Protein 8OUP (pdb70)

Secondary structure (DSSP, 8-state):
----HHHHHHHHHHHHHHHHHHHHHHHHHHHHHHHH-HHHHTT-GGGTT--HHHHHH-HHHHHHHHHHHHHHHHHHHTTT-HHHHHHHHHHHHHHHHHTT--HHHHHHHHHHHHHHHHHHH---HHHHHHHHHHHHHHHHHHHHHHHHH-/----HHHHHHHHHHHHHHHHHHHHHHHHHHHHHHHH-HHHHHT-GGGTT--HHHHHH-HHHHHHHHHHHHHHHHHHHTTT-HHHHHHHHHHHHHHHHTTT--HHHHHHHHHHHHHHHHHHH---HHHHHHHHHHHHHHHHHHHHHHHHS--/----HHHHHHHHHHHHHHHHHHHHHHHHHHHHHHHH-HHHHTT-GGGTT--HHHHHT-HHHHHHHHHHHHHHHHHHHTTT-HHHHHHHHHHHHHHHHHTT--HHHHHHHHHHHHHHHHHHH---HHHHHHHHHHHHHHHHHHHHHHHHHH-/----HHHHHHHHHHHHHHHHHHHHHHHHHHHHHHHH-HHHHHT-GGGTT--HHHHHH-HHHHHHHHHHHHHHHHHHHTTT-HHHHHHHHHHHHHHHHTTT--HHHHHHHHHHHHHHHHHHH---HHHHHHHHHHHHHHHHHHHHHHHHHH-

InterPro domains:
  IPR000971 Globin [PF00042] (34-149)
  IPR000971 Globin [PS01033] (9-154)
  IPR002336 Erythrocruorin [PR00611] (33-55)
  IPR002336 Erythrocruorin [PR00611] (86-109)
  IPR002336 Erythrocruorin [PR00611] (112-128)
  IPR002336 Erythrocruorin [PR00611] (134-148)
  IPR009050 Globin-like superfamily [SSF46458] (7-149)
  IPR012292 Globin/Protoglobin [G3DSA:1.10.490.10] (7-156)
  IPR044399 Myoglobin-like, M family globin domain [cd01040] (18-149)

Radius of gyration: 29.04 Å; Cα contacts (8 Å, |Δi|>4): 565; chains: 4; bounding box: 66×68×84 Å

Foldseek 3Di:
DVQDPVLLVLQVVLLVVVLVCLLVCLLVLVLVLCVVPVVVVVLVVVCVPPDSVCSSPDPVSSVVSNVVSVLVVQLSVCVVPVVSNLVSLLVVLVVVVVSVDALVSLLSSQLSVLVVSCVVRVDDVSNSVSSNVSSVSSSVSSNVSSVVVD/DPQDPVLLCLQVVLLVVVVVCLLPCLLVLVLVLCVVPVVVVVLPVVCPPHDSVCSSVDVVSSVVSVVVSVLVVQLSVCVVPVVSNLVSLLVVLVVVVVSVDALVSLVSSQVSVLVVSCVVRVDDVSNSVSSVVSSVVSSVSSNVSSVVDDD/DPQDPVLLVLQVVLLVVVLVCLLVCLLVLVLVLCVVDVVVVVLPVVCVVHDSVCVSVDVVSSVVSVVVSVLVVQLSVCPVPVVSNLVSLLVVLVVVVVSVDALVSLLSSQLSVLVVSCVVRVDDVSNSVSSNVSSVSSSVSSNVSSVVVVD/DPQDPVLLVLQVVLLVVVLVCLLPCLLVLVLVLCVVPVVVVVLVVVCVPDDSVVSSVDVVSSVVSVVVSVLVVQLSVCVVPVVSNLVSLLVVLVVVVVSVDALVSLVSSQVSVLVVSCVVRVDDPSNSVSSVVSSVVSSVSSNVSSVVVVD

Sequence (603 aa):
TKLTKAEKDAVANSWAALKQDWKTIGADFFVKKLFETYPNIKAYFKSFDNMDMSEEIKQSPKLRRAHSIINFCCHGLLNSFIQSLDEPDVLVILVQKLTVNHFRRRKIAVVDRFQEAFALYVSYAQDHAKFDDFTAAAWTKTLKVVADVIGGHMQTLQTKKLTKAEKKDAVANSSWAALKQDWKTIGADDFFVKLFETYPNIKAYFKKSFDNMDDMSEEIKQSSPKLRRAHSINFCCHGLLNSFIQSLDEPDVLVILVQKLTVNHFRRRKIAVDRFQEAFALYVSYAQDHAKFDDFTAAAWTKTLKVVADVIGGHMQTLQKTKLTKAEKDAVANSWAALKQDWKTIGADFFVKLFETYPNIKAYFKKSFDNMDMSSEEIKQSSPKLRAHSINFCHGLNSFIQSLDEPDVLVILVQKLTVNHFRRKIAVDRFQEAFALYVSYAQDDHAKFDDFTAAAWTKTLKVVADVIGGHMQTLQKKTKLTKAEKDAVANSSWAALKQDWKTIGADFFVKLFETYPNIKAYFKSFDNMDDMSEIKKQSPKLRRAHSINFCCHGLNSFIQSLDEPDVLVILVQKKLTVVNHFRRKIAVDRFQEAFALYVSSYAQDHAKFDDFTAAAWTKTLKVVADVIGGHMQTLQK

Solvent-accessible surface area: 29947 Å² total; per-residue (Å²): 75,167,13,62,152,58,27,43,45,17,0,45,34,15,6,20,20,1,81,78,42,4,132,110,18,0,18,55,0,5,20,82,5,2,114,70,68,91,110,13,55,58,82,49,163,66,1,75,153,53,92,36,69,80,0,94,140,6,40,80,0,29,0,37,1,0,56,33,10,18,21,9,26,8,12,18,57,2,7,109,76,70,93,0,3,52,25,7,0,55,79,43,0,36,49,29,56,146,130,166,20,39,21,71,61,22,100,41,13,21,66,24,0,11,55,35,0,46,92,60,7,121,10,50,110,105,4,12,62,1,0,78,50,1,6,123,28,0,10,81,26,0,14,35,34,16,139,90,62,178,84,156,13,64,153,55,29,32,58,17,0,42,108,13,4,48,63,1,59,114,59,5,131,110,26,0,16,52,0,6,13,111,4,3,96,82,61,88,114,14,41,50,69,47,155,59,1,69,158,63,108,48,78,114,0,66,112,12,37,101,0,70,0,33,6,17,55,29,14,18,20,8,22,5,10,20,81,0,8,116,37,74,96,8,1,53,36,6,0,57,83,42,0,43,46,28,24,134,126,136,18,41,34,68,61,24,92,39,12,17,68,48,0,14,70,48,0,47,93,75,45,154,31,88,111,107,14,13,63,1,0,78,51,3,6,123,27,2,11,81,26,0,21,40,29,18,162,106,48,171,189,93,157,16,67,158,56,28,47,51,17,0,46,34,14,6,19,19,1,78,80,42,4,112,109,18,0,24,57,0,5,21,100,4,2,112,69,67,92,110,13,56,54,76,50,158,53,2,82,158,61,90,43,70,93,0,92,152,15,47,114,0,27,1,46,1,0,60,29,11,20,21,6,23,9,10,17,53,1,10,111,67,68,94,0,1,53,30,7,0,56,78,45,0,36,51,28,49,131,128,164,19,39,32,66,63,23,95,40,13,15,64,30,0,12,63,38,1,45,102,60,6,120,10,50,111,104,4,14,61,1,0,78,43,2,5,126,16,1,9,82,25,0,15,38,32,16,136,87,46,133,209,75,145,14,70,154,57,29,46,62,16,0,46,113,14,7,56,57,1,68,125,55,4,138,112,19,0,13,59,0,5,16,105,3,3,108,80,60,89,113,12,56,51,75,50,151,58,2,80,146,71,108,41,78,97,0,84,114,12,42,101,1,64,0,37,5,14,57,28,12,20,20,7,22,6,11,21,82,0,8,108,33,69,84,5,2,54,38,7,0,58,87,41,0,54,47,29,43,119,129,162,17,40,34,68,61,23,95,39,12,16,71,45,0,14,61,29,0,48,89,76,42,150,28,88,112,107,14,14,62,2,0,75,62,3,6,130,16,2,10,84,28,0,15,34,30,12,116,88,62,138,203

B-factor: mean 20.05, std 11.44, range [6.58, 84.9]

Structure (mmCIF, N/CA/C/O backbone):
data_8OUP
#
_entry.id   8OUP
#
_cell.length_a   48.219
_cell.length_b   50.684
_cell.length_c   74.165
_cell.angle_alpha   75.65
_cell.angle_beta   88.09
_cell.angle_gamma   85.30
#
_symmetry.space_group_name_H-M   'P 1'
#
loop_
_entity.id
_entity.type
_entity.pdbx_description
1 polymer 'Nerve hemoglobin'
2 non-polymer 'PROTOPORPHYRIN IX CONTAINING FE'
3 non-polymer GLYCEROL
4 water water
#
loop_
_atom_site.group_PDB
_atom_site.id
_atom_site.type_symbol
_atom_site.label_atom_id
_atom_site.label_alt_id
_atom_site.label_comp_id
_atom_site.label_asym_id
_atom_site.label_entity_id
_atom_site.label_seq_id
_atom_site.pdbx_PDB_ins_code
_atom_site.Cartn_x
_atom_site.Cartn_y
_atom_site.Cartn_z
_atom_site.occupancy
_atom_site.B_iso_or_equiv
_atom_site.auth_seq_id
_atom_site.auth_comp_id
_atom_site.auth_asym_id
_atom_site.auth_atom_id
_atom_site.pdbx_PDB_model_num
ATOM 1 N N . THR A 1 8 ? 0.087 -18.846 22.317 1.00 69.01 8 THR A N 1
ATOM 2 C CA . THR A 1 8 ? 0.981 -18.024 21.471 1.00 71.49 8 THR A CA 1
ATOM 3 C C . THR A 1 8 ? 0.273 -17.552 20.217 1.00 67.40 8 THR A C 1
ATOM 4 O O . THR A 1 8 ? -0.299 -18.389 19.502 1.00 63.97 8 THR A O 1
ATOM 8 N N . LYS A 1 9 ? 0.300 -16.250 19.975 1.00 59.25 9 LYS A N 1
ATOM 9 C CA . LYS A 1 9 ? -0.180 -15.775 18.670 1.00 47.60 9 LYS A CA 1
ATOM 10 C C . LYS A 1 9 ? 1.073 -15.886 17.805 1.00 39.15 9 LYS A C 1
ATOM 11 O O . LYS A 1 9 ? 1.165 -15.195 16.801 1.00 35.04 9 LYS A O 1
ATOM 17 N N . LEU A 1 10 ? 2.023 -16.726 18.231 1.00 28.86 10 LEU A N 1
ATOM 18 C CA . LEU A 1 10 ? 3.302 -16.788 17.495 1.00 24.08 10 LEU A CA 1
ATOM 19 C C . LEU A 1 10 ? 3.073 -17.438 16.133 1.00 21.87 10 LEU A C 1
ATOM 20 O O . LEU A 1 10 ? 2.479 -18.500 16.079 1.00 25.64 10 LEU A O 1
ATOM 25 N N . THR A 1 11 ? 3.540 -16.793 15.093 1.00 18.90 11 THR A N 1
ATOM 26 C CA . THR A 1 11 ? 3.483 -17.357 13.763 1.00 21.89 11 THR A CA 1
ATOM 27 C C . THR A 1 11 ? 4.567 -18.415 13.599 1.00 20.90 11 THR A C 1
ATOM 28 O O . THR A 1 11 ? 5.608 -18.343 14.252 1.00 16.60 11 THR A O 1
ATOM 32 N N . LYS A 1 12 ? 4.355 -19.303 12.624 1.00 19.74 12 LYS A N 1
ATOM 33 C CA . LYS A 1 12 ? 5.421 -20.210 12.217 1.00 19.77 12 LYS A CA 1
ATOM 34 C C . LYS A 1 12 ? 6.709 -19.472 11.855 1.00 17.72 12 LYS A C 1
ATOM 35 O O . LYS A 1 12 ? 7.800 -19.901 12.267 1.00 18.25 12 LYS A O 1
ATOM 41 N N . ALA A 1 13 ? 6.646 -18.371 11.099 1.00 16.72 13 ALA A N 1
ATOM 42 C CA . ALA A 1 13 ? 7.844 -17.673 10.671 1.00 17.41 13 ALA A CA 1
ATOM 43 C C . ALA A 1 13 ? 8.598 -17.117 11.893 1.00 15.99 13 ALA A C 1
ATOM 44 O O . ALA A 1 13 ? 9.826 -17.104 11.931 1.00 14.79 13 ALA A O 1
ATOM 46 N N . GLU A 1 14 ? 7.835 -16.636 12.878 1.00 15.86 14 GLU A N 1
ATOM 47 C CA . GLU A 1 14 ? 8.408 -16.069 14.113 1.00 15.72 14 GLU A CA 1
ATOM 48 C C . GLU A 1 14 ? 9.125 -17.169 14.912 1.00 14.36 14 GLU A C 1
ATOM 49 O O . GLU A 1 14 ? 10.278 -16.989 15.349 1.00 13.57 14 GLU A O 1
ATOM 55 N N . LYS A 1 15 ? 8.410 -18.276 15.141 1.00 14.04 15 LYS A N 1
ATOM 56 C CA . LYS A 1 15 ? 8.935 -19.423 15.870 1.00 14.98 15 LYS A CA 1
ATOM 57 C C . LYS A 1 15 ? 10.182 -19.939 15.139 1.00 13.51 15 LYS A C 1
ATOM 58 O O . LYS A 1 15 ? 11.192 -20.267 15.781 1.00 12.70 15 LYS A O 1
ATOM 64 N N . ASP A 1 16 ? 10.125 -20.038 13.800 1.00 14.39 16 ASP A N 1
ATOM 65 C CA . ASP A 1 16 ? 11.282 -20.512 13.059 1.00 14.71 16 ASP A CA 1
ATOM 66 C C . ASP A 1 16 ? 12.461 -19.554 13.172 1.00 14.59 16 ASP A C 1
ATOM 67 O O . ASP A 1 16 ? 13.628 -19.980 13.239 1.00 16.08 16 ASP A O 1
ATOM 72 N N . ALA A 1 17 ? 12.216 -18.239 13.157 1.00 13.45 17 ALA A N 1
ATOM 73 C CA . ALA A 1 17 ? 13.315 -17.299 13.250 1.00 12.61 17 ALA A CA 1
ATOM 74 C C . ALA A 1 17 ? 14.017 -17.419 14.614 1.00 12.19 17 ALA A C 1
ATOM 75 O O . ALA A 1 17 ? 15.234 -17.330 14.695 1.00 12.18 17 ALA A O 1
ATOM 77 N N . VAL A 1 18 ? 13.244 -17.655 15.675 1.00 11.25 18 VAL A N 1
ATOM 78 C CA . VAL A 1 18 ? 13.770 -17.797 17.025 1.00 11.34 18 VAL A CA 1
ATOM 79 C C . VAL A 1 18 ? 14.542 -19.116 17.105 1.00 12.34 18 VAL A C 1
ATOM 80 O O . VAL A 1 18 ? 15.648 -19.146 17.596 1.00 11.01 18 VAL A O 1
ATOM 84 N N . ALA A 1 19 ? 13.950 -20.185 16.591 1.00 12.69 19 ALA A N 1
ATOM 85 C CA . ALA A 1 19 ? 14.588 -21.495 16.701 1.00 11.65 19 ALA A CA 1
ATOM 86 C C . ALA A 1 19 ? 15.918 -21.483 15.949 1.00 11.95 19 ALA A C 1
ATOM 87 O O . ALA A 1 19 ? 16.928 -22.016 16.416 1.00 11.24 19 ALA A O 1
ATOM 89 N N . ASN A 1 20 ? 15.949 -20.859 14.757 1.00 11.63 20 ASN A N 1
ATOM 90 C CA . ASN A 1 20 ? 17.183 -20.832 13.976 1.00 12.48 20 ASN A CA 1
ATOM 91 C C . ASN A 1 20 ? 18.261 -19.983 14.630 1.00 12.14 20 ASN A C 1
ATOM 92 O O . ASN A 1 20 ? 19.437 -20.372 14.686 1.00 12.87 20 ASN A O 1
ATOM 97 N N . SER A 1 21 ? 17.884 -18.790 15.135 1.00 11.20 21 SER A N 1
ATOM 98 C CA . SER A 1 21 ? 18.897 -17.955 15.738 1.00 11.45 21 SER A CA 1
ATOM 99 C C . SER A 1 21 ? 19.387 -18.574 17.038 1.00 10.43 21 SER A C 1
ATOM 100 O O . SER A 1 21 ? 20.584 -18.552 17.294 1.00 11.33 21 SER A O 1
ATOM 103 N N . TRP A 1 22 ? 18.504 -19.247 17.790 1.00 9.95 22 TRP A N 1
ATOM 104 C CA . TRP A 1 22 ? 18.889 -19.939 19.009 1.00 9.68 22 TRP A CA 1
ATOM 105 C C . TRP A 1 22 ? 19.829 -21.109 18.728 1.00 10.24 22 TRP A C 1
ATOM 106 O O . TRP A 1 22 ? 20.778 -21.286 19.470 1.00 11.13 22 TRP A O 1
ATOM 117 N N . ALA A 1 23 ? 19.620 -21.838 17.619 1.00 9.95 23 ALA A N 1
ATOM 118 C CA . ALA A 1 23 ? 20.446 -23.002 17.326 1.00 9.79 23 ALA A CA 1
ATOM 119 C C . ALA A 1 23 ? 21.894 -22.574 17.180 1.00 10.58 23 ALA A C 1
ATOM 120 O O . ALA A 1 23 ? 22.810 -23.310 17.565 1.00 12.45 23 ALA A O 1
ATOM 122 N N . ALA A 1 24 ? 22.097 -21.359 16.640 1.00 11.79 24 ALA A N 1
ATOM 123 C CA . ALA A 1 24 ? 23.440 -20.825 16.462 1.00 12.93 24 ALA A CA 1
ATOM 124 C C . ALA A 1 24 ? 23.929 -20.234 17.785 1.00 15.23 24 ALA A C 1
ATOM 125 O O . ALA A 1 24 ? 25.033 -20.509 18.206 1.00 18.07 24 ALA A O 1
ATOM 127 N N . LEU A 1 25 ? 23.096 -19.472 18.486 1.00 14.90 25 LEU A N 1
ATOM 128 C CA . LEU A 1 25 ? 23.556 -18.784 19.684 1.00 16.81 25 LEU A CA 1
ATOM 129 C C . LEU A 1 25 ? 23.883 -19.760 20.810 1.00 16.97 25 LEU A C 1
ATOM 130 O O . LEU A 1 25 ? 24.819 -19.511 21.552 1.00 16.43 25 LEU A O 1
ATOM 135 N N . LYS A 1 26 ? 23.029 -20.786 20.964 1.00 18.34 26 LYS A N 1
ATOM 136 C CA . LYS A 1 26 ? 23.121 -21.774 22.033 1.00 20.14 26 LYS A CA 1
ATOM 137 C C . LYS A 1 26 ? 24.556 -22.229 22.138 1.00 19.69 26 LYS A C 1
ATOM 138 O O . LYS A 1 26 ? 25.102 -22.456 23.222 1.00 20.57 26 LYS A O 1
ATOM 144 N N . GLN A 1 27 ? 25.128 -22.473 20.951 1.00 18.70 27 GLN A N 1
ATOM 145 C CA . GLN A 1 27 ? 26.454 -23.049 20.870 1.00 18.52 27 GLN A CA 1
ATOM 146 C C . GLN A 1 27 ? 27.522 -22.063 21.338 1.00 18.65 27 GLN A C 1
ATOM 147 O O . GLN A 1 27 ? 28.556 -22.495 21.797 1.00 21.34 27 GLN A O 1
ATOM 153 N N . ASP A 1 28 ? 27.309 -20.751 21.161 1.00 16.53 28 ASP A N 1
ATOM 154 C CA . ASP A 1 28 ? 28.248 -19.741 21.623 1.00 16.73 28 ASP A CA 1
ATOM 155 C C . ASP A 1 28 ? 28.026 -19.401 23.103 1.00 14.52 28 ASP A C 1
ATOM 156 O O . ASP A 1 28 ? 28.824 -18.674 23.677 1.00 14.20 28 ASP A O 1
ATOM 161 N N . TRP A 1 29 ? 26.966 -19.903 23.743 1.00 15.25 29 TRP A N 1
ATOM 162 C CA . TRP A 1 29 ? 26.619 -19.453 25.099 1.00 13.83 29 TRP A CA 1
ATOM 163 C C . TRP A 1 29 ? 27.688 -19.814 26.129 1.00 16.31 29 TRP A C 1
ATOM 164 O O . TRP A 1 29 ? 27.874 -19.090 27.105 1.00 14.64 29 TRP A O 1
ATOM 175 N N . LYS A 1 30 ? 28.454 -20.922 25.967 1.00 18.00 30 LYS A N 1
ATOM 176 C CA . LYS A 1 30 ? 29.585 -21.110 26.875 1.00 22.22 30 LYS A CA 1
ATOM 177 C C . LYS A 1 30 ? 30.603 -19.961 26.812 1.00 22.05 30 LYS A C 1
ATOM 178 O O . LYS A 1 30 ? 31.189 -19.597 27.845 1.00 23.40 30 LYS A O 1
ATOM 184 N N . THR A 1 31 ? 30.806 -19.400 25.614 1.00 22.15 31 THR A N 1
ATOM 185 C CA . THR A 1 31 ? 31.731 -18.295 25.380 1.00 21.52 31 THR A CA 1
ATOM 186 C C . THR A 1 31 ? 31.123 -16.994 25.900 1.00 19.61 31 THR A C 1
ATOM 187 O O . THR A 1 31 ? 31.835 -16.184 26.484 1.00 22.91 31 THR A O 1
ATOM 191 N N . ILE A 1 32 ? 29.818 -16.755 25.676 1.00 16.75 32 ILE A N 1
ATOM 192 C CA . ILE A 1 32 ? 29.321 -15.394 25.763 1.00 14.96 32 ILE A CA 1
ATOM 193 C C . ILE A 1 32 ? 28.340 -15.222 26.925 1.00 12.61 32 ILE A C 1
ATOM 194 O O . ILE A 1 32 ? 27.950 -14.082 27.225 1.00 13.61 32 ILE A O 1
ATOM 199 N N . GLY A 1 33 ? 27.908 -16.316 27.538 1.00 11.84 33 GLY A N 1
ATOM 200 C CA . GLY A 1 33 ? 26.823 -16.235 28.514 1.00 12.09 33 GLY A CA 1
ATOM 201 C C . GLY A 1 33 ? 27.228 -15.494 29.783 1.00 12.33 33 GLY A C 1
ATOM 202 O O . GLY A 1 33 ? 26.452 -14.690 30.330 1.00 12.18 33 GLY A O 1
ATOM 203 N N . ALA A 1 34 ? 28.456 -15.730 30.257 1.00 12.84 34 ALA A N 1
ATOM 204 C CA . ALA A 1 34 ? 28.923 -15.047 31.462 1.00 14.16 34 ALA A CA 1
ATOM 205 C C . ALA A 1 34 ? 28.965 -13.533 31.254 1.00 12.93 34 ALA A C 1
ATOM 206 O O . ALA A 1 34 ? 28.552 -12.809 32.156 1.00 13.65 34 ALA A O 1
ATOM 208 N N . ASP A 1 35 ? 29.435 -13.079 30.077 1.00 12.22 35 ASP A N 1
ATOM 209 C CA . ASP A 1 35 ? 29.445 -11.661 29.755 1.00 13.35 35 ASP A CA 1
ATOM 210 C C . ASP A 1 35 ? 28.035 -11.059 29.717 1.00 11.96 35 ASP A C 1
ATOM 211 O O . ASP A 1 35 ? 27.864 -9.896 30.098 1.00 12.16 35 ASP A O 1
ATOM 216 N N . PHE A 1 36 ? 27.049 -11.835 29.263 1.00 11.85 36 PHE A N 1
ATOM 217 C CA . PHE A 1 36 ? 25.671 -11.376 29.319 1.00 10.92 36 PHE A CA 1
ATOM 218 C C . PHE A 1 36 ? 25.313 -11.071 30.777 1.00 10.99 36 PHE A C 1
ATOM 219 O O . PHE A 1 36 ? 24.657 -10.065 31.084 1.00 11.21 36 PHE A O 1
ATOM 227 N N . PHE A 1 37 ? 25.582 -12.010 31.671 1.00 10.35 37 PHE A N 1
ATOM 228 C CA . PHE A 1 37 ? 25.185 -11.800 33.061 1.00 10.10 37 PHE A CA 1
ATOM 229 C C . PHE A 1 37 ? 25.969 -10.664 33.727 1.00 9.59 37 PHE A C 1
ATOM 230 O O . PHE A 1 37 ? 25.407 -9.895 34.520 1.00 10.17 37 PHE A O 1
ATOM 238 N N . VAL A 1 38 ? 27.242 -10.492 33.367 1.00 10.73 38 VAL A N 1
ATOM 239 C CA . VAL A 1 38 ? 27.978 -9.338 33.862 1.00 12.10 38 VAL A CA 1
ATOM 240 C C . VAL A 1 38 ? 27.271 -8.027 33.446 1.00 10.33 38 VAL A C 1
ATOM 241 O O . VAL A 1 38 ? 27.119 -7.108 34.254 1.00 11.17 38 VAL A O 1
ATOM 245 N N . LYS A 1 39 ? 26.827 -7.970 32.186 1.00 11.03 39 LYS A N 1
ATOM 246 C CA A LYS A 1 39 ? 26.170 -6.787 31.649 0.50 11.96 39 LYS A CA 1
ATOM 247 C CA B LYS A 1 39 ? 26.164 -6.793 31.636 0.50 12.08 39 LYS A CA 1
ATOM 248 C C . LYS A 1 39 ? 24.842 -6.593 32.375 1.00 10.74 39 LYS A C 1
ATOM 249 O O . LYS A 1 39 ? 24.473 -5.458 32.737 1.00 10.24 39 LYS A O 1
ATOM 260 N N . LEU A 1 40 ? 24.137 -7.709 32.615 1.00 10.19 40 LEU A N 1
ATOM 261 C CA . LEU A 1 40 ? 22.883 -7.646 33.356 1.00 9.78 40 LEU A CA 1
ATOM 262 C C . LEU A 1 40 ? 23.105 -7.098 34.767 1.00 10.20 40 LEU A C 1
ATOM 263 O O . LEU A 1 40 ? 22.379 -6.212 35.219 1.00 9.43 40 LEU A O 1
ATOM 268 N N . PHE A 1 41 ? 24.166 -7.547 35.443 1.00 9.60 41 PHE A N 1
ATOM 269 C CA . PHE A 1 41 ? 24.466 -7.156 36.808 1.00 9.87 41 PHE A CA 1
ATOM 270 C C . PHE A 1 41 ? 24.910 -5.705 36.898 1.00 11.10 41 PHE A C 1
ATOM 271 O O . PHE A 1 41 ? 24.619 -5.023 37.872 1.00 10.09 41 PHE A O 1
ATOM 279 N N . GLU A 1 42 ? 25.686 -5.271 35.907 1.00 11.31 42 GLU A N 1
ATOM 280 C CA . GLU A 1 42 ? 26.143 -3.893 35.860 1.00 12.68 42 GLU A CA 1
ATOM 281 C C . GLU A 1 42 ? 24.992 -2.942 35.550 1.00 12.43 42 GLU A C 1
ATOM 282 O O . GLU A 1 42 ? 25.007 -1.813 36.034 1.00 13.70 42 GLU A O 1
ATOM 288 N N . THR A 1 43 ? 24.030 -3.379 34.726 1.00 9.20 43 THR A N 1
ATOM 289 C CA . THR A 1 43 ? 22.915 -2.533 34.324 1.00 9.31 43 THR A CA 1
ATOM 290 C C . THR A 1 43 ? 21.886 -2.447 35.460 1.00 9.50 43 THR A C 1
ATOM 291 O O . THR A 1 43 ? 21.326 -1.371 35.681 1.00 10.30 43 THR A O 1
ATOM 295 N N . TYR A 1 44 ? 21.672 -3.603 36.114 1.00 9.81 44 TYR A N 1
ATOM 296 C CA . TYR A 1 44 ? 20.622 -3.767 37.139 1.00 9.69 44 TYR A CA 1
ATOM 297 C C . TYR A 1 44 ? 21.236 -4.263 38.445 1.00 10.46 44 TYR A C 1
ATOM 298 O O . TYR A 1 44 ? 21.298 -5.465 38.728 1.00 10.07 44 TYR A O 1
ATOM 307 N N . PRO A 1 45 ? 21.711 -3.342 39.303 1.00 11.89 45 PRO A N 1
ATOM 308 C CA . PRO A 1 45 ? 22.381 -3.754 40.516 1.00 13.04 45 PRO A CA 1
ATOM 309 C C . PRO A 1 45 ? 21.443 -4.584 41.396 1.00 11.30 45 PRO A C 1
ATOM 310 O O . PRO A 1 45 ? 21.911 -5.471 42.104 1.00 13.54 45 PRO A O 1
ATOM 314 N N . ASN A 1 46 ? 20.141 -4.352 41.305 1.00 11.05 46 ASN A N 1
ATOM 315 C CA . ASN A 1 46 ? 19.213 -5.134 42.133 1.00 11.68 46 ASN A CA 1
ATOM 316 C C . ASN A 1 46 ? 19.158 -6.595 41.678 1.00 12.37 46 ASN A C 1
ATOM 317 O O . ASN A 1 46 ? 18.872 -7.463 42.516 1.00 13.84 46 ASN A O 1
ATOM 322 N N . ILE A 1 47 ? 19.342 -6.864 40.378 1.00 12.02 47 ILE A N 1
ATOM 323 C CA . ILE A 1 47 ? 19.364 -8.246 39.911 1.00 11.58 47 ILE A CA 1
ATOM 324 C C . ILE A 1 47 ? 20.613 -8.938 40.452 1.00 11.98 47 ILE A C 1
ATOM 325 O O . ILE A 1 47 ? 20.563 -10.074 40.915 1.00 12.75 47 ILE A O 1
ATOM 330 N N . LYS A 1 48 ? 21.765 -8.263 40.373 1.00 13.04 48 LYS A N 1
ATOM 331 C CA . LYS A 1 48 ? 22.980 -8.814 40.957 1.00 14.38 48 LYS A CA 1
ATOM 332 C C . LYS A 1 48 ? 22.744 -9.228 42.421 1.00 14.52 48 LYS A C 1
ATOM 333 O O . LYS A 1 48 ? 23.211 -10.286 42.869 1.00 15.41 48 LYS A O 1
ATOM 339 N N . ALA A 1 49 ? 22.025 -8.373 43.158 1.00 13.92 49 ALA A N 1
ATOM 340 C CA . ALA A 1 49 ? 21.865 -8.556 44.599 1.00 15.44 49 ALA A CA 1
ATOM 341 C C . ALA A 1 49 ? 21.060 -9.807 44.955 1.00 15.97 49 ALA A C 1
ATOM 342 O O . ALA A 1 49 ? 21.137 -10.244 46.104 1.00 15.44 49 ALA A O 1
ATOM 344 N N . TYR A 1 50 ? 20.284 -10.404 44.027 1.00 16.11 50 TYR A N 1
ATOM 345 C CA . TYR A 1 50 ? 19.629 -11.680 44.317 1.00 15.47 50 TYR A CA 1
ATOM 346 C C . TYR A 1 50 ? 20.658 -12.799 44.478 1.00 17.33 50 TYR A C 1
ATOM 347 O O . TYR A 1 50 ? 20.346 -13.843 45.025 1.00 18.32 50 TYR A O 1
ATOM 356 N N . PHE A 1 51 ? 21.847 -12.652 43.901 1.00 18.59 51 PHE A N 1
ATOM 357 C CA . PHE A 1 51 ? 22.900 -13.643 44.000 1.00 21.14 51 PHE A CA 1
ATOM 358 C C . PHE A 1 51 ? 23.809 -13.278 45.173 1.00 23.82 51 PHE A C 1
ATOM 359 O O . PHE A 1 51 ? 24.796 -12.570 45.004 1.00 21.78 51 PHE A O 1
ATOM 367 N N . LYS A 1 52 ? 23.399 -13.738 46.360 1.00 33.53 52 LYS A N 1
ATOM 368 C CA . LYS A 1 52 ? 24.001 -13.362 47.629 1.00 43.88 52 LYS A CA 1
ATOM 369 C C . LYS A 1 52 ? 25.492 -13.713 47.645 1.00 44.01 52 LYS A C 1
ATOM 370 O O . LYS A 1 52 ? 26.292 -12.953 48.181 1.00 45.49 52 LYS A O 1
ATOM 376 N N . SER A 1 53 ? 25.870 -14.805 46.978 1.00 43.16 53 SER A N 1
ATOM 377 C CA . SER A 1 53 ? 27.259 -15.239 46.972 1.00 45.70 53 SER A CA 1
ATOM 378 C C . SER A 1 53 ? 28.168 -14.306 46.170 1.00 44.06 53 SER A C 1
ATOM 379 O O . SER A 1 53 ? 29.357 -14.607 46.070 1.00 43.63 53 SER A O 1
ATOM 382 N N . PHE A 1 54 ? 27.633 -13.205 45.594 1.00 33.92 54 PHE A N 1
ATOM 383 C CA . PHE A 1 54 ? 28.430 -12.298 44.777 1.00 29.39 54 PHE A CA 1
ATOM 384 C C . PHE A 1 54 ? 28.635 -10.930 45.448 1.00 30.21 54 PHE A C 1
ATOM 385 O O . PHE A 1 54 ? 29.307 -10.081 44.870 1.00 31.50 54 PHE A O 1
ATOM 393 N N . ASP A 1 55 ? 28.086 -10.716 46.649 1.00 38.37 55 ASP A N 1
ATOM 394 C CA . ASP A 1 55 ? 27.963 -9.377 47.231 1.00 42.28 55 ASP A CA 1
ATOM 395 C C . ASP A 1 55 ? 29.305 -8.642 47.322 1.00 43.43 55 ASP A C 1
ATOM 396 O O . ASP A 1 55 ? 29.407 -7.483 46.908 1.00 45.37 55 ASP A O 1
ATOM 401 N N . ASN A 1 56 ? 30.327 -9.311 47.871 1.00 40.15 56 ASN A N 1
ATOM 402 C CA . ASN A 1 56 ? 31.620 -8.677 48.094 1.00 43.59 56 ASN A CA 1
ATOM 403 C C . ASN A 1 56 ? 32.630 -9.049 47.013 1.00 43.49 56 ASN A C 1
ATOM 404 O O . ASN A 1 56 ? 33.812 -8.769 47.176 1.00 43.87 56 ASN A O 1
ATOM 409 N N . MET A 1 57 ? 32.171 -9.669 45.914 1.00 35.68 57 MET A N 1
ATOM 410 C CA . MET A 1 57 ? 33.063 -10.141 44.876 1.00 32.86 57 MET A CA 1
ATOM 411 C C . MET A 1 57 ? 33.293 -9.089 43.801 1.00 28.81 57 MET A C 1
ATOM 412 O O . MET A 1 57 ? 32.366 -8.416 43.368 1.00 31.89 57 MET A O 1
ATOM 417 N N . ASP A 1 58 ? 34.542 -9.013 43.352 1.00 32.00 58 ASP A N 1
ATOM 418 C CA . ASP A 1 58 ? 34.970 -8.303 42.162 1.00 33.31 58 ASP A CA 1
ATOM 419 C C . ASP A 1 58 ? 34.247 -8.936 40.968 1.00 35.49 58 ASP A C 1
ATOM 420 O O . ASP A 1 58 ? 33.908 -10.114 41.021 1.00 28.17 58 ASP A O 1
ATOM 425 N N . MET A 1 59 ? 33.993 -8.158 39.907 1.00 29.79 59 MET A N 1
ATOM 426 C CA . MET A 1 59 ? 33.164 -8.640 38.807 1.00 26.55 59 MET A CA 1
ATOM 427 C C . MET A 1 59 ? 33.948 -9.648 37.973 1.00 26.29 59 MET A C 1
ATOM 428 O O . MET A 1 59 ? 33.355 -10.550 37.404 1.00 24.82 59 MET A O 1
ATOM 433 N N . SER A 1 60 ? 35.284 -9.516 37.939 1.00 26.24 60 SER A N 1
ATOM 434 C CA . SER A 1 60 ? 36.164 -10.517 37.357 1.00 27.02 60 SER A CA 1
ATOM 435 C C . SER A 1 60 ? 35.969 -11.853 38.049 1.00 24.54 60 SER A C 1
ATOM 436 O O . SER A 1 60 ? 35.970 -12.870 37.369 1.00 25.16 60 SER A O 1
ATOM 439 N N . GLU A 1 61 ? 35.779 -11.833 39.374 1.00 22.48 61 GLU A N 1
ATOM 440 C CA A GLU A 1 61 ? 35.610 -13.037 40.170 0.50 22.06 61 GLU A CA 1
ATOM 441 C CA B GLU A 1 61 ? 35.633 -13.072 40.112 0.50 21.35 61 GLU A CA 1
ATOM 442 C C . GLU A 1 61 ? 34.232 -13.632 39.877 1.00 20.92 61 GLU A C 1
ATOM 443 O O . GLU A 1 61 ? 34.093 -14.830 39.707 1.00 19.07 61 GLU A O 1
ATOM 454 N N . ILE A 1 62 ? 33.216 -12.766 39.854 1.00 17.88 62 ILE A N 1
ATOM 455 C CA . ILE A 1 62 ? 31.867 -13.217 39.494 1.00 17.70 62 ILE A CA 1
ATOM 456 C C . ILE A 1 62 ? 31.887 -13.912 38.140 1.00 16.51 62 ILE A C 1
ATOM 457 O O . ILE A 1 62 ? 31.334 -14.994 38.005 1.00 18.02 62 ILE A O 1
ATOM 462 N N . LYS A 1 63 ? 32.470 -13.264 37.132 1.00 17.62 63 LYS A N 1
ATOM 463 C CA . LYS A 1 63 ? 32.443 -13.710 35.745 1.00 18.30 63 LYS A CA 1
ATOM 464 C C . LYS A 1 63 ? 33.008 -15.120 35.631 1.00 20.09 63 LYS A C 1
ATOM 465 O O . LYS A 1 63 ? 32.520 -15.901 34.843 1.00 19.75 63 LYS A O 1
ATOM 471 N N . GLN A 1 64 ? 34.036 -15.427 36.424 1.00 19.39 64 GLN A N 1
ATOM 472 C CA . GLN A 1 64 ? 34.676 -16.728 36.327 1.00 23.50 64 GLN A CA 1
ATOM 473 C C . GLN A 1 64 ? 34.142 -17.727 37.353 1.00 22.16 64 GLN A C 1
ATOM 474 O O . GLN A 1 64 ? 34.612 -18.877 37.353 1.00 22.38 64 GLN A O 1
ATOM 480 N N . SER A 1 65 ? 33.188 -17.324 38.205 1.00 17.20 65 SER A N 1
ATOM 481 C CA . SER A 1 65 ? 32.723 -18.191 39.277 1.00 18.04 65 SER A CA 1
ATOM 482 C C . SER A 1 65 ? 31.934 -19.383 38.715 1.00 18.86 65 SER A C 1
ATOM 483 O O . SER A 1 65 ? 31.141 -19.260 37.785 1.00 16.76 65 SER A O 1
ATOM 486 N N . PRO A 1 66 ? 32.074 -20.578 39.327 1.00 18.60 66 PRO A N 1
ATOM 487 C CA . PRO A 1 66 ? 31.220 -21.717 38.959 1.00 17.76 66 PRO A CA 1
ATOM 488 C C . PRO A 1 66 ? 29.725 -21.467 39.159 1.00 16.16 66 PRO A C 1
ATOM 489 O O . PRO A 1 66 ? 28.878 -22.020 38.454 1.00 15.23 66 PRO A O 1
ATOM 493 N N . LYS A 1 67 ? 29.369 -20.682 40.167 1.00 15.59 67 LYS A N 1
ATOM 494 C CA . LYS A 1 67 ? 27.977 -20.387 40.451 1.00 17.47 67 LYS A CA 1
ATOM 495 C C . LYS A 1 67 ? 27.362 -19.572 39.304 1.00 15.60 67 LYS A C 1
ATOM 496 O O . LYS A 1 67 ? 26.218 -19.826 38.892 1.00 13.68 67 LYS A O 1
ATOM 502 N N . LEU A 1 68 ? 28.130 -18.605 38.770 1.00 14.47 68 LEU A N 1
ATOM 503 C CA . LEU A 1 68 ? 27.567 -17.827 37.658 1.00 13.79 68 LEU A CA 1
ATOM 504 C C . LEU A 1 68 ? 27.425 -18.743 36.450 1.00 12.36 68 LEU A C 1
ATOM 505 O O . LEU A 1 68 ? 26.457 -18.675 35.714 1.00 12.85 68 LEU A O 1
ATOM 510 N N . ARG A 1 69 ? 28.470 -19.531 36.180 1.00 12.30 69 ARG A N 1
ATOM 511 C CA A ARG A 1 69 ? 28.487 -20.422 35.029 0.50 12.19 69 ARG A CA 1
ATOM 512 C CA B ARG A 1 69 ? 28.514 -20.439 35.062 0.50 12.21 69 ARG A CA 1
ATOM 513 C C . ARG A 1 69 ? 27.329 -21.408 35.133 1.00 10.69 69 ARG A C 1
ATOM 514 O O . ARG A 1 69 ? 26.713 -21.706 34.113 1.00 10.57 69 ARG A O 1
ATOM 529 N N . ALA A 1 70 ? 27.034 -21.897 36.343 1.00 11.16 70 ALA A N 1
ATOM 530 C CA . ALA A 1 70 ? 25.903 -22.811 36.494 1.00 11.83 70 ALA A CA 1
ATOM 531 C C . ALA A 1 70 ? 24.582 -22.111 36.197 1.00 10.89 70 ALA A C 1
ATOM 532 O O . ALA A 1 70 ? 23.725 -22.651 35.462 1.00 11.04 70 ALA A O 1
ATOM 534 N N . HIS A 1 71 ? 24.410 -20.879 36.712 1.00 10.77 71 HIS A N 1
ATOM 535 C CA . HIS A 1 71 ? 23.166 -20.168 36.432 1.00 10.52 71 HIS A CA 1
ATOM 536 C C . HIS A 1 71 ? 23.062 -19.876 34.932 1.00 10.73 71 HIS A C 1
ATOM 537 O O . HIS A 1 71 ? 21.972 -19.880 34.363 1.00 10.45 71 HIS A O 1
ATOM 544 N N . SER A 1 72 ? 24.169 -19.512 34.299 1.00 9.55 72 SER A N 1
ATOM 545 C CA . SER A 1 72 ? 24.170 -19.265 32.867 1.00 10.37 72 SER A CA 1
ATOM 546 C C . SER A 1 72 ? 23.753 -20.498 32.046 1.00 10.14 72 SER A C 1
ATOM 547 O O . SER A 1 72 ? 22.977 -20.388 31.095 1.00 10.01 72 SER A O 1
ATOM 550 N N . ILE A 1 73 ? 24.190 -21.692 32.460 1.00 10.00 73 ILE A N 1
ATOM 551 C CA A ILE A 1 73 ? 23.777 -22.949 31.846 0.50 11.36 73 ILE A CA 1
ATOM 552 C CA B ILE A 1 73 ? 23.776 -22.942 31.826 0.50 10.34 73 ILE A CA 1
ATOM 553 C C . ILE A 1 73 ? 22.293 -23.163 32.098 1.00 11.23 73 ILE A C 1
ATOM 554 O O . ILE A 1 73 ? 21.544 -23.602 31.208 1.00 12.71 73 ILE A O 1
ATOM 563 N N . ASN A 1 74 ? 21.864 -22.910 33.332 1.00 11.46 74 ASN A N 1
ATOM 564 C CA . ASN A 1 74 ? 20.470 -23.079 33.676 1.00 12.19 74 ASN A CA 1
ATOM 565 C C . ASN A 1 74 ? 19.600 -22.163 32.819 1.00 11.92 74 ASN A C 1
ATOM 566 O O . ASN A 1 74 ? 18.538 -22.562 32.372 1.00 10.32 74 ASN A O 1
ATOM 571 N N . PHE A 1 75 ? 20.065 -20.947 32.604 1.00 11.00 75 PHE A N 1
ATOM 572 C CA . PHE A 1 75 ? 19.370 -19.975 31.772 1.00 10.93 75 PHE A CA 1
ATOM 573 C C . PHE A 1 75 ? 19.227 -20.475 30.341 1.00 10.18 75 PHE A C 1
ATOM 574 O O . PHE A 1 75 ? 18.141 -20.475 29.741 1.00 9.43 75 PHE A O 1
ATOM 582 N N A CYS A 1 76 ? 20.305 -20.913 29.705 0.50 10.60 76 CYS A N 1
ATOM 583 N N B CYS A 1 76 ? 20.341 -20.929 29.788 0.50 11.67 76 CYS A N 1
ATOM 584 C CA A CYS A 1 76 ? 20.168 -21.323 28.320 0.50 11.16 76 CYS A CA 1
ATOM 585 C CA B CYS A 1 76 ? 20.364 -21.397 28.423 0.50 12.85 76 CYS A CA 1
ATOM 586 C C A CYS A 1 76 ? 19.385 -22.635 28.247 0.50 10.56 76 CYS A C 1
ATOM 587 C C B CYS A 1 76 ? 19.459 -22.618 28.270 0.50 11.55 76 CYS A C 1
ATOM 588 O O A CYS A 1 76 ? 18.654 -22.860 27.300 0.50 10.07 76 CYS A O 1
ATOM 589 O O B CYS A 1 76 ? 18.725 -22.748 27.307 0.50 11.07 76 CYS A O 1
ATOM 594 N N . HIS A 1 77 ? 19.515 -23.533 29.239 1.00 10.46 77 HIS A N 1
ATOM 595 C CA . HIS A 1 77 ? 18.696 -24.738 29.157 1.00 11.03 77 HIS A CA 1
ATOM 596 C C . HIS A 1 77 ? 17.214 -24.428 29.315 1.00 11.94 77 HIS A C 1
ATOM 597 O O . HIS A 1 77 ? 16.357 -25.059 28.669 1.00 11.11 77 HIS A O 1
ATOM 604 N N . GLY A 1 78 ? 16.892 -23.542 30.250 1.00 10.01 78 GLY A N 1
ATOM 605 C CA . GLY A 1 78 ? 15.513 -23.133 30.434 1.00 11.26 78 GLY A CA 1
ATOM 606 C C . GLY A 1 78 ? 14.949 -22.521 29.156 1.00 10.85 78 GLY A C 1
ATOM 607 O O . GLY A 1 78 ? 13.914 -22.948 28.628 1.00 10.42 78 GLY A O 1
ATOM 608 N N . LEU A 1 79 ? 15.701 -21.582 28.558 1.00 10.13 79 LEU A N 1
ATOM 609 C CA A LEU A 1 79 ? 15.262 -20.978 27.327 0.50 10.06 79 LEU A CA 1
ATOM 610 C CA B LEU A 1 79 ? 15.278 -20.974 27.298 0.50 9.81 79 LEU A CA 1
ATOM 611 C C . LEU A 1 79 ? 15.098 -22.056 26.247 1.00 9.49 79 LEU A C 1
ATOM 612 O O . LEU A 1 79 ? 14.113 -22.079 25.518 1.00 9.57 79 LEU A O 1
ATOM 621 N N . ASN A 1 80 ? 16.059 -22.973 26.135 1.00 9.98 80 ASN A N 1
ATOM 622 C CA . ASN A 1 80 ? 15.928 -24.042 25.159 1.00 10.50 80 ASN A CA 1
ATOM 623 C C . ASN A 1 80 ? 14.639 -24.833 25.351 1.00 1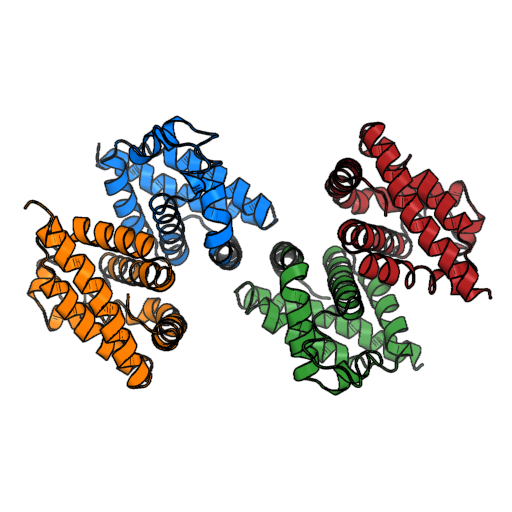0.15 80 ASN A C 1
ATOM 624 O O . ASN A 1 80 ? 13.977 -25.203 24.371 1.00 10.55 80 ASN A O 1
ATOM 629 N N . SER A 1 81 ? 14.324 -25.163 26.612 1.00 11.35 81 SER A N 1
ATOM 630 C CA . SER A 1 81 ? 13.140 -25.948 26.935 1.00 11.12 81 SER A CA 1
ATOM 631 C C . SER A 1 81 ? 11.877 -25.226 26.482 1.00 11.72 81 SER A C 1
ATOM 632 O O . SER A 1 81 ? 10.943 -25.879 25.979 1.00 13.40 81 SER A O 1
ATOM 635 N N . PHE A 1 82 ? 11.873 -23.891 26.620 1.00 10.85 82 PHE A N 1
ATOM 636 C CA . PHE A 1 82 ? 10.724 -23.085 26.214 1.00 11.83 82 PHE A CA 1
ATOM 637 C C . PHE A 1 82 ? 10.587 -23.075 24.698 1.00 12.43 82 PHE A C 1
ATOM 638 O O . PHE A 1 82 ? 9.494 -23.318 24.157 1.00 12.94 82 PHE A O 1
ATOM 646 N N . ILE A 1 83 ? 11.695 -22.783 24.012 1.00 11.83 83 ILE A N 1
ATOM 647 C CA . ILE A 1 83 ? 11.687 -22.713 22.564 1.00 12.40 83 ILE A CA 1
ATOM 648 C C . ILE A 1 83 ? 11.292 -24.049 21.940 1.00 14.25 83 ILE A C 1
ATOM 649 O O . ILE A 1 83 ? 10.515 -24.105 20.979 1.00 14.26 83 ILE A O 1
ATOM 654 N N . GLN A 1 84 ? 11.772 -25.149 22.561 1.00 12.84 84 GLN A N 1
ATOM 655 C CA . GLN A 1 84 ? 11.428 -26.486 22.116 1.00 17.18 84 GLN A CA 1
ATOM 656 C C . GLN A 1 84 ? 9.915 -26.696 22.170 1.00 17.22 84 GLN A C 1
ATOM 657 O O . GLN A 1 84 ? 9.376 -27.478 21.360 1.00 17.78 84 GLN A O 1
ATOM 663 N N . SER A 1 85 ? 9.257 -26.003 23.100 1.00 15.89 85 SER A N 1
ATOM 664 C CA . SER A 1 85 ? 7.870 -26.288 23.441 1.00 16.05 85 SER A CA 1
ATOM 665 C C . SER A 1 85 ? 6.907 -25.238 22.887 1.00 15.15 85 SER A C 1
ATOM 666 O O . SER A 1 85 ? 5.770 -25.239 23.290 1.00 15.57 85 SER A O 1
ATOM 669 N N . LEU A 1 86 ? 7.323 -24.428 21.924 1.00 15.33 86 LEU A N 1
ATOM 670 C CA . LEU A 1 86 ? 6.467 -23.348 21.449 1.00 15.38 86 LEU A CA 1
ATOM 671 C C . LEU A 1 86 ? 5.242 -23.915 20.750 1.00 17.56 86 LEU A C 1
ATOM 672 O O . LEU A 1 86 ? 4.215 -23.246 20.754 1.00 20.72 86 LEU A O 1
ATOM 677 N N . ASP A 1 87 ? 5.360 -25.124 20.199 1.00 17.87 87 ASP A N 1
ATOM 678 C CA . ASP A 1 87 ? 4.244 -25.748 19.500 1.00 19.71 87 ASP A CA 1
ATOM 679 C C . ASP A 1 87 ? 3.352 -26.553 20.445 1.00 22.41 87 ASP A C 1
ATOM 680 O O . ASP A 1 87 ? 2.325 -27.069 19.990 1.00 23.80 87 ASP A O 1
ATOM 685 N N . GLU A 1 88 ? 3.707 -26.650 21.733 1.00 18.21 88 GLU A N 1
ATOM 686 C CA . GLU A 1 88 ? 2.950 -27.383 22.748 1.00 19.52 88 GLU A CA 1
ATOM 687 C C . GLU A 1 88 ? 2.668 -26.459 23.923 1.00 19.55 88 GLU A C 1
ATOM 688 O O . GLU A 1 88 ? 3.290 -26.498 24.987 1.00 15.41 88 GLU A O 1
ATOM 694 N N . PRO A 1 89 ? 1.667 -25.563 23.796 1.00 18.91 89 PRO A N 1
ATOM 695 C CA . PRO A 1 89 ? 1.444 -24.516 24.787 1.00 19.81 89 PRO A CA 1
ATOM 696 C C . PRO A 1 89 ? 1.143 -24.987 26.206 1.00 16.83 89 PRO A C 1
ATOM 697 O O . PRO A 1 89 ? 1.551 -24.354 27.176 1.00 15.32 89 PRO A O 1
ATOM 701 N N . ASP A 1 90 ? 0.519 -26.156 26.365 1.00 15.25 90 ASP A N 1
ATOM 702 C CA . ASP A 1 90 ? 0.241 -26.658 27.698 1.00 17.87 90 ASP A CA 1
ATOM 703 C C . ASP A 1 90 ? 1.551 -27.046 28.388 1.00 14.55 90 ASP A C 1
ATOM 704 O O . ASP A 1 90 ? 1.685 -26.867 29.592 1.00 16.55 90 ASP A O 1
ATOM 709 N N . VAL A 1 91 ? 2.462 -27.598 27.579 1.00 14.95 91 VAL A N 1
ATOM 710 C CA . VAL A 1 91 ? 3.786 -27.993 28.082 1.00 14.14 91 VAL A CA 1
ATOM 711 C C . VAL A 1 91 ? 4.615 -26.749 28.405 1.00 13.35 91 VAL A C 1
ATOM 712 O O . VAL A 1 91 ? 5.231 -26.673 29.458 1.00 13.80 91 VAL A O 1
ATOM 716 N N . LEU A 1 92 ? 4.632 -25.772 27.502 1.00 15.39 92 LEU A N 1
ATOM 717 C CA . LEU A 1 92 ? 5.342 -24.521 27.751 1.00 15.28 92 LEU A CA 1
ATOM 718 C C . LEU A 1 92 ? 4.919 -23.928 29.089 1.00 14.89 92 LEU A C 1
ATOM 719 O O . LEU A 1 92 ? 5.746 -23.522 29.896 1.00 15.60 92 LEU A O 1
ATOM 724 N N . VAL A 1 93 ? 3.601 -23.831 29.317 1.00 15.22 93 VAL A N 1
ATOM 725 C CA . VAL A 1 93 ? 3.078 -23.237 30.522 1.00 16.30 93 VAL A CA 1
ATOM 726 C C . VAL A 1 93 ? 3.594 -23.964 31.762 1.00 16.03 93 VAL A C 1
ATOM 727 O O . VAL A 1 93 ? 3.955 -23.336 32.778 1.00 15.55 93 VAL A O 1
ATOM 731 N N . ILE A 1 94 ? 3.625 -25.305 31.712 1.00 15.08 94 ILE A N 1
ATOM 732 C CA . ILE A 1 94 ? 4.091 -26.055 32.858 1.00 14.95 94 ILE A CA 1
ATOM 733 C C . ILE A 1 94 ? 5.561 -25.734 33.138 1.00 14.17 94 ILE A C 1
ATOM 734 O O . ILE A 1 94 ? 5.897 -25.507 34.305 1.00 15.11 94 ILE A O 1
ATOM 739 N N . LEU A 1 95 ? 6.377 -25.785 32.083 1.00 13.81 95 LEU A N 1
ATOM 740 C CA . LEU A 1 95 ? 7.821 -25.540 32.220 1.00 13.93 95 LEU A CA 1
ATOM 741 C C . LEU A 1 95 ? 8.052 -24.138 32.811 1.00 14.22 95 LEU A C 1
ATOM 742 O O . LEU A 1 95 ? 8.874 -23.934 33.731 1.00 15.32 95 LEU A O 1
ATOM 747 N N . VAL A 1 96 ? 7.318 -23.141 32.303 1.00 14.96 96 VAL A N 1
ATOM 748 C CA . VAL A 1 96 ? 7.528 -21.767 32.748 1.00 14.59 96 VAL A CA 1
ATOM 749 C C . VAL A 1 96 ? 6.969 -21.581 34.156 1.00 17.34 96 VAL A C 1
ATOM 750 O O . VAL A 1 96 ? 7.512 -20.852 34.970 1.00 15.84 96 VAL A O 1
ATOM 754 N N . GLN A 1 97 ? 5.859 -22.247 34.476 1.00 16.50 97 GLN A N 1
ATOM 755 C CA . GLN A 1 97 ? 5.348 -22.192 35.836 1.00 18.10 97 GLN A CA 1
ATOM 756 C C . GLN A 1 97 ? 6.351 -22.703 36.860 1.00 17.31 97 GLN A C 1
ATOM 757 O O . GLN A 1 97 ? 6.436 -22.094 37.927 1.00 19.73 97 GLN A O 1
ATOM 763 N N . LYS A 1 98 ? 7.087 -23.764 36.536 1.00 16.61 98 LYS A N 1
ATOM 764 C CA . LYS A 1 98 ? 8.083 -24.329 37.435 1.00 21.76 98 LYS A CA 1
ATOM 765 C C . LYS A 1 98 ? 9.160 -23.258 37.705 1.00 22.64 98 LYS A C 1
ATOM 766 O O . LYS A 1 98 ? 9.496 -22.950 38.850 1.00 21.62 98 LYS A O 1
ATOM 772 N N . LEU A 1 99 ? 9.670 -22.631 36.637 1.00 21.45 99 LEU A N 1
ATOM 773 C CA . LEU A 1 99 ? 10.601 -21.509 36.784 1.00 19.40 99 LEU A CA 1
ATOM 774 C C . LEU A 1 99 ? 10.078 -20.425 37.719 1.00 19.31 99 LEU A C 1
ATOM 775 O O . LEU A 1 99 ? 10.776 -19.829 38.545 1.00 20.27 99 LEU A O 1
ATOM 780 N N . THR A 1 100 ? 8.824 -20.093 37.514 1.00 17.61 100 THR A N 1
ATOM 781 C CA . THR A 1 100 ? 8.209 -19.003 38.208 1.00 18.03 100 THR A CA 1
ATOM 782 C C . THR A 1 100 ? 8.215 -19.324 39.705 1.00 19.30 100 THR A C 1
ATOM 783 O O . THR A 1 100 ? 8.540 -18.455 40.502 1.00 18.42 100 THR A O 1
ATOM 787 N N . VAL A 1 101 ? 7.830 -20.557 40.070 1.00 22.21 101 VAL A N 1
ATOM 788 C CA . VAL A 1 101 ? 7.718 -20.913 41.486 1.00 23.93 101 VAL A CA 1
ATOM 789 C C . VAL A 1 101 ? 9.032 -20.626 42.193 1.00 24.49 101 VAL A C 1
ATOM 790 O O . VAL A 1 101 ? 9.070 -19.907 43.200 1.00 22.58 101 VAL A O 1
ATOM 794 N N . ASN A 1 102 ? 10.093 -21.223 41.641 1.00 22.63 102 ASN A N 1
ATOM 795 C CA . ASN A 1 102 ? 11.405 -21.183 42.250 1.00 25.26 102 ASN A CA 1
ATOM 796 C C . ASN A 1 102 ? 11.863 -19.728 42.415 1.00 24.77 102 ASN A C 1
ATOM 797 O O . ASN A 1 102 ? 12.355 -19.342 43.475 1.00 21.52 102 ASN A O 1
ATOM 802 N N . HIS A 1 103 ? 11.657 -18.885 41.395 1.00 20.48 103 HIS A N 1
ATOM 803 C CA . HIS A 1 103 ? 12.180 -17.533 41.488 1.00 18.61 103 HIS A CA 1
ATOM 804 C C . HIS A 1 103 ? 11.274 -16.670 42.366 1.00 19.00 103 HIS A C 1
ATOM 805 O O . HIS A 1 103 ? 11.740 -15.760 43.046 1.00 19.37 103 HIS A O 1
ATOM 812 N N . PHE A 1 104 ? 9.952 -16.941 42.345 1.00 19.22 104 PHE A N 1
ATOM 813 C CA . PHE A 1 104 ? 8.998 -16.247 43.208 1.00 20.94 104 PHE A CA 1
ATOM 814 C C . PHE A 1 104 ? 9.397 -16.418 44.679 1.00 20.01 104 PHE A C 1
ATOM 815 O O . PHE A 1 104 ? 9.258 -15.500 45.489 1.00 23.03 104 PHE A O 1
ATOM 823 N N . ARG A 1 105 ? 9.872 -17.598 45.019 1.00 20.81 105 ARG A N 1
ATOM 824 C CA . ARG A 1 105 ? 10.227 -17.914 46.392 1.00 25.30 105 ARG A CA 1
ATOM 825 C C . ARG A 1 105 ? 11.435 -17.104 46.837 1.00 26.35 105 ARG A C 1
ATOM 826 O O . ARG A 1 105 ? 11.609 -16.870 48.029 1.00 27.31 105 ARG A O 1
ATOM 834 N N . ARG A 1 106 ? 12.237 -16.654 45.856 1.00 24.10 106 ARG A N 1
ATOM 835 C CA A ARG A 1 106 ? 13.390 -15.806 46.124 0.50 23.18 106 ARG A CA 1
ATOM 836 C CA B ARG A 1 106 ? 13.398 -15.816 46.117 0.50 23.76 106 ARG A CA 1
ATOM 837 C C . ARG A 1 106 ? 13.030 -14.330 46.044 1.00 23.25 106 ARG A C 1
ATOM 838 O O . ARG A 1 106 ? 13.923 -13.489 46.116 1.00 22.68 106 ARG A O 1
ATOM 853 N N . LYS A 1 107 ? 11.714 -14.006 45.919 1.00 19.67 107 LYS A N 1
ATOM 854 C CA . LYS A 1 107 ? 11.160 -12.653 45.939 1.00 22.37 107 LYS A CA 1
ATOM 855 C C . LYS A 1 107 ? 11.546 -11.879 44.670 1.00 16.58 107 LYS A C 1
ATOM 856 O O . LYS A 1 107 ? 11.519 -10.656 44.640 1.00 19.90 107 LYS A O 1
ATOM 862 N N . ILE A 1 108 ? 11.726 -12.616 43.578 1.00 18.01 108 ILE A N 1
ATOM 863 C CA . ILE A 1 108 ? 12.001 -12.022 42.278 1.00 15.72 108 ILE A CA 1
ATOM 864 C C . ILE A 1 108 ? 10.669 -11.759 41.579 1.00 16.23 108 ILE A C 1
ATOM 865 O O . ILE A 1 108 ? 9.855 -12.675 41.459 1.00 19.09 108 ILE A O 1
ATOM 870 N N . ALA A 1 109 ? 10.428 -10.497 41.175 1.00 14.52 109 ALA A N 1
ATOM 871 C CA . ALA A 1 109 ? 9.220 -10.118 40.476 1.00 14.31 109 ALA A CA 1
ATOM 872 C C . ALA A 1 109 ? 9.366 -10.394 38.983 1.00 13.71 109 ALA A C 1
ATOM 873 O O . ALA A 1 109 ? 10.486 -10.462 38.454 1.00 12.89 109 ALA A O 1
ATOM 875 N N . VAL A 1 110 ? 8.239 -10.406 38.274 1.00 11.97 110 VAL A N 1
ATOM 876 C CA A VAL A 1 110 ? 8.301 -10.719 36.857 0.50 12.65 110 VAL A CA 1
ATOM 877 C CA B VAL A 1 110 ? 8.247 -10.693 36.845 0.50 11.40 110 VAL A CA 1
ATOM 878 C C . VAL A 1 110 ? 9.069 -9.609 36.148 1.00 12.97 110 VAL A C 1
ATOM 879 O O . VAL A 1 110 ? 9.682 -9.841 35.115 1.00 11.37 110 VAL A O 1
ATOM 886 N N . ASP A 1 111 ? 9.056 -8.420 36.751 1.00 13.63 111 ASP A N 1
ATOM 887 C CA . ASP A 1 111 ? 9.726 -7.265 36.179 1.00 11.97 111 ASP A CA 1
ATOM 888 C C . ASP A 1 111 ? 11.223 -7.552 35.973 1.00 10.59 111 ASP A C 1
ATOM 889 O O . ASP A 1 111 ? 11.799 -7.024 35.030 1.00 10.50 111 ASP A O 1
ATOM 894 N N . ARG A 1 112 ? 11.823 -8.361 36.836 1.00 10.76 112 ARG A N 1
ATOM 895 C CA . ARG A 1 112 ? 13.252 -8.687 36.735 1.00 10.63 112 ARG A CA 1
ATOM 896 C C . ARG A 1 112 ? 13.467 -9.548 35.491 1.00 11.36 112 ARG A C 1
ATOM 897 O O . ARG A 1 112 ? 14.437 -9.380 34.759 1.00 9.94 112 ARG A O 1
ATOM 905 N N . PHE A 1 113 ? 12.540 -10.478 35.238 1.00 10.10 113 PHE A N 1
ATOM 906 C CA . PHE A 1 113 ? 12.608 -11.272 34.012 1.00 10.52 113 PHE A CA 1
ATOM 907 C C . PHE A 1 113 ? 12.423 -10.404 32.778 1.00 10.39 113 PHE A C 1
ATOM 908 O O . PHE A 1 113 ? 13.100 -10.607 31.758 1.00 12.46 113 PHE A O 1
ATOM 916 N N . GLN A 1 114 ? 11.491 -9.440 32.851 1.00 11.35 114 GLN A N 1
ATOM 917 C CA . GLN A 1 114 ? 11.289 -8.529 31.743 1.00 10.62 114 GLN A CA 1
ATOM 918 C C . GLN A 1 114 ? 12.604 -7.809 31.449 1.00 9.77 114 GLN A C 1
ATOM 919 O O . GLN A 1 114 ? 12.967 -7.615 30.277 1.00 9.16 114 GLN A O 1
ATOM 925 N N . GLU A 1 115 ? 13.310 -7.398 32.510 1.00 9.11 115 GLU A N 1
ATOM 926 C CA . GLU A 1 115 ? 14.556 -6.645 32.297 1.00 9.56 115 GLU A CA 1
ATOM 927 C C . GLU A 1 115 ? 15.591 -7.576 31.665 1.00 8.93 115 GLU A C 1
ATOM 928 O O . GLU A 1 115 ? 16.289 -7.216 30.711 1.00 8.59 115 GLU A O 1
ATOM 934 N N . ALA A 1 116 ? 15.734 -8.773 32.201 1.00 8.83 116 ALA A N 1
ATOM 935 C CA . ALA A 1 116 ? 16.693 -9.717 31.644 1.00 8.76 116 ALA A CA 1
ATOM 936 C C . ALA A 1 116 ? 16.385 -10.056 30.193 1.00 8.67 116 ALA A C 1
ATOM 937 O O . ALA A 1 116 ? 17.292 -10.133 29.388 1.00 8.34 116 ALA A O 1
ATOM 939 N N . PHE A 1 117 ? 15.106 -10.284 29.877 1.00 8.86 117 PHE A N 1
ATOM 940 C CA . PHE A 1 117 ? 14.714 -10.687 28.528 1.00 8.92 117 PHE A CA 1
ATOM 941 C C . PHE A 1 117 ? 15.031 -9.588 27.517 1.00 8.55 117 PHE A C 1
ATOM 942 O O . PHE A 1 117 ? 15.587 -9.833 26.448 1.00 9.47 117 PHE A O 1
ATOM 950 N N . ALA A 1 118 ? 14.731 -8.343 27.873 1.00 8.39 118 ALA A N 1
ATOM 951 C CA . ALA A 1 118 ? 14.977 -7.267 26.929 1.00 9.19 118 ALA A CA 1
ATOM 952 C C . ALA A 1 118 ? 16.471 -7.098 26.704 1.00 9.05 118 ALA A C 1
ATOM 953 O O . ALA A 1 118 ? 16.911 -6.802 25.567 1.00 9.27 118 ALA A O 1
ATOM 955 N N . LEU A 1 119 ? 17.256 -7.210 27.793 1.00 9.69 119 LEU A N 1
ATOM 956 C CA . LEU A 1 119 ? 18.702 -7.093 27.634 1.00 9.36 119 LEU A CA 1
ATOM 957 C C . LEU A 1 119 ? 19.223 -8.246 26.778 1.00 9.51 119 LEU A C 1
ATOM 958 O O . LEU A 1 119 ? 20.117 -8.054 25.935 1.00 10.32 119 LEU A O 1
ATOM 963 N N . TYR A 1 120 ? 18.710 -9.444 27.045 1.00 9.39 120 TYR A N 1
ATOM 964 C CA . TYR A 1 120 ? 19.085 -10.623 26.268 1.00 9.64 120 TYR A CA 1
ATOM 965 C C . TYR A 1 120 ? 18.845 -10.415 24.767 1.00 9.53 120 TYR A C 1
ATOM 966 O O . TYR A 1 120 ? 19.725 -10.687 23.919 1.00 8.96 120 TYR A O 1
ATOM 975 N N . VAL A 1 121 ? 17.663 -9.909 24.381 1.00 10.17 121 VAL A N 1
ATOM 976 C CA . VAL A 1 121 ? 17.393 -9.793 22.962 1.00 10.61 121 VAL A CA 1
ATOM 977 C C . VAL A 1 121 ? 18.370 -8.809 22.309 1.00 11.09 121 VAL A C 1
ATOM 978 O O . VAL A 1 121 ? 18.895 -9.088 21.236 1.00 12.22 121 VAL A O 1
ATOM 982 N N . SER A 1 122 ? 18.676 -7.690 22.982 1.00 11.83 122 SER A N 1
ATOM 983 C CA . SER A 1 122 ? 19.686 -6.748 22.495 1.00 12.20 122 SER A CA 1
ATOM 984 C C . SER A 1 122 ? 21.063 -7.388 22.383 1.00 12.33 122 SER A C 1
ATOM 985 O O . SER A 1 122 ? 21.799 -7.195 21.396 1.00 12.69 122 SER A O 1
ATOM 988 N N . TYR A 1 123 ? 21.444 -8.137 23.411 1.00 10.77 123 TYR A N 1
ATOM 989 C CA . TYR A 1 123 ? 22.747 -8.785 23.463 1.00 10.58 123 TYR A CA 1
ATOM 990 C C . TYR A 1 123 ? 22.891 -9.823 22.346 1.00 11.78 123 TYR A C 1
ATOM 991 O O . TYR A 1 123 ? 23.943 -9.897 21.690 1.00 11.86 123 TYR A O 1
ATOM 1000 N N . ALA A 1 124 ? 21.833 -10.632 22.156 1.00 10.50 124 ALA A N 1
ATOM 1001 C CA . ALA A 1 124 ? 21.781 -11.689 21.150 1.00 10.98 124 ALA A CA 1
ATOM 1002 C C . ALA A 1 124 ? 21.875 -11.081 19.745 1.00 11.78 124 ALA A C 1
ATOM 1003 O O . ALA A 1 124 ? 22.663 -11.556 18.911 1.00 12.16 124 ALA A O 1
ATOM 1005 N N . GLN A 1 125 ? 21.124 -10.017 19.514 1.00 11.10 125 GLN A N 1
ATOM 1006 C CA . GLN A 1 125 ? 21.168 -9.356 18.213 1.00 12.13 125 GLN A CA 1
ATOM 1007 C C . GLN A 1 125 ? 22.561 -8.793 17.947 1.00 12.96 125 GLN A C 1
ATOM 1008 O O . GLN A 1 125 ? 23.095 -8.883 16.832 1.00 12.35 125 GLN A O 1
ATOM 1014 N N . ASP A 1 126 ? 23.147 -8.143 18.964 1.00 13.14 126 ASP A N 1
ATOM 1015 C CA . ASP A 1 126 ? 24.464 -7.545 18.805 1.00 15.48 126 ASP A CA 1
ATOM 1016 C C . ASP A 1 126 ? 25.506 -8.611 18.486 1.00 15.01 126 ASP A C 1
ATOM 1017 O O . ASP A 1 126 ? 26.430 -8.339 17.733 1.00 16.52 126 ASP A O 1
ATOM 1022 N N . HIS A 1 127 ? 25.355 -9.809 19.064 1.00 11.87 127 HIS A N 1
ATOM 1023 C CA . HIS A 1 127 ? 26.269 -10.911 18.856 1.00 13.83 127 HIS A CA 1
ATOM 1024 C C . HIS A 1 127 ? 26.066 -11.528 17.470 1.00 13.84 127 HIS A C 1
ATOM 1025 O O . HIS A 1 127 ? 27.046 -11.679 16.716 1.00 14.07 127 HIS A O 1
ATOM 1032 N N . ALA A 1 128 ? 24.823 -11.898 17.153 1.00 11.99 128 ALA A N 1
ATOM 1033 C CA . ALA A 1 128 ? 24.544 -12.709 15.952 1.00 12.89 128 ALA A CA 1
ATOM 1034 C C . ALA A 1 128 ? 24.283 -11.846 14.718 1.00 13.14 128 ALA A C 1
ATOM 1035 O O . ALA A 1 128 ? 24.335 -12.323 13.584 1.00 12.70 128 ALA A O 1
ATOM 1037 N N . LYS A 1 129 ? 23.900 -10.601 14.937 1.00 12.94 129 LYS A N 1
ATOM 1038 C CA . LYS A 1 129 ? 23.588 -9.644 13.879 1.00 13.78 129 LYS A CA 1
ATOM 1039 C C . LYS A 1 129 ? 22.443 -10.122 12.989 1.00 13.21 129 LYS A C 1
ATOM 1040 O O . LYS A 1 129 ? 22.347 -9.787 11.796 1.00 14.45 129 LYS A O 1
ATOM 1046 N N . PHE A 1 130 ? 21.461 -10.783 13.582 1.00 12.02 130 PHE A N 1
ATOM 1047 C CA . PHE A 1 130 ? 20.230 -11.085 12.872 1.00 11.33 130 PHE A CA 1
ATOM 1048 C C . PHE A 1 130 ? 19.395 -9.816 12.686 1.00 12.52 130 PHE A C 1
ATOM 1049 O O . PHE A 1 130 ? 19.649 -8.765 13.291 1.00 14.00 130 PHE A O 1
ATOM 1057 N N . ASP A 1 131 ? 18.402 -9.951 11.831 1.00 12.68 131 ASP A N 1
ATOM 1058 C CA . ASP A 1 131 ? 17.573 -8.831 11.411 1.00 13.00 131 ASP A CA 1
ATOM 1059 C C . ASP A 1 131 ? 16.533 -8.462 12.471 1.00 13.88 131 ASP A C 1
ATOM 1060 O O . ASP A 1 131 ? 16.357 -9.118 13.503 1.00 11.71 131 ASP A O 1
ATOM 1065 N N . ASP A 1 132 ? 15.834 -7.339 12.222 1.00 15.53 132 ASP A N 1
ATOM 1066 C CA . ASP A 1 132 ? 14.869 -6.850 13.191 1.00 16.59 132 ASP A CA 1
ATOM 1067 C C . ASP A 1 132 ? 13.650 -7.744 13.264 1.00 14.10 132 ASP A C 1
ATOM 1068 O O . ASP A 1 132 ? 13.002 -7.825 14.306 1.00 14.41 132 ASP A O 1
ATOM 1073 N N . PHE A 1 133 ? 13.315 -8.435 12.159 1.00 14.03 133 PHE A N 1
ATOM 1074 C CA . PHE A 1 133 ? 12.248 -9.417 12.208 1.00 14.67 133 PHE A CA 1
ATOM 1075 C C . PHE A 1 133 ? 12.542 -10.476 13.281 1.00 12.25 133 PHE A C 1
ATOM 1076 O O . PHE A 1 133 ? 11.671 -10.862 14.087 1.00 13.79 133 PHE A O 1
ATOM 1084 N N . THR A 1 134 ? 13.765 -10.981 13.248 1.00 12.35 134 THR A N 1
ATOM 1085 C CA . THR A 1 134 ? 14.199 -11.992 14.208 1.00 11.34 134 THR A CA 1
ATOM 1086 C C . THR A 1 134 ? 14.246 -11.416 15.629 1.00 11.32 134 THR A C 1
ATOM 1087 O O . THR A 1 134 ? 13.756 -12.053 16.563 1.00 10.73 134 THR A O 1
ATOM 1091 N N . ALA A 1 135 ? 14.757 -10.190 15.788 1.00 11.28 135 ALA A N 1
ATOM 1092 C CA . ALA A 1 135 ? 14.723 -9.558 17.107 1.00 11.70 135 ALA A CA 1
ATOM 1093 C C . ALA A 1 135 ? 13.275 -9.417 17.619 1.00 11.60 135 ALA A C 1
ATOM 1094 O O . ALA A 1 135 ? 12.964 -9.702 18.782 1.00 10.61 135 ALA A O 1
ATOM 1096 N N . ALA A 1 136 ? 12.359 -8.926 16.768 1.00 10.88 136 ALA A N 1
ATOM 1097 C CA . ALA A 1 136 ? 10.966 -8.811 17.146 1.00 11.91 136 ALA A CA 1
ATOM 1098 C C . ALA A 1 136 ? 10.362 -10.161 17.531 1.00 11.64 136 ALA A C 1
ATOM 1099 O O . ALA A 1 136 ? 9.553 -10.211 18.471 1.00 11.29 136 ALA A O 1
ATOM 1101 N N . ALA A 1 137 ? 10.736 -11.235 16.797 1.00 11.59 137 ALA A N 1
ATOM 1102 C CA . ALA A 1 137 ? 10.201 -12.556 17.102 1.00 11.60 137 ALA A CA 1
ATOM 1103 C C . ALA A 1 137 ? 10.685 -13.036 18.475 1.00 10.60 137 ALA A C 1
ATOM 1104 O O . ALA A 1 137 ? 9.900 -13.591 19.238 1.00 10.12 137 ALA A O 1
ATOM 1106 N N . TRP A 1 138 ? 11.938 -12.708 18.826 1.00 9.87 138 TRP A N 1
ATOM 1107 C CA . TRP A 1 138 ? 12.448 -12.994 20.155 1.00 9.80 138 TRP A CA 1
ATOM 1108 C C . TRP A 1 138 ? 11.664 -12.273 21.223 1.00 9.68 138 TRP A C 1
ATOM 1109 O O . TRP A 1 138 ? 11.268 -12.874 22.210 1.00 11.27 138 TRP A O 1
ATOM 1120 N N . THR A 1 139 ? 11.424 -10.975 20.998 1.00 10.88 139 THR A N 1
ATOM 1121 C CA . THR A 1 139 ? 10.723 -10.150 21.946 1.00 11.44 139 THR A CA 1
ATOM 1122 C C . THR A 1 139 ? 9.325 -10.711 22.179 1.00 11.16 139 THR A C 1
ATOM 1123 O O . THR A 1 139 ? 8.872 -10.823 23.315 1.00 12.29 139 THR A O 1
ATOM 1127 N N . LYS A 1 140 ? 8.613 -11.063 21.085 1.00 11.54 140 LYS A N 1
ATOM 1128 C CA . LYS A 1 140 ? 7.273 -11.628 21.202 1.00 11.77 140 LYS A CA 1
ATOM 1129 C C . LYS A 1 140 ? 7.285 -12.986 21.911 1.00 11.25 140 LYS A C 1
ATOM 1130 O O . LYS A 1 140 ? 6.416 -13.261 22.733 1.00 13.02 140 LYS A O 1
ATOM 1136 N N . THR A 1 141 ? 8.256 -13.844 21.600 1.00 11.12 141 THR A N 1
ATOM 1137 C CA . THR A 1 141 ? 8.399 -15.148 22.254 1.00 11.53 141 THR A CA 1
ATOM 1138 C C . THR A 1 141 ? 8.627 -14.972 23.753 1.00 11.46 141 THR A C 1
ATOM 1139 O O . THR A 1 141 ? 7.983 -15.625 24.583 1.00 11.91 141 THR A O 1
ATOM 1143 N N . LEU A 1 142 ? 9.531 -14.058 24.106 1.00 11.69 142 LEU A N 1
ATOM 1144 C CA . LEU A 1 142 ? 9.813 -13.850 25.516 1.00 12.37 142 LEU A CA 1
ATOM 1145 C C . LEU A 1 142 ? 8.667 -13.152 26.236 1.00 12.97 142 LEU A C 1
ATOM 1146 O O . LEU A 1 142 ? 8.525 -13.318 27.449 1.00 13.05 142 LEU A O 1
ATOM 1151 N N . LYS A 1 143 ? 7.821 -12.433 25.483 1.00 12.90 143 LYS A N 1
ATOM 1152 C CA . LYS A 1 143 ? 6.642 -11.851 26.087 1.00 14.73 143 LYS A CA 1
ATOM 1153 C C . LYS A 1 143 ? 5.647 -12.958 26.433 1.00 14.64 143 LYS A C 1
ATOM 1154 O O . LYS A 1 143 ? 5.002 -12.916 27.486 1.00 14.83 143 LYS A O 1
ATOM 1160 N N . VAL A 1 144 ? 5.528 -13.956 25.560 1.00 14.61 144 VAL A N 1
ATOM 1161 C CA . VAL A 1 144 ? 4.739 -15.127 25.891 1.00 15.98 144 VAL A CA 1
ATOM 1162 C C . VAL A 1 144 ? 5.179 -15.703 27.232 1.00 15.97 144 VAL A C 1
ATOM 1163 O O . VAL A 1 144 ? 4.353 -15.980 28.129 1.00 15.61 144 VAL A O 1
ATOM 1167 N N . VAL A 1 145 ? 6.488 -15.896 27.356 1.00 13.71 145 VAL A N 1
ATOM 1168 C CA . VAL A 1 145 ? 7.063 -16.470 28.556 1.00 13.58 145 VAL A CA 1
ATOM 1169 C C . VAL A 1 145 ? 6.795 -15.565 29.754 1.00 13.10 145 VAL A C 1
ATOM 1170 O O . VAL A 1 145 ? 6.318 -16.035 30.788 1.00 12.93 145 VAL A O 1
ATOM 1174 N N . ALA A 1 146 ? 7.054 -14.259 29.619 1.00 11.86 146 ALA A N 1
ATOM 1175 C CA . ALA A 1 146 ? 6.896 -13.327 30.737 1.00 12.02 146 ALA A CA 1
ATOM 1176 C C . ALA A 1 146 ? 5.427 -13.261 31.179 1.00 12.69 146 ALA A C 1
ATOM 1177 O O . ALA A 1 146 ? 5.132 -13.043 32.357 1.00 14.83 146 ALA A O 1
ATOM 1179 N N . ASP A 1 147 ? 4.523 -13.349 30.202 1.00 13.63 147 ASP A N 1
ATOM 1180 C CA . ASP A 1 147 ? 3.093 -13.326 30.496 1.00 16.50 147 ASP A CA 1
ATOM 1181 C C . ASP A 1 147 ? 2.754 -14.508 31.412 1.00 16.70 147 ASP A C 1
ATOM 1182 O O . ASP A 1 147 ? 1.993 -14.350 32.363 1.00 18.65 147 ASP A O 1
ATOM 1187 N N . VAL A 1 148 ? 3.305 -15.702 31.140 1.00 15.98 148 VAL A N 1
ATOM 1188 C CA . VAL A 1 148 ? 3.043 -16.869 31.967 1.00 15.72 148 VAL A CA 1
ATOM 1189 C C . VAL A 1 148 ? 3.636 -16.665 33.353 1.00 17.40 148 VAL A C 1
ATOM 1190 O O . VAL A 1 148 ? 2.996 -16.936 34.379 1.00 16.24 148 VAL A O 1
ATOM 1194 N N . ILE A 1 149 ? 4.881 -16.163 33.384 1.00 15.15 149 ILE A N 1
ATOM 1195 C CA . ILE A 1 149 ? 5.512 -15.869 34.655 1.00 15.04 149 ILE A CA 1
ATOM 1196 C C . ILE A 1 149 ? 4.677 -14.891 35.475 1.00 13.86 149 ILE A C 1
ATOM 1197 O O . ILE A 1 149 ? 4.443 -15.121 36.670 1.00 17.89 149 ILE A O 1
ATOM 1202 N N . GLY A 1 150 ? 4.279 -13.771 34.877 1.00 14.36 150 GLY A N 1
ATOM 1203 C CA . GLY A 1 150 ? 3.540 -12.735 35.584 1.00 15.61 150 GLY A CA 1
ATOM 1204 C C . GLY A 1 150 ? 2.213 -13.237 36.145 1.00 20.00 150 GLY A C 1
ATOM 1205 O O . GLY A 1 150 ? 1.916 -13.028 37.335 1.00 19.69 150 GLY A O 1
ATOM 1206 N N . GLY A 1 151 ? 1.476 -13.914 35.260 1.00 18.95 151 GLY A N 1
ATOM 1207 C CA . GLY A 1 151 ? 0.221 -14.556 35.645 1.00 21.05 151 GLY A CA 1
ATOM 1208 C C . GLY A 1 151 ? 0.379 -15.467 36.860 1.00 22.67 151 GLY A C 1
ATOM 1209 O O . GLY A 1 151 ? -0.400 -15.388 37.829 1.00 25.62 151 GLY A O 1
ATOM 1210 N N . HIS A 1 152 ? 1.352 -16.370 36.798 1.00 21.70 152 HIS A N 1
ATOM 1211 C CA . HIS A 1 152 ? 1.528 -17.384 37.810 1.00 21.85 152 HIS A CA 1
ATOM 1212 C C . HIS A 1 152 ? 1.997 -16.738 39.116 1.00 24.90 152 HIS A C 1
ATOM 1213 O O . HIS A 1 152 ? 1.641 -17.222 40.191 1.00 26.39 152 HIS A O 1
ATOM 1220 N N . MET A 1 153 ? 2.789 -15.656 39.035 1.00 20.48 153 MET A N 1
ATOM 1221 C CA . MET A 1 153 ? 3.182 -14.974 40.262 1.00 22.11 153 MET A CA 1
ATOM 1222 C C . MET A 1 153 ? 1.960 -14.367 40.963 1.00 24.99 153 MET A C 1
ATOM 1223 O O . MET A 1 153 ? 1.894 -14.380 42.199 1.00 30.73 153 MET A O 1
ATOM 1228 N N . GLN A 1 154 ? 0.987 -13.891 40.179 1.00 30.69 154 GLN A N 1
ATOM 1229 C CA . GLN A 1 154 ? -0.281 -13.410 40.713 1.00 31.25 154 GLN A CA 1
ATOM 1230 C C . GLN A 1 154 ? -0.971 -14.544 41.470 1.00 32.54 154 GLN A C 1
ATOM 1231 O O . GLN A 1 154 ? -1.454 -14.336 42.587 1.00 32.34 154 GLN A O 1
ATOM 1237 N N . THR A 1 155 ? -0.981 -15.745 40.880 1.00 29.15 155 THR A N 1
ATOM 1238 C CA . THR A 1 155 ? -1.602 -16.892 41.517 1.00 32.02 155 THR A CA 1
ATOM 1239 C C . THR A 1 155 ? -0.898 -17.155 42.846 1.00 36.13 155 THR A C 1
ATOM 1240 O O . THR A 1 155 ? -1.569 -17.221 43.886 1.00 34.89 155 THR A O 1
ATOM 1244 N N . LEU A 1 156 ? 0.446 -17.271 42.790 1.00 32.52 156 LEU A N 1
ATOM 1245 C CA . LEU A 1 156 ? 1.259 -17.633 43.946 1.00 34.76 156 LEU A CA 1
ATOM 1246 C C . LEU A 1 156 ? 1.095 -16.584 45.053 1.00 34.38 156 LEU A C 1
ATOM 1247 O O . LEU A 1 156 ? 1.097 -16.947 46.227 1.00 36.29 156 LEU A O 1
ATOM 1252 N N . GLN A 1 157 ? 0.948 -15.308 44.674 1.00 38.51 157 GLN A N 1
ATOM 1253 C CA . GLN A 1 157 ? 0.511 -14.225 45.551 1.00 46.09 157 GLN A CA 1
ATOM 1254 C C . GLN A 1 157 ? 1.683 -13.684 46.371 1.00 55.49 157 GLN A C 1
ATOM 1255 O O . GLN A 1 157 ? 1.781 -12.437 46.437 1.00 71.13 157 GLN A O 1
ATOM 1261 N N . THR B 1 8 ? 35.675 -36.534 38.773 1.00 83.81 8 THR B N 1
ATOM 1262 C CA . THR B 1 8 ? 35.336 -37.557 37.744 1.00 81.04 8 THR B CA 1
ATOM 1263 C C . THR B 1 8 ? 36.637 -38.191 37.233 1.00 78.85 8 THR B C 1
ATOM 1264 O O . THR B 1 8 ? 37.574 -37.491 36.843 1.00 77.89 8 THR B O 1
ATOM 1268 N N . LYS B 1 9 ? 36.629 -39.574 37.211 1.00 69.84 9 LYS B N 1
ATOM 1269 C CA A LYS B 1 9 ? 37.764 -40.411 36.546 0.50 52.51 9 LYS B CA 1
ATOM 1270 C CA B LYS B 1 9 ? 37.731 -40.389 36.563 0.50 52.51 9 LYS B CA 1
ATOM 1271 C C . LYS B 1 9 ? 37.323 -40.925 35.168 1.00 40.00 9 LYS B C 1
ATOM 1272 O O . LYS B 1 9 ? 37.875 -41.856 34.501 1.00 33.83 9 LYS B O 1
ATOM 1283 N N . LEU B 1 10 ? 36.255 -40.299 34.692 1.00 15.87 10 LEU B N 1
ATOM 1284 C CA . LEU B 1 10 ? 35.837 -40.575 33.337 1.00 14.67 10 LEU B CA 1
ATOM 1285 C C . LEU B 1 10 ? 36.993 -40.260 32.400 1.00 13.74 10 LEU B C 1
ATOM 1286 O O . LEU B 1 10 ? 37.612 -39.210 32.551 1.00 14.53 10 LEU B O 1
ATOM 1291 N N . THR B 1 11 ? 37.199 -41.152 31.434 1.00 13.93 11 THR B N 1
ATOM 1292 C CA . THR B 1 11 ? 38.212 -40.923 30.403 1.00 14.48 11 THR B CA 1
ATOM 1293 C C . THR B 1 11 ? 37.648 -40.055 29.273 1.00 16.75 11 THR B C 1
ATOM 1294 O O . THR B 1 11 ? 36.438 -39.871 29.108 1.00 13.92 11 THR B O 1
ATOM 1298 N N . LYS B 1 12 ? 38.545 -39.559 28.416 1.00 14.23 12 LYS B N 1
ATOM 1299 C CA . LYS B 1 12 ? 38.103 -38.834 27.231 1.00 16.14 12 LYS B CA 1
ATOM 1300 C C . LYS B 1 12 ? 37.192 -39.676 26.355 1.00 14.16 12 LYS B C 1
ATOM 1301 O O . LYS B 1 12 ? 36.172 -39.179 25.892 1.00 16.87 12 LYS B O 1
ATOM 1307 N N . ALA B 1 13 ? 37.566 -40.933 26.112 1.00 14.58 13 ALA B N 1
ATOM 1308 C CA . ALA B 1 13 ? 36.801 -41.812 25.252 1.00 14.84 13 ALA B CA 1
ATOM 1309 C C . ALA B 1 13 ? 35.435 -42.074 25.887 1.00 13.44 13 ALA B C 1
ATOM 1310 O O . ALA B 1 13 ? 34.483 -42.216 25.135 1.00 14.21 13 ALA B O 1
ATOM 1312 N N . GLU B 1 14 ? 35.399 -42.207 27.225 1.00 12.31 14 GLU B N 1
ATOM 1313 C CA . GLU B 1 14 ? 34.117 -42.463 27.887 1.00 12.61 14 GLU B CA 1
ATOM 1314 C C . GLU B 1 14 ? 33.211 -41.242 27.728 1.00 12.58 14 GLU B C 1
ATOM 1315 O O . GLU B 1 14 ? 32.001 -41.372 27.418 1.00 11.51 14 GLU B O 1
ATOM 1321 N N . LYS B 1 15 ? 33.753 -40.049 27.996 1.00 13.00 15 LYS B N 1
ATOM 1322 C CA A LYS B 1 15 ? 32.963 -38.829 27.920 0.50 14.74 15 LYS B CA 1
ATOM 1323 C CA B LYS B 1 15 ? 32.965 -38.829 27.910 0.50 13.30 15 LYS B CA 1
ATOM 1324 C C . LYS B 1 15 ? 32.539 -38.618 26.467 1.00 13.56 15 LYS B C 1
ATOM 1325 O O . LYS B 1 15 ? 31.391 -38.251 26.202 1.00 12.58 15 LYS B O 1
ATOM 1336 N N . ASP B 1 16 ? 33.450 -38.865 25.514 1.00 14.47 16 ASP B N 1
ATOM 1337 C CA . ASP B 1 16 ? 33.105 -38.713 24.111 1.00 15.89 16 ASP B CA 1
ATOM 1338 C C . ASP B 1 16 ? 32.000 -39.688 23.709 1.00 12.79 16 ASP B C 1
ATOM 1339 O O . ASP B 1 16 ? 31.134 -39.314 22.912 1.00 14.49 16 ASP B O 1
ATOM 1344 N N . ALA B 1 17 ? 32.026 -40.936 24.194 1.00 12.44 17 ALA B N 1
ATOM 1345 C CA . ALA B 1 17 ? 31.024 -41.938 23.830 1.00 12.13 17 ALA B CA 1
ATOM 1346 C C . ALA B 1 17 ? 29.647 -41.480 24.324 1.00 11.94 17 ALA B C 1
ATOM 1347 O O . ALA B 1 17 ? 28.639 -41.594 23.594 1.00 11.77 17 ALA B O 1
ATOM 1349 N N . VAL B 1 18 ? 29.640 -40.929 25.544 1.00 10.71 18 VAL B N 1
ATOM 1350 C CA . VAL B 1 18 ? 28.381 -40.450 26.139 1.00 10.53 18 VAL B CA 1
ATOM 1351 C C . VAL B 1 18 ? 27.891 -39.239 25.367 1.00 11.34 18 VAL B C 1
ATOM 1352 O O . VAL B 1 18 ? 26.729 -39.222 24.955 1.00 10.90 18 VAL B O 1
ATOM 1356 N N . ALA B 1 19 ? 28.779 -38.248 25.176 1.00 12.52 19 ALA B N 1
ATOM 1357 C CA . ALA B 1 19 ? 28.406 -37.041 24.471 1.00 13.90 19 ALA B CA 1
ATOM 1358 C C . ALA B 1 19 ? 27.916 -37.346 23.058 1.00 14.38 19 ALA B C 1
ATOM 1359 O O . ALA B 1 19 ? 26.927 -36.745 22.609 1.00 14.34 19 ALA B O 1
ATOM 1361 N N . ASN B 1 20 ? 28.628 -38.241 22.342 1.00 14.81 20 ASN B N 1
ATOM 1362 C CA . ASN B 1 20 ? 28.253 -38.601 20.974 1.00 15.20 20 ASN B CA 1
ATOM 1363 C C . ASN B 1 20 ? 26.894 -39.311 20.921 1.00 14.46 20 ASN B C 1
ATOM 1364 O O . ASN B 1 20 ? 26.054 -39.020 20.060 1.00 16.05 20 ASN B O 1
ATOM 1369 N N A SER B 1 21 ? 26.717 -40.284 21.834 0.50 14.12 21 SER B N 1
ATOM 1370 N N B SER B 1 21 ? 26.661 -40.280 21.816 0.50 13.30 21 SER B N 1
ATOM 1371 C CA A SER B 1 21 ? 25.488 -41.053 21.978 0.50 13.69 21 SER B CA 1
ATOM 1372 C CA B SER B 1 21 ? 25.401 -41.006 21.766 0.50 12.44 21 SER B CA 1
ATOM 1373 C C A SER B 1 21 ? 24.322 -40.112 22.258 0.50 13.19 21 SER B C 1
ATOM 1374 C C B SER B 1 21 ? 24.269 -40.096 22.245 0.50 12.48 21 SER B C 1
ATOM 1375 O O A SER B 1 21 ? 23.260 -40.220 21.655 0.50 13.17 21 SER B O 1
ATOM 1376 O O B SER B 1 21 ? 23.159 -40.189 21.735 0.50 12.59 21 SER B O 1
ATOM 1381 N N . TRP B 1 22 ? 24.537 -39.216 23.217 1.00 13.67 22 TRP B N 1
ATOM 1382 C CA . TRP B 1 22 ? 23.512 -38.304 23.703 1.00 13.28 22 TRP B CA 1
ATOM 1383 C C . TRP B 1 22 ? 23.125 -37.312 22.604 1.00 14.36 22 TRP B C 1
ATOM 1384 O O . TRP B 1 22 ? 21.959 -36.992 22.415 1.00 14.72 22 TRP B O 1
ATOM 1395 N N . ALA B 1 23 ? 24.106 -36.912 21.782 1.00 15.55 23 ALA B N 1
ATOM 1396 C CA . ALA B 1 23 ? 23.792 -35.974 20.715 1.00 16.83 23 ALA B CA 1
ATOM 1397 C C . ALA B 1 23 ? 22.720 -36.531 19.779 1.00 17.34 23 ALA B C 1
ATOM 1398 O O . ALA B 1 23 ? 21.869 -35.775 19.293 1.00 20.13 23 ALA B O 1
ATOM 1400 N N . ALA B 1 24 ? 22.804 -37.832 19.477 1.00 19.83 24 ALA B N 1
ATOM 1401 C CA . ALA B 1 24 ? 21.808 -38.535 18.679 1.00 23.00 24 ALA B CA 1
ATOM 1402 C C . ALA B 1 24 ? 20.505 -38.737 19.465 1.00 25.56 24 ALA B C 1
ATOM 1403 O O . ALA B 1 24 ? 19.408 -38.392 19.020 1.00 31.94 24 ALA B O 1
ATOM 1405 N N . LEU B 1 25 ? 20.626 -39.241 20.687 1.00 20.27 25 LEU B N 1
ATOM 1406 C CA . LEU B 1 25 ? 19.483 -39.627 21.507 1.00 20.68 25 LEU B CA 1
ATOM 1407 C C . LEU B 1 25 ? 18.561 -38.428 21.737 1.00 20.47 25 LEU B C 1
ATOM 1408 O O . LEU B 1 25 ? 17.352 -38.611 21.763 1.00 20.51 25 LEU B O 1
ATOM 1413 N N . LYS B 1 26 ? 19.134 -37.239 21.997 1.00 20.25 26 LYS B N 1
ATOM 1414 C CA . LYS B 1 26 ? 18.396 -36.080 22.498 1.00 20.14 26 LYS B CA 1
ATOM 1415 C C . LYS B 1 26 ? 17.378 -35.600 21.461 1.00 21.93 26 LYS B C 1
ATOM 1416 O O . LYS B 1 26 ? 16.271 -35.185 21.823 1.00 19.47 26 LYS B O 1
ATOM 1422 N N . GLN B 1 27 ? 17.676 -35.768 20.171 1.00 21.75 27 GLN B N 1
ATOM 1423 C CA . GLN B 1 27 ? 16.735 -35.412 19.125 1.00 26.05 27 GLN B CA 1
ATOM 1424 C C . GLN B 1 27 ? 15.522 -36.357 19.177 1.00 23.86 27 GLN B C 1
ATOM 1425 O O . GLN B 1 27 ? 14.381 -35.931 19.118 1.00 28.22 27 GLN B O 1
ATOM 1431 N N . ASP B 1 28 ? 15.737 -37.649 19.416 1.00 17.23 28 ASP B N 1
ATOM 1432 C CA . ASP B 1 28 ? 14.654 -38.618 19.450 1.00 18.12 28 ASP B CA 1
ATOM 1433 C C . ASP B 1 28 ? 13.912 -38.558 20.784 1.00 13.99 28 ASP B C 1
ATOM 1434 O O . ASP B 1 28 ? 12.785 -39.030 20.853 1.00 14.75 28 ASP B O 1
ATOM 1439 N N . TRP B 1 29 ? 14.502 -37.959 21.815 1.00 15.20 29 TRP B N 1
ATOM 1440 C CA . TRP B 1 29 ? 13.906 -37.945 23.160 1.00 15.13 29 TRP B CA 1
ATOM 1441 C C . TRP B 1 29 ? 12.580 -37.216 23.157 1.00 15.64 29 TRP B C 1
ATOM 1442 O O . TRP B 1 29 ? 11.672 -37.484 23.937 1.00 14.15 29 TRP B O 1
ATOM 1453 N N . LYS B 1 30 ? 12.482 -36.240 22.248 1.00 21.11 30 LYS B N 1
ATOM 1454 C CA . LYS B 1 30 ? 11.307 -35.410 22.173 1.00 22.73 30 LYS B CA 1
ATOM 1455 C C . LYS B 1 30 ? 10.103 -36.329 21.966 1.00 21.89 30 LYS B C 1
ATOM 1456 O O . LYS B 1 30 ? 9.071 -36.076 22.575 1.00 29.29 30 LYS B O 1
ATOM 1462 N N . THR B 1 31 ? 10.280 -37.452 21.244 1.00 22.72 31 THR B N 1
ATOM 1463 C CA . THR B 1 31 ? 9.235 -38.434 21.006 1.00 24.24 31 THR B CA 1
ATOM 1464 C C . THR B 1 31 ? 9.299 -39.707 21.873 1.00 22.77 31 THR B C 1
ATOM 1465 O O . THR B 1 31 ? 8.236 -40.284 22.132 1.00 27.35 31 THR B O 1
ATOM 1469 N N . ILE B 1 32 ? 10.480 -40.228 22.251 1.00 16.83 32 ILE B N 1
ATOM 1470 C CA . ILE B 1 32 ? 10.537 -41.491 22.989 1.00 16.41 32 ILE B CA 1
ATOM 1471 C C . ILE B 1 32 ? 10.580 -41.278 24.507 1.00 13.41 32 ILE B C 1
ATOM 1472 O O . ILE B 1 32 ? 10.502 -42.240 25.252 1.00 12.95 32 ILE B O 1
ATOM 1477 N N . GLY B 1 33 ? 10.796 -40.048 24.967 1.00 13.02 33 GLY B N 1
ATOM 1478 C CA . GLY B 1 33 ? 10.962 -39.791 26.392 1.00 11.56 33 GLY B CA 1
ATOM 1479 C C . GLY B 1 33 ? 9.753 -40.152 27.258 1.00 11.97 33 GLY B C 1
ATOM 1480 O O . GLY B 1 33 ? 9.918 -40.715 28.331 1.00 11.70 33 GLY B O 1
ATOM 1481 N N . ALA B 1 34 ? 8.541 -39.784 26.809 1.00 12.26 34 ALA B N 1
ATOM 1482 C CA . ALA B 1 34 ? 7.338 -40.139 27.563 1.00 13.77 34 ALA B CA 1
ATOM 1483 C C . ALA B 1 34 ? 7.238 -41.646 27.766 1.00 13.33 34 ALA B C 1
ATOM 1484 O O . ALA B 1 34 ? 6.907 -42.126 28.853 1.00 11.68 34 ALA B O 1
ATOM 1486 N N . ASP B 1 35 ? 7.541 -42.421 26.726 1.00 14.22 35 ASP B N 1
ATOM 1487 C CA A ASP B 1 35 ? 7.529 -43.869 26.804 0.50 14.15 35 ASP B CA 1
ATOM 1488 C CA B ASP B 1 35 ? 7.545 -43.868 26.784 0.50 13.53 35 ASP B CA 1
ATOM 1489 C C . ASP B 1 35 ? 8.549 -44.384 27.818 1.00 12.38 35 ASP B C 1
ATOM 1490 O O . ASP B 1 35 ? 8.292 -45.354 28.532 1.00 12.25 35 ASP B O 1
ATOM 1499 N N . PHE B 1 36 ? 9.723 -43.742 27.909 1.00 10.57 36 PHE B N 1
ATOM 1500 C CA . PHE B 1 36 ? 10.651 -44.145 28.965 1.00 9.61 36 PHE B CA 1
ATOM 1501 C C . PHE B 1 36 ? 10.016 -44.020 30.357 1.00 8.63 36 PHE B C 1
ATOM 1502 O O . PHE B 1 36 ? 10.115 -44.919 31.203 1.00 9.71 36 PHE B O 1
ATOM 1510 N N . PHE B 1 37 ? 9.364 -42.879 30.592 1.00 8.45 37 PHE B N 1
ATOM 1511 C CA . PHE B 1 37 ? 8.804 -42.621 31.897 1.00 9.77 37 PHE B CA 1
ATOM 1512 C C . PHE B 1 37 ? 7.615 -43.542 32.174 1.00 9.36 37 PHE B C 1
ATOM 1513 O O . PHE B 1 37 ? 7.437 -43.936 33.307 1.00 9.65 37 PHE B O 1
ATOM 1521 N N . VAL B 1 38 ? 6.872 -43.930 31.149 1.00 10.62 38 VAL B N 1
ATOM 1522 C CA . VAL B 1 38 ? 5.816 -44.904 31.375 1.00 11.01 38 VAL B CA 1
ATOM 1523 C C . VAL B 1 38 ? 6.438 -46.226 31.805 1.00 11.21 38 VAL B C 1
ATOM 1524 O O . VAL B 1 38 ? 5.994 -46.891 32.737 1.00 10.10 38 VAL B O 1
ATOM 1528 N N . LYS B 1 39 ? 7.501 -46.628 31.083 1.00 10.97 39 LYS B N 1
ATOM 1529 C CA . LYS B 1 39 ? 8.202 -47.841 31.471 1.00 11.70 39 LYS B CA 1
ATOM 1530 C C . LYS B 1 39 ? 8.708 -47.783 32.908 1.00 9.25 39 LYS B C 1
ATOM 1531 O O . LYS B 1 39 ? 8.598 -48.745 33.669 1.00 8.97 39 LYS B O 1
ATOM 1537 N N . LEU B 1 40 ? 9.323 -46.656 33.273 1.00 8.44 40 LEU B N 1
ATOM 1538 C CA . LEU B 1 40 ? 9.784 -46.430 34.632 1.00 9.00 40 LEU B CA 1
ATOM 1539 C C . LEU B 1 40 ? 8.652 -46.550 35.652 1.00 8.34 40 LEU B C 1
ATOM 1540 O O . LEU B 1 40 ? 8.822 -47.221 36.661 1.00 9.44 40 LEU B O 1
ATOM 1545 N N . PHE B 1 41 ? 7.528 -45.900 35.365 1.00 8.67 41 PHE B N 1
ATOM 1546 C CA . PHE B 1 41 ? 6.384 -45.940 36.273 1.00 9.35 41 PHE B CA 1
ATOM 1547 C C . PHE B 1 41 ? 5.784 -47.332 36.408 1.00 10.52 41 PHE B C 1
ATOM 1548 O O . PHE B 1 41 ? 5.274 -47.696 37.461 1.00 11.00 41 PHE B O 1
ATOM 1556 N N . GLU B 1 42 ? 5.759 -48.082 35.301 1.00 11.58 42 GLU B N 1
ATOM 1557 C CA . GLU B 1 42 ? 5.246 -49.430 35.336 1.00 12.73 42 GLU B CA 1
ATOM 1558 C C . GLU B 1 42 ? 6.120 -50.349 36.159 1.00 12.74 42 GLU B C 1
ATOM 1559 O O . GLU B 1 42 ? 5.587 -51.141 36.932 1.00 11.84 42 GLU B O 1
ATOM 1565 N N . THR B 1 43 ? 7.463 -50.233 36.064 1.00 10.50 43 THR B N 1
ATOM 1566 C CA . THR B 1 43 ? 8.342 -51.016 36.897 1.00 10.80 43 THR B CA 1
ATOM 1567 C C . THR B 1 43 ? 8.313 -50.573 38.362 1.00 10.40 43 THR B C 1
ATOM 1568 O O . THR B 1 43 ? 8.429 -51.411 39.260 1.00 11.50 43 THR B O 1
ATOM 1572 N N . TYR B 1 44 ? 8.186 -49.241 38.563 1.00 10.47 44 TYR B N 1
ATOM 1573 C CA . TYR B 1 44 ? 8.388 -48.625 39.850 1.00 10.23 44 TYR B CA 1
ATOM 1574 C C . TYR B 1 44 ? 7.178 -47.791 40.184 1.00 10.58 44 TYR B C 1
ATOM 1575 O O . TYR B 1 44 ? 7.149 -46.576 40.049 1.00 9.66 44 TYR B O 1
ATOM 1584 N N . PRO B 1 45 ? 6.096 -48.433 40.688 1.00 11.96 45 PRO B N 1
ATOM 1585 C CA . PRO B 1 45 ? 4.927 -47.648 41.053 1.00 11.91 45 PRO B CA 1
ATOM 1586 C C . PRO B 1 45 ? 5.192 -46.586 42.132 1.00 12.20 45 PRO B C 1
ATOM 1587 O O . PRO B 1 45 ? 4.538 -45.544 42.130 1.00 12.31 45 PRO B O 1
ATOM 1591 N N . ASN B 1 46 ? 6.217 -46.790 42.958 1.00 12.23 46 ASN B N 1
ATOM 1592 C CA . ASN B 1 46 ? 6.587 -45.802 43.968 1.00 11.69 46 ASN B CA 1
ATOM 1593 C C . ASN B 1 46 ? 7.137 -44.536 43.296 1.00 11.15 46 ASN B C 1
ATOM 1594 O O . ASN B 1 46 ? 6.986 -43.434 43.789 1.00 11.78 46 ASN B O 1
ATOM 1599 N N . ILE B 1 47 ? 7.853 -44.694 42.181 1.00 9.89 47 ILE B N 1
ATOM 1600 C CA . ILE B 1 47 ? 8.295 -43.528 41.430 1.00 9.10 47 ILE B CA 1
ATOM 1601 C C . ILE B 1 47 ? 7.122 -42.711 40.887 1.00 9.89 47 ILE B C 1
ATOM 1602 O O . ILE B 1 47 ? 7.080 -41.477 41.012 1.00 10.90 47 ILE B O 1
ATOM 1607 N N . LYS B 1 48 ? 6.169 -43.406 40.239 1.00 10.26 48 LYS B N 1
ATOM 1608 C CA . LYS B 1 48 ? 4.962 -42.777 39.723 1.00 11.64 48 LYS B CA 1
ATOM 1609 C C . LYS B 1 48 ? 4.261 -41.986 40.828 1.00 10.75 48 LYS B C 1
ATOM 1610 O O . LYS B 1 48 ? 3.791 -40.885 40.574 1.00 11.18 48 LYS B O 1
ATOM 1616 N N . ALA B 1 49 ? 4.245 -42.588 42.027 1.00 12.72 49 ALA B N 1
ATOM 1617 C CA . ALA B 1 49 ? 3.487 -42.039 43.163 1.00 12.42 49 ALA B CA 1
ATOM 1618 C C . ALA B 1 49 ? 4.029 -40.673 43.600 1.00 13.87 49 ALA B C 1
ATOM 1619 O O . ALA B 1 49 ? 3.287 -39.887 44.210 1.00 12.89 49 ALA B O 1
ATOM 1621 N N . TYR B 1 50 ? 5.308 -40.318 43.298 1.00 11.99 50 TYR B N 1
ATOM 1622 C CA . TYR B 1 50 ? 5.782 -38.971 43.619 1.00 11.76 50 TYR B CA 1
ATOM 1623 C C . TYR B 1 50 ? 5.113 -37.892 42.780 1.00 11.76 50 TYR B C 1
ATOM 1624 O O . TYR B 1 50 ? 5.140 -36.726 43.150 1.00 12.54 50 TYR B O 1
ATOM 1633 N N . PHE B 1 51 ? 4.560 -38.267 41.617 1.00 13.15 51 PHE B N 1
ATOM 1634 C CA . PHE B 1 51 ? 3.866 -37.363 40.726 1.00 13.13 51 PHE B CA 1
ATOM 1635 C C . PHE B 1 51 ? 2.399 -37.367 41.138 1.00 14.51 51 PHE B C 1
ATOM 1636 O O . PHE B 1 51 ? 1.613 -38.086 40.564 1.00 12.91 51 PHE B O 1
ATOM 1644 N N . LYS B 1 52 ? 2.069 -36.486 42.096 1.00 18.12 52 LYS B N 1
ATOM 1645 C CA A LYS B 1 52 ? 0.733 -36.448 42.670 0.50 19.76 52 LYS B CA 1
ATOM 1646 C CA B LYS B 1 52 ? 0.729 -36.470 42.664 0.50 18.58 52 LYS B CA 1
ATOM 1647 C C . LYS B 1 52 ? -0.292 -36.102 41.591 1.00 20.53 52 LYS B C 1
ATOM 1648 O O . LYS B 1 52 ? -1.452 -36.507 41.693 1.00 22.47 52 LYS B O 1
ATOM 1659 N N . SER B 1 53 ? 0.128 -35.359 40.550 1.00 21.09 53 SER B N 1
ATOM 1660 C CA . SER B 1 53 ? -0.713 -35.039 39.403 1.00 23.36 53 SER B CA 1
ATOM 1661 C C . SER B 1 53 ? -1.302 -36.288 38.746 1.00 23.99 53 SER B C 1
ATOM 1662 O O . SER B 1 53 ? -2.353 -36.169 38.107 1.00 22.62 53 SER B O 1
ATOM 1665 N N . PHE B 1 54 ? -0.610 -37.447 38.872 1.00 16.90 54 PHE B N 1
ATOM 1666 C CA . PHE B 1 54 ? -1.018 -38.684 38.231 1.00 15.15 54 PHE B CA 1
ATOM 1667 C C . PHE B 1 54 ? -1.830 -39.564 39.164 1.00 15.29 54 PHE B C 1
ATOM 1668 O O . PHE B 1 54 ? -2.099 -40.695 38.812 1.00 16.48 54 PHE B O 1
ATOM 1676 N N . ASP B 1 55 ? -2.218 -39.048 40.335 1.00 15.98 55 ASP B N 1
ATOM 1677 C CA . ASP B 1 55 ? -2.999 -39.872 41.235 1.00 20.73 55 ASP B CA 1
ATOM 1678 C C . ASP B 1 55 ? -4.298 -40.278 40.525 1.00 18.59 55 ASP B C 1
ATOM 1679 O O . ASP B 1 55 ? -4.945 -39.412 39.928 1.00 23.60 55 ASP B O 1
ATOM 1684 N N . ASN B 1 56 ? -4.623 -41.569 40.575 1.00 20.66 56 ASN B N 1
ATOM 1685 C CA . ASN B 1 56 ? -5.928 -42.048 40.121 1.00 21.56 56 ASN B CA 1
ATOM 1686 C C . ASN B 1 56 ? -6.074 -41.879 38.607 1.00 20.25 56 ASN B C 1
ATOM 1687 O O . ASN B 1 56 ? -7.191 -41.686 38.132 1.00 20.46 56 ASN B O 1
ATOM 1692 N N . MET B 1 57 ? -4.953 -41.937 37.844 1.00 16.35 57 MET B N 1
ATOM 1693 C CA . MET B 1 57 ? -5.006 -41.735 36.408 1.00 16.28 57 MET B CA 1
ATOM 1694 C C . MET B 1 57 ? -4.531 -42.993 35.697 1.00 16.39 57 MET B C 1
ATOM 1695 O O . MET B 1 57 ? -3.579 -43.662 36.120 1.00 16.52 57 MET B O 1
ATOM 1700 N N . ASP B 1 58 ? -5.277 -43.368 34.652 1.00 15.36 58 ASP B N 1
ATOM 1701 C CA A ASP B 1 58 ? -4.896 -44.502 33.824 0.50 15.23 58 ASP B CA 1
ATOM 1702 C CA B ASP B 1 58 ? -4.917 -44.484 33.789 0.50 15.54 58 ASP B CA 1
ATOM 1703 C C . ASP B 1 58 ? -3.560 -44.176 33.148 1.00 13.91 58 ASP B C 1
ATOM 1704 O O . ASP B 1 58 ? -3.328 -43.044 32.800 1.00 12.68 58 ASP B O 1
ATOM 1713 N N . MET B 1 59 ? -2.680 -45.184 32.991 1.00 13.81 59 MET B N 1
ATOM 1714 C CA . MET B 1 59 ? -1.356 -44.934 32.404 1.00 15.16 59 MET B CA 1
ATOM 1715 C C . MET B 1 59 ? -1.459 -44.367 30.985 1.00 14.68 59 MET B C 1
ATOM 1716 O O . MET B 1 59 ? -0.620 -43.544 30.607 1.00 14.33 59 MET B O 1
ATOM 1721 N N . SER B 1 60 ? -2.499 -44.727 30.187 1.00 15.43 60 SER B N 1
ATOM 1722 C CA . SER B 1 60 ? -2.736 -44.110 28.883 1.00 17.16 60 SER B CA 1
ATOM 1723 C C . SER B 1 60 ? -2.795 -42.593 28.961 1.00 14.96 60 SER B C 1
ATOM 1724 O O . SER B 1 60 ? -2.311 -41.924 28.048 1.00 17.65 60 SER B O 1
ATOM 1727 N N . GLU B 1 61 ? -3.455 -42.077 30.005 1.00 13.93 61 GLU B N 1
ATOM 1728 C CA A GLU B 1 61 ? -3.658 -40.651 30.209 0.50 13.38 61 GLU B CA 1
ATOM 1729 C CA B GLU B 1 61 ? -3.658 -40.661 30.220 0.50 12.31 61 GLU B CA 1
ATOM 1730 C C . GLU B 1 61 ? -2.354 -40.024 30.695 1.00 12.56 61 GLU B C 1
ATOM 1731 O O . GLU B 1 61 ? -2.032 -38.922 30.275 1.00 14.74 61 GLU B O 1
ATOM 1742 N N . ILE B 1 62 ? -1.645 -40.734 31.584 1.00 11.58 62 ILE B N 1
ATOM 1743 C CA . ILE B 1 62 ? -0.339 -40.238 32.053 1.00 12.11 62 ILE B CA 1
ATOM 1744 C C . ILE B 1 62 ? 0.580 -40.043 30.845 1.00 12.75 62 ILE B C 1
ATOM 1745 O O . ILE B 1 62 ? 1.259 -39.025 30.748 1.00 13.51 62 ILE B O 1
ATOM 1750 N N . LYS B 1 63 ? 0.630 -41.039 29.976 1.00 13.91 63 LYS B N 1
ATOM 1751 C CA . LYS B 1 63 ? 1.570 -41.036 28.845 1.00 15.75 63 LYS B CA 1
ATOM 1752 C C . LYS B 1 63 ? 1.384 -39.786 27.991 1.00 17.91 63 LYS B C 1
ATOM 1753 O O . LYS B 1 63 ? 2.368 -39.228 27.490 1.00 17.00 63 LYS B O 1
ATOM 1759 N N . GLN B 1 64 ? 0.125 -39.342 27.811 1.00 16.57 64 GLN B N 1
ATOM 1760 C CA . GLN B 1 64 ? -0.196 -38.181 26.980 1.00 18.21 64 GLN B CA 1
ATOM 1761 C C . GLN B 1 64 ? -0.178 -36.847 27.721 1.00 16.54 64 GLN B C 1
ATOM 1762 O O . GLN B 1 64 ? -0.380 -35.776 27.106 1.00 19.55 64 GLN B O 1
ATOM 1768 N N . SER B 1 65 ? -0.014 -36.867 29.041 1.00 15.25 65 SER B N 1
ATOM 1769 C CA A SER B 1 65 ? -0.202 -35.679 29.846 0.50 14.67 65 SER B CA 1
ATOM 1770 C CA B SER B 1 65 ? -0.151 -35.709 29.910 0.50 15.05 65 SER B CA 1
ATOM 1771 C C . SER B 1 65 ? 0.912 -34.666 29.572 1.00 15.67 65 SER B C 1
ATOM 1772 O O . SER B 1 65 ? 2.080 -35.004 29.353 1.00 14.21 65 SER B O 1
ATOM 1777 N N . PRO B 1 66 ? 0.566 -33.375 29.505 1.00 15.67 66 PRO B N 1
ATOM 1778 C CA . PRO B 1 66 ? 1.599 -32.342 29.384 1.00 15.79 66 PRO B CA 1
ATOM 1779 C C . PRO B 1 66 ? 2.534 -32.342 30.595 1.00 14.85 66 PRO B C 1
ATOM 1780 O O . PRO B 1 66 ? 3.696 -31.990 30.461 1.00 14.01 66 PRO B O 1
ATOM 1784 N N . LYS B 1 67 ? 2.077 -32.800 31.765 1.00 14.66 67 LYS B N 1
ATOM 1785 C CA . LYS B 1 67 ? 2.940 -32.828 32.923 1.00 16.01 67 LYS B CA 1
ATOM 1786 C C . LYS B 1 67 ? 4.023 -33.887 32.730 1.00 13.53 67 LYS B C 1
ATOM 1787 O O . LYS B 1 67 ? 5.173 -33.637 33.112 1.00 12.41 67 LYS B O 1
ATOM 1793 N N . LEU B 1 68 ? 3.679 -35.021 32.104 1.00 12.50 68 LEU B N 1
ATOM 1794 C CA . LEU B 1 68 ? 4.673 -36.056 31.900 1.00 12.90 68 LEU B CA 1
ATOM 1795 C C . LEU B 1 68 ? 5.670 -35.547 30.870 1.00 11.90 68 LEU B C 1
ATOM 1796 O O . LEU B 1 68 ? 6.885 -35.708 31.062 1.00 11.64 68 LEU B O 1
ATOM 1801 N N . ARG B 1 69 ? 5.147 -34.951 29.781 1.00 10.76 69 ARG B N 1
ATOM 1802 C CA A ARG B 1 69 ? 5.981 -34.443 28.710 0.50 11.93 69 ARG B CA 1
ATOM 1803 C CA B ARG B 1 69 ? 6.002 -34.445 28.708 0.50 12.05 69 ARG B CA 1
ATOM 1804 C C . ARG B 1 69 ? 6.941 -33.382 29.271 1.00 10.96 69 ARG B C 1
ATOM 1805 O O . ARG B 1 69 ? 8.131 -33.348 28.904 1.00 12.25 69 ARG B O 1
ATOM 1820 N N . ALA B 1 70 ? 6.449 -32.521 30.168 1.00 11.38 70 ALA B N 1
ATOM 1821 C CA . ALA B 1 70 ? 7.314 -31.501 30.748 1.00 11.53 70 ALA B CA 1
ATOM 1822 C C . ALA B 1 70 ? 8.431 -32.173 31.560 1.00 12.28 70 ALA B C 1
ATOM 1823 O O . ALA B 1 70 ? 9.601 -31.777 31.447 1.00 11.00 70 ALA B O 1
ATOM 1825 N N . HIS B 1 71 ? 8.085 -33.187 32.355 1.00 10.51 71 HIS B N 1
ATOM 1826 C CA . HIS B 1 71 ? 9.141 -33.812 33.146 1.00 10.53 71 HIS B CA 1
ATOM 1827 C C . HIS B 1 71 ? 10.160 -34.488 32.242 1.00 10.23 71 HIS B C 1
ATOM 1828 O O . HIS B 1 71 ? 11.337 -34.526 32.559 1.00 10.22 71 HIS B O 1
ATOM 1835 N N . SER B 1 72 ? 9.728 -35.100 31.145 1.00 9.88 72 SER B N 1
ATOM 1836 C CA . SER B 1 72 ? 10.640 -35.747 30.226 1.00 9.96 72 SER B CA 1
ATOM 1837 C C . SER B 1 72 ? 11.605 -34.737 29.592 1.00 10.05 72 SER B C 1
ATOM 1838 O O . SER B 1 72 ? 12.780 -35.027 29.430 1.00 9.19 72 SER B O 1
ATOM 1841 N N . ILE B 1 73 ? 11.106 -33.527 29.333 1.00 9.37 73 ILE B N 1
ATOM 1842 C CA . ILE B 1 73 ? 11.920 -32.429 28.822 1.00 10.70 73 ILE B CA 1
ATOM 1843 C C . ILE B 1 73 ? 12.898 -31.973 29.908 1.00 9.93 73 ILE B C 1
ATOM 1844 O O . ILE B 1 73 ? 14.082 -31.766 29.588 1.00 11.43 73 ILE B O 1
ATOM 1849 N N . ASN B 1 74 ? 12.420 -31.878 31.162 1.00 11.21 74 ASN B N 1
ATOM 1850 C CA . ASN B 1 74 ? 13.227 -31.488 32.331 1.00 11.44 74 ASN B CA 1
ATOM 1851 C C . ASN B 1 74 ? 14.355 -32.531 32.478 1.00 10.61 74 ASN B C 1
ATOM 1852 O O . ASN B 1 74 ? 15.517 -32.173 32.744 1.00 9.70 74 ASN B O 1
ATOM 1857 N N . PHE B 1 75 ? 14.015 -33.818 32.311 1.00 10.02 75 PHE B N 1
ATOM 1858 C CA . PHE B 1 75 ? 15.001 -34.879 32.403 1.00 9.75 75 PHE B CA 1
ATOM 1859 C C . PHE B 1 75 ? 16.106 -34.686 31.370 1.00 9.81 75 PHE B C 1
ATOM 1860 O O . PHE B 1 75 ? 17.308 -34.778 31.639 1.00 9.42 75 PHE B O 1
ATOM 1868 N N . CYS B 1 76 ? 15.705 -34.572 30.121 1.00 9.96 76 CYS B N 1
ATOM 1869 C CA A CYS B 1 76 ? 16.625 -34.420 29.024 0.50 10.42 76 CYS B CA 1
ATOM 1870 C CA B CYS B 1 76 ? 16.734 -34.502 29.096 0.50 11.07 76 CYS B CA 1
ATOM 1871 C C . CYS B 1 76 ? 17.532 -33.207 29.201 1.00 10.14 76 CYS B C 1
ATOM 1872 O O . CYS B 1 76 ? 18.738 -33.236 28.943 1.00 9.67 76 CYS B O 1
ATOM 1877 N N . HIS B 1 77 ? 16.918 -32.097 29.604 1.00 9.38 77 HIS B N 1
ATOM 1878 C CA . HIS B 1 77 ? 17.696 -30.881 29.810 1.00 10.67 77 HIS B CA 1
ATOM 1879 C C . HIS B 1 77 ? 18.666 -31.004 30.977 1.00 11.04 77 HIS B C 1
ATOM 1880 O O . HIS B 1 77 ? 19.817 -30.528 30.883 1.00 9.88 77 HIS B O 1
ATOM 1887 N N . GLY B 1 78 ? 18.224 -31.611 32.066 1.00 10.71 78 GLY B N 1
ATOM 1888 C CA . GLY B 1 78 ? 19.097 -31.869 33.184 1.00 11.20 78 GLY B CA 1
ATOM 1889 C C . GLY B 1 78 ? 20.278 -32.707 32.727 1.00 11.02 78 GLY B C 1
ATOM 1890 O O . GLY B 1 78 ? 21.428 -32.384 33.016 1.00 11.15 78 GLY B O 1
ATOM 1891 N N . LEU B 1 79 ? 20.002 -33.845 32.093 1.00 11.80 79 LEU B N 1
ATOM 1892 C CA A LEU B 1 79 ? 21.077 -34.722 31.632 0.50 11.19 79 LEU B CA 1
ATOM 1893 C CA B LEU B 1 79 ? 21.083 -34.701 31.670 0.50 11.25 79 LEU B CA 1
ATOM 1894 C C . LEU B 1 79 ? 22.015 -33.931 30.717 1.00 11.08 79 LEU B C 1
ATOM 1895 O O . LEU B 1 79 ? 23.253 -34.018 30.800 1.00 10.89 79 LEU B O 1
ATOM 1904 N N . ASN B 1 80 ? 21.425 -33.150 29.808 1.00 10.33 80 ASN B N 1
ATOM 1905 C CA . ASN B 1 80 ? 22.294 -32.393 28.907 1.00 10.09 80 ASN B CA 1
ATOM 1906 C C . ASN B 1 80 ? 23.222 -31.460 29.678 1.00 10.01 80 ASN B C 1
ATOM 1907 O O . ASN B 1 80 ? 24.437 -31.377 29.348 1.00 10.08 80 ASN B O 1
ATOM 1912 N N . SER B 1 81 ? 22.674 -30.771 30.672 1.00 8.92 81 SER B N 1
ATOM 1913 C CA . SER B 1 81 ? 23.467 -29.811 31.456 1.00 9.99 81 SER B CA 1
ATOM 1914 C C . SER B 1 81 ? 24.641 -30.518 32.157 1.00 10.05 81 SER B C 1
ATOM 1915 O O . SER B 1 81 ? 25.768 -30.003 32.278 1.00 10.39 81 SER B O 1
ATOM 1918 N N . PHE B 1 82 ? 24.395 -31.741 32.611 1.00 9.13 82 PHE B N 1
ATOM 1919 C CA . PHE B 1 82 ? 25.452 -32.503 33.264 1.00 9.61 82 PHE B CA 1
ATOM 1920 C C . PHE B 1 82 ? 26.509 -32.945 32.263 1.00 10.61 82 PHE B C 1
ATOM 1921 O O . PHE B 1 82 ? 27.722 -32.772 32.527 1.00 10.52 82 PHE B O 1
ATOM 1929 N N . ILE B 1 83 ? 26.068 -33.522 31.139 1.00 9.76 83 ILE B N 1
ATOM 1930 C CA . ILE B 1 83 ? 26.992 -34.003 30.117 1.00 11.27 83 ILE B CA 1
ATOM 1931 C C . ILE B 1 83 ? 27.842 -32.858 29.578 1.00 12.36 83 ILE B C 1
ATOM 1932 O O . ILE B 1 83 ? 29.069 -32.989 29.379 1.00 13.45 83 ILE B O 1
ATOM 1937 N N . GLN B 1 84 ? 27.237 -31.701 29.417 1.00 12.65 84 GLN B N 1
ATOM 1938 C CA . GLN B 1 84 ? 27.976 -30.543 28.934 1.00 15.53 84 GLN B CA 1
ATOM 1939 C C . GLN B 1 84 ? 29.041 -30.080 29.926 1.00 17.72 84 GLN B C 1
ATOM 1940 O O . GLN B 1 84 ? 29.977 -29.365 29.502 1.00 18.10 84 GLN B O 1
ATOM 1946 N N . SER B 1 85 ? 28.864 -30.403 31.220 1.00 13.33 85 SER B N 1
ATOM 1947 C CA . SER B 1 85 ? 29.739 -29.924 32.269 1.00 14.13 85 SER B CA 1
ATOM 1948 C C . SER B 1 85 ? 30.685 -30.996 32.784 1.00 12.19 85 SER B C 1
ATOM 1949 O O . SER B 1 85 ? 31.271 -30.768 33.833 1.00 13.70 85 SER B O 1
ATOM 1952 N N . LEU B 1 86 ? 30.888 -32.094 32.057 1.00 12.06 86 LEU B N 1
ATOM 1953 C CA . LEU B 1 86 ? 31.713 -33.176 32.602 1.00 13.15 86 LEU B CA 1
ATOM 1954 C C . LEU B 1 86 ? 33.181 -32.737 32.722 1.00 15.05 86 LEU B C 1
ATOM 1955 O O . LEU B 1 86 ? 33.872 -33.312 33.532 1.00 16.92 86 LEU B O 1
ATOM 1960 N N . ASP B 1 87 ? 33.600 -31.722 31.957 1.00 16.40 87 ASP B N 1
ATOM 1961 C CA . ASP B 1 87 ? 34.962 -31.206 32.097 1.00 18.30 87 ASP B CA 1
ATOM 1962 C C . ASP B 1 87 ? 35.080 -30.004 33.028 1.00 21.22 87 ASP B C 1
ATOM 1963 O O . ASP B 1 87 ? 36.187 -29.451 33.164 1.00 20.18 87 ASP B O 1
ATOM 1968 N N . GLU B 1 88 ? 33.978 -29.603 33.681 1.00 16.68 88 GLU B N 1
ATOM 1969 C CA . GLU B 1 88 ? 33.949 -28.502 34.621 1.00 18.73 88 GLU B CA 1
ATOM 1970 C C . GLU B 1 88 ? 33.388 -29.059 35.935 1.00 18.27 88 GLU B C 1
ATOM 1971 O O . GLU B 1 88 ? 32.268 -28.757 36.303 1.00 14.65 88 GLU B O 1
ATOM 1977 N N . PRO B 1 89 ? 34.147 -29.853 36.712 1.00 18.05 89 PRO B N 1
ATOM 1978 C CA . PRO B 1 89 ? 33.596 -30.578 37.862 1.00 18.60 89 PRO B CA 1
ATOM 1979 C C . PRO B 1 89 ? 32.905 -29.722 38.910 1.00 16.86 89 PRO B C 1
ATOM 1980 O O . PRO B 1 89 ? 31.919 -30.165 39.497 1.00 16.30 89 PRO B O 1
ATOM 1984 N N . ASP B 1 90 ? 33.381 -28.475 39.154 1.00 15.40 90 ASP B N 1
ATOM 1985 C CA . ASP B 1 90 ? 32.741 -27.629 40.135 1.00 15.53 90 ASP B CA 1
ATOM 1986 C C . ASP B 1 90 ? 31.335 -27.251 39.673 1.00 13.12 90 ASP B C 1
ATOM 1987 O O . ASP B 1 90 ? 30.397 -27.194 40.490 1.00 12.00 90 ASP B O 1
ATOM 1992 N N . VAL B 1 91 ? 31.224 -26.934 38.383 1.00 12.93 91 VAL B N 1
ATOM 1993 C CA . VAL B 1 91 ? 29.929 -26.595 37.789 1.00 13.00 91 VAL B CA 1
ATOM 1994 C C . VAL B 1 91 ? 29.016 -27.824 37.795 1.00 11.39 91 VAL B C 1
ATOM 1995 O O . VAL B 1 91 ? 27.852 -27.741 38.177 1.00 11.28 91 VAL B O 1
ATOM 1999 N N . LEU B 1 92 ? 29.555 -28.980 37.384 1.00 11.56 92 LEU B N 1
ATOM 2000 C CA . LEU B 1 92 ? 28.769 -30.211 37.406 1.00 11.28 92 LEU B CA 1
ATOM 2001 C C . LEU B 1 92 ? 28.157 -30.417 38.797 1.00 10.61 92 LEU B C 1
ATOM 2002 O O . LEU B 1 92 ? 26.965 -30.688 38.963 1.00 9.84 92 LEU B O 1
ATOM 2007 N N . VAL B 1 93 ? 28.982 -30.312 39.856 1.00 10.59 93 VAL B N 1
ATOM 2008 C CA . VAL B 1 93 ? 28.504 -30.566 41.201 1.00 10.24 93 VAL B CA 1
ATOM 2009 C C . VAL B 1 93 ? 27.422 -29.572 41.597 1.00 11.15 93 VAL B C 1
ATOM 2010 O O . VAL B 1 93 ? 26.418 -29.924 42.183 1.00 11.47 93 VAL B O 1
ATOM 2014 N N . ILE B 1 94 ? 27.571 -28.295 41.244 1.00 10.06 94 ILE B N 1
ATOM 2015 C CA . ILE B 1 94 ? 26.553 -27.297 41.559 1.00 10.68 94 ILE B CA 1
ATOM 2016 C C . ILE B 1 94 ? 25.243 -27.668 40.868 1.00 10.49 94 ILE B C 1
ATOM 2017 O O . ILE B 1 94 ? 24.179 -27.648 41.494 1.00 10.78 94 ILE B O 1
ATOM 2022 N N . LEU B 1 95 ? 25.329 -28.044 39.594 1.00 9.98 95 LEU B N 1
ATOM 2023 C CA . LEU B 1 95 ? 24.101 -28.352 38.823 1.00 10.49 95 LEU B CA 1
ATOM 2024 C C . LEU B 1 95 ? 23.408 -29.563 39.431 1.00 10.40 95 LEU B C 1
ATOM 2025 O O . LEU B 1 95 ? 22.182 -29.597 39.594 1.00 12.08 95 LEU B O 1
ATOM 2030 N N . VAL B 1 96 ? 24.184 -30.600 39.751 1.00 9.63 96 VAL B N 1
ATOM 2031 C CA . VAL B 1 96 ? 23.578 -31.793 40.300 1.00 9.64 96 VAL B CA 1
ATOM 2032 C C . VAL B 1 96 ? 23.033 -31.544 41.712 1.00 10.00 96 VAL B C 1
ATOM 2033 O O . VAL B 1 96 ? 22.022 -32.129 42.106 1.00 9.94 96 VAL B O 1
ATOM 2037 N N . GLN B 1 97 ? 23.736 -30.755 42.542 1.00 8.94 97 GLN B N 1
ATOM 2038 C CA . GLN B 1 97 ? 23.226 -30.437 43.858 1.00 9.89 97 GLN B CA 1
ATOM 2039 C C . GLN B 1 97 ? 21.904 -29.668 43.778 1.00 11.02 97 GLN B C 1
ATOM 2040 O O . GLN B 1 97 ? 21.015 -29.919 44.586 1.00 11.21 97 GLN B O 1
ATOM 2046 N N . LYS B 1 98 ? 21.722 -28.829 42.767 1.00 11.85 98 LYS B N 1
ATOM 2047 C CA . LYS B 1 98 ? 20.464 -28.106 42.655 1.00 14.23 98 LYS B CA 1
ATOM 2048 C C . LYS B 1 98 ? 19.322 -29.071 42.327 1.00 12.83 98 LYS B C 1
ATOM 2049 O O . LYS B 1 98 ? 18.244 -29.028 42.932 1.00 14.54 98 LYS B O 1
ATOM 2055 N N . LEU B 1 99 ? 19.563 -30.000 41.401 1.00 13.27 99 LEU B N 1
ATOM 2056 C CA . LEU B 1 99 ? 18.612 -31.068 41.117 1.00 13.27 99 LEU B CA 1
ATOM 2057 C C . LEU B 1 99 ? 18.272 -31.827 42.382 1.00 13.36 99 LEU B C 1
ATOM 2058 O O . LEU B 1 99 ? 17.120 -32.179 42.650 1.00 12.16 99 LEU B O 1
ATOM 2063 N N . THR B 1 100 ? 19.312 -32.115 43.163 1.00 10.92 100 THR B N 1
ATOM 2064 C CA . THR B 1 100 ? 19.171 -32.950 44.326 1.00 11.03 100 THR B CA 1
ATOM 2065 C C . THR B 1 100 ? 18.228 -32.275 45.323 1.00 11.31 100 THR B C 1
ATOM 2066 O O . THR B 1 100 ? 17.367 -32.931 45.886 1.00 12.49 100 THR B O 1
ATOM 2070 N N . VAL B 1 101 ? 18.454 -30.998 45.597 1.00 12.10 101 VAL B N 1
ATOM 2071 C CA . VAL B 1 101 ? 17.677 -30.312 46.631 1.00 12.54 101 VAL B CA 1
ATOM 2072 C C . VAL B 1 101 ? 16.194 -30.400 46.273 1.00 12.26 101 VAL B C 1
ATOM 2073 O O . VAL B 1 101 ? 15.342 -30.696 47.121 1.00 13.48 101 VAL B O 1
ATOM 2077 N N . ASN B 1 102 ? 15.908 -30.107 45.014 1.00 13.71 102 ASN B N 1
ATOM 2078 C CA . ASN B 1 102 ? 14.509 -30.059 44.583 1.00 14.58 102 ASN B CA 1
ATOM 2079 C C . ASN B 1 102 ? 13.823 -31.411 44.774 1.00 15.61 102 ASN B C 1
ATOM 2080 O O . ASN B 1 102 ? 12.681 -31.499 45.239 1.00 15.95 102 ASN B O 1
ATOM 2085 N N . HIS B 1 103 ? 14.515 -32.495 44.400 1.00 12.55 103 HIS B N 1
ATOM 2086 C CA . HIS B 1 103 ? 13.924 -33.817 44.532 1.00 11.98 103 HIS B CA 1
ATOM 2087 C C . HIS B 1 103 ? 13.953 -34.336 45.974 1.00 11.43 103 HIS B C 1
ATOM 2088 O O . HIS B 1 103 ? 13.029 -35.030 46.402 1.00 12.64 103 HIS B O 1
ATOM 2095 N N . PHE B 1 104 ? 15.007 -33.987 46.736 1.00 10.92 104 PHE B N 1
ATOM 2096 C CA . PHE B 1 104 ? 15.057 -34.294 48.151 1.00 11.59 104 PHE B CA 1
ATOM 2097 C C . PHE B 1 104 ? 13.858 -33.696 48.896 1.00 12.04 104 PHE B C 1
ATOM 2098 O O . PHE B 1 104 ? 13.310 -34.364 49.769 1.00 11.04 104 PHE B O 1
ATOM 2106 N N . ARG B 1 105 ? 13.479 -32.478 48.524 1.00 14.19 105 ARG B N 1
ATOM 2107 C CA . ARG B 1 105 ? 12.368 -31.787 49.168 1.00 17.62 105 ARG B CA 1
ATOM 2108 C C . ARG B 1 105 ? 11.060 -32.543 48.933 1.00 18.55 105 ARG B C 1
ATOM 2109 O O . ARG B 1 105 ? 10.116 -32.414 49.730 1.00 18.48 105 ARG B O 1
ATOM 2117 N N . ARG B 1 106 ? 11.013 -33.383 47.887 1.00 14.75 106 ARG B N 1
ATOM 2118 C CA A ARG B 1 106 ? 9.861 -34.228 47.602 0.50 15.74 106 ARG B CA 1
ATOM 2119 C CA B ARG B 1 106 ? 9.845 -34.211 47.621 0.50 16.41 106 ARG B CA 1
ATOM 2120 C C . ARG B 1 106 ? 9.954 -35.623 48.217 1.00 14.45 106 ARG B C 1
ATOM 2121 O O . ARG B 1 106 ? 9.131 -36.508 47.926 1.00 14.17 106 ARG B O 1
ATOM 2136 N N . LYS B 1 107 ? 10.964 -35.890 49.062 1.00 13.47 107 LYS B N 1
ATOM 2137 C CA . LYS B 1 107 ? 11.144 -37.139 49.766 1.00 15.01 107 LYS B CA 1
ATOM 2138 C C . LYS B 1 107 ? 11.621 -38.258 48.847 1.00 12.17 107 LYS B C 1
ATOM 2139 O O . LYS B 1 107 ? 11.527 -39.410 49.208 1.00 13.91 107 LYS B O 1
ATOM 2145 N N . ILE B 1 108 ? 12.287 -37.881 47.739 1.00 11.81 108 ILE B N 1
ATOM 2146 C CA . ILE B 1 108 ? 12.870 -38.853 46.824 1.00 11.62 108 ILE B CA 1
ATOM 2147 C C . ILE B 1 108 ? 14.286 -39.144 47.286 1.00 11.87 108 ILE B C 1
ATOM 2148 O O . ILE B 1 108 ? 15.050 -38.200 47.411 1.00 13.17 108 ILE B O 1
ATOM 2153 N N . ALA B 1 109 ? 14.567 -40.432 47.450 1.00 11.08 109 ALA B N 1
ATOM 2154 C CA . ALA B 1 109 ? 15.882 -40.883 47.872 1.00 10.56 109 ALA B CA 1
ATOM 2155 C C . ALA B 1 109 ? 16.764 -41.113 46.640 1.00 9.84 109 ALA B C 1
ATOM 2156 O O . ALA B 1 109 ? 16.264 -41.267 45.538 1.00 9.18 109 ALA B O 1
ATOM 2158 N N . VAL B 1 110 ? 18.082 -41.210 46.849 1.00 9.02 110 VAL B N 1
ATOM 2159 C CA . VAL B 1 110 ? 18.999 -41.447 45.722 1.00 9.38 110 VAL B CA 1
ATOM 2160 C C . VAL B 1 110 ? 18.666 -42.772 45.046 1.00 8.96 110 VAL B C 1
ATOM 2161 O O . VAL B 1 110 ? 18.861 -42.914 43.848 1.00 8.08 110 VAL B O 1
ATOM 2165 N N . ASP B 1 111 ? 18.121 -43.723 45.805 1.00 9.40 111 ASP B N 1
ATOM 2166 C CA . ASP B 1 111 ? 17.806 -45.040 45.296 1.00 10.80 111 ASP B CA 1
ATOM 2167 C C . ASP B 1 111 ? 16.879 -44.938 44.086 1.00 8.78 111 ASP B C 1
ATOM 2168 O O . ASP B 1 111 ? 16.975 -45.732 43.165 1.00 9.31 111 ASP B O 1
ATOM 2173 N N . ARG B 1 112 ? 15.973 -43.940 44.071 1.00 9.02 112 ARG B N 1
ATOM 2174 C CA . ARG B 1 112 ? 15.045 -43.746 42.955 1.00 9.43 112 ARG B CA 1
ATOM 2175 C C . ARG B 1 112 ? 15.792 -43.304 41.694 1.00 8.08 112 ARG B C 1
ATOM 2176 O O . ARG B 1 112 ? 15.493 -43.749 40.583 1.00 8.32 112 ARG B O 1
ATOM 2184 N N . PHE B 1 113 ? 16.788 -42.420 41.868 1.00 7.57 113 PHE B N 1
ATOM 2185 C CA . PHE B 1 113 ? 17.651 -42.048 40.735 1.00 7.41 113 PHE B CA 1
ATOM 2186 C C . PHE B 1 113 ? 18.417 -43.253 40.214 1.00 7.64 113 PHE B C 1
ATOM 2187 O O . PHE B 1 113 ? 18.595 -43.416 38.996 1.00 7.69 113 PHE B O 1
ATOM 2195 N N . GLN B 1 114 ? 18.921 -44.077 41.115 1.00 7.39 114 GLN B N 1
ATOM 2196 C CA . GLN B 1 114 ? 19.673 -45.243 40.684 1.00 8.07 114 GLN B CA 1
ATOM 2197 C C . GLN B 1 114 ? 18.763 -46.167 39.863 1.00 7.74 114 GLN B C 1
ATOM 2198 O O . GLN B 1 114 ? 19.193 -46.742 38.855 1.00 7.65 114 GLN B O 1
ATOM 2204 N N . GLU B 1 115 ? 17.515 -46.377 40.318 1.00 7.21 115 GLU B N 1
ATOM 2205 C CA . GLU B 1 115 ? 16.573 -47.143 39.507 1.00 7.59 115 GLU B CA 1
ATOM 2206 C C . GLU B 1 115 ? 16.388 -46.553 38.110 1.00 7.05 115 GLU B C 1
ATOM 2207 O O . GLU B 1 115 ? 16.384 -47.282 37.085 1.00 7.25 115 GLU B O 1
ATOM 2213 N N . ALA B 1 116 ? 16.097 -45.248 38.055 1.00 6.58 116 ALA B N 1
ATOM 2214 C CA . ALA B 1 116 ? 15.836 -44.585 36.812 1.00 6.79 116 ALA B CA 1
ATOM 2215 C C . ALA B 1 116 ? 17.053 -44.656 35.894 1.00 6.83 116 ALA B C 1
ATOM 2216 O O . ALA B 1 116 ? 16.913 -44.886 34.708 1.00 7.30 116 ALA B O 1
ATOM 2218 N N . PHE B 1 117 ? 18.246 -44.463 36.444 1.00 7.01 117 PHE B N 1
ATOM 2219 C CA . PHE B 1 117 ? 19.456 -44.478 35.614 1.00 6.96 117 PHE B CA 1
ATOM 2220 C C . PHE B 1 117 ? 19.701 -45.859 35.026 1.00 6.81 117 PHE B C 1
ATOM 2221 O O . PHE B 1 117 ? 20.091 -45.968 33.865 1.00 7.75 117 PHE B O 1
ATOM 2229 N N . ALA B 1 118 ? 19.463 -46.905 35.819 1.00 7.08 118 ALA B N 1
ATOM 2230 C CA . ALA B 1 118 ? 19.714 -48.270 35.404 1.00 6.75 118 ALA B CA 1
ATOM 2231 C C . ALA B 1 118 ? 18.768 -48.575 34.241 1.00 7.49 118 ALA B C 1
ATOM 2232 O O . ALA B 1 118 ? 19.133 -49.180 33.246 1.00 8.20 118 ALA B O 1
ATOM 2234 N N . LEU B 1 119 ? 17.495 -48.160 34.382 1.00 7.41 119 LEU B N 1
ATOM 2235 C CA . LEU B 1 119 ? 16.560 -48.416 33.304 1.00 7.95 119 LEU B CA 1
ATOM 2236 C C . LEU B 1 119 ? 16.899 -47.604 32.055 1.00 8.35 119 LEU B C 1
ATOM 2237 O O . LEU B 1 119 ? 16.790 -48.103 30.942 1.00 8.95 119 LEU B O 1
ATOM 2242 N N . TYR B 1 120 ? 17.307 -46.351 32.256 1.00 7.83 120 TYR B N 1
ATOM 2243 C CA . TYR B 1 120 ? 17.618 -45.430 31.182 1.00 7.77 120 TYR B CA 1
ATOM 2244 C C . TYR B 1 120 ? 18.724 -46.000 30.297 1.00 8.31 120 TYR B C 1
ATOM 2245 O O . TYR B 1 120 ? 18.625 -46.011 29.094 1.00 8.64 120 TYR B O 1
ATOM 2254 N N . VAL B 1 121 ? 19.785 -46.511 30.892 1.00 7.67 121 VAL B N 1
ATOM 2255 C CA . VAL B 1 121 ? 20.901 -46.965 30.078 1.00 8.53 121 VAL B CA 1
ATOM 2256 C C . VAL B 1 121 ? 20.418 -48.066 29.136 1.00 9.07 121 VAL B C 1
ATOM 2257 O O . VAL B 1 121 ? 20.769 -48.098 27.958 1.00 10.21 121 VAL B O 1
ATOM 2261 N N . SER B 1 122 ? 19.625 -48.996 29.661 1.00 9.15 122 SER B N 1
ATOM 2262 C CA . SER B 1 122 ? 19.105 -50.082 28.824 1.00 10.31 122 SER B CA 1
ATOM 2263 C C . SER B 1 122 ? 18.137 -49.589 27.744 1.00 10.95 122 SER B C 1
ATOM 2264 O O . SER B 1 122 ? 18.157 -50.064 26.577 1.00 10.48 122 SER B O 1
ATOM 2267 N N . TYR B 1 123 ? 17.285 -48.627 28.118 1.00 9.37 123 TYR B N 1
ATOM 2268 C CA . TYR B 1 123 ? 16.293 -48.063 27.231 1.00 9.92 123 TYR B CA 1
ATOM 2269 C C . TYR B 1 123 ? 16.975 -47.342 26.068 1.00 10.70 123 TYR B C 1
ATOM 2270 O O . TYR B 1 123 ? 16.644 -47.554 24.899 1.00 11.54 123 TYR B O 1
ATOM 2279 N N . ALA B 1 124 ? 18.005 -46.561 26.421 1.00 10.29 124 ALA B N 1
ATOM 2280 C CA . ALA B 1 124 ? 18.786 -45.781 25.472 1.00 10.93 124 ALA B CA 1
ATOM 2281 C C . ALA B 1 124 ? 19.580 -46.718 24.545 1.00 11.57 124 ALA B C 1
ATOM 2282 O O . ALA B 1 124 ? 19.639 -46.490 23.341 1.00 11.19 124 ALA B O 1
ATOM 2284 N N . GLN B 1 125 ? 20.132 -47.802 25.092 1.00 12.03 125 GLN B N 1
ATOM 2285 C CA . GLN B 1 125 ? 20.938 -48.717 24.283 1.00 13.36 125 GLN B CA 1
ATOM 2286 C C . GLN B 1 125 ? 20.024 -49.444 23.295 1.00 13.75 125 GLN B C 1
ATOM 2287 O O . GLN B 1 125 ? 20.367 -49.608 22.125 1.00 14.58 125 GLN B O 1
ATOM 2293 N N . ASP B 1 126 ? 18.830 -49.802 23.752 1.00 14.80 126 ASP B N 1
ATOM 2294 C CA . ASP B 1 126 ? 17.887 -50.541 22.922 1.00 14.75 126 ASP B CA 1
ATOM 2295 C C . ASP B 1 126 ? 17.442 -49.671 21.745 1.00 17.53 126 ASP B C 1
ATOM 2296 O O . ASP B 1 126 ? 17.288 -50.157 20.596 1.00 18.10 126 ASP B O 1
ATOM 2301 N N . HIS B 1 127 ? 17.214 -48.392 22.040 1.00 13.22 127 HIS B N 1
ATOM 2302 C CA . HIS B 1 127 ? 16.823 -47.424 21.025 1.00 14.38 127 HIS B CA 1
ATOM 2303 C C . HIS B 1 127 ? 17.924 -47.194 19.996 1.00 17.03 127 HIS B C 1
ATOM 2304 O O . HIS B 1 127 ? 17.630 -47.259 18.807 1.00 17.11 127 HIS B O 1
ATOM 2311 N N . ALA B 1 128 ? 19.124 -46.869 20.462 1.00 15.41 128 ALA B N 1
ATOM 2312 C CA . ALA B 1 128 ? 20.172 -46.347 19.605 1.00 15.48 128 ALA B CA 1
ATOM 2313 C C . ALA B 1 128 ? 21.097 -47.452 19.115 1.00 15.77 128 ALA B C 1
ATOM 2314 O O . ALA B 1 128 ? 21.835 -47.227 18.152 1.00 17.81 128 ALA B O 1
ATOM 2316 N N . LYS B 1 129 ? 21.058 -48.614 19.772 1.00 16.03 129 LYS B N 1
ATOM 2317 C CA . LYS B 1 129 ? 21.900 -49.770 19.491 1.00 17.31 129 LYS B CA 1
ATOM 2318 C C . LYS B 1 129 ? 23.373 -49.410 19.545 1.00 19.55 129 LYS B C 1
ATOM 2319 O O . LYS B 1 129 ? 24.156 -49.901 18.725 1.00 20.97 129 LYS B O 1
ATOM 2325 N N . PHE B 1 130 ? 23.772 -48.579 20.523 1.00 16.06 130 PHE B N 1
ATOM 2326 C CA . PHE B 1 130 ? 25.180 -48.278 20.698 1.00 15.87 130 PHE B CA 1
ATOM 2327 C C . PHE B 1 130 ? 25.811 -49.464 21.399 1.00 14.45 130 PHE B C 1
ATOM 2328 O O . PHE B 1 130 ? 25.120 -50.348 21.894 1.00 15.52 130 PHE B O 1
ATOM 2336 N N . ASP B 1 131 ? 27.145 -49.474 21.401 1.00 16.20 131 ASP B N 1
ATOM 2337 C CA . ASP B 1 131 ? 27.901 -50.645 21.797 1.00 17.81 131 ASP B CA 1
ATOM 2338 C C . ASP B 1 131 ? 28.014 -50.745 23.322 1.00 18.28 131 ASP B C 1
ATOM 2339 O O . ASP B 1 131 ? 27.550 -49.876 24.091 1.00 17.27 131 ASP B O 1
ATOM 2344 N N . ASP B 1 132 ? 28.600 -51.829 23.791 1.00 16.86 132 ASP B N 1
ATOM 2345 C CA . ASP B 1 132 ? 28.671 -52.050 25.229 1.00 19.22 132 ASP B CA 1
ATOM 2346 C C . ASP B 1 132 ? 29.671 -51.099 25.877 1.00 16.58 132 ASP B C 1
ATOM 2347 O O . ASP B 1 132 ? 29.483 -50.764 27.047 1.00 15.95 132 ASP B O 1
ATOM 2352 N N . PHE B 1 133 ? 30.711 -50.665 25.136 1.00 15.01 133 PHE B N 1
ATOM 2353 C CA . PHE B 1 133 ? 31.614 -49.633 25.611 1.00 14.48 133 PHE B CA 1
ATOM 2354 C C . PHE B 1 133 ? 30.814 -48.395 26.016 1.00 13.67 133 PHE B C 1
ATOM 2355 O O . PHE B 1 133 ? 31.075 -47.773 27.037 1.00 12.47 133 PHE B O 1
ATOM 2363 N N . THR B 1 134 ? 29.886 -48.012 25.132 1.00 12.38 134 THR B N 1
ATOM 2364 C CA . THR B 1 134 ? 29.131 -46.777 25.302 1.00 12.72 134 THR B CA 1
ATOM 2365 C C . THR B 1 134 ? 28.143 -46.981 26.457 1.00 11.76 134 THR B C 1
ATOM 2366 O O . THR B 1 134 ? 27.928 -46.051 27.252 1.00 11.51 134 THR B O 1
ATOM 2370 N N . ALA B 1 135 ? 27.522 -48.158 26.519 1.00 12.46 135 ALA B N 1
ATOM 2371 C CA . ALA B 1 135 ? 26.643 -48.456 27.657 1.00 12.24 135 ALA B CA 1
ATOM 2372 C C . ALA B 1 135 ? 27.410 -48.337 28.982 1.00 11.48 135 ALA B C 1
ATOM 2373 O O . ALA B 1 135 ? 26.933 -47.747 29.955 1.00 9.99 135 ALA B O 1
ATOM 2375 N N . ALA B 1 136 ? 28.609 -48.948 29.057 1.00 11.09 136 ALA B N 1
ATOM 2376 C CA . ALA B 1 136 ? 29.395 -48.869 30.277 1.00 10.97 136 ALA B CA 1
ATOM 2377 C C . ALA B 1 136 ? 29.750 -47.421 30.601 1.00 8.93 136 ALA B C 1
ATOM 2378 O O . ALA B 1 136 ? 29.772 -47.059 31.771 1.00 8.95 136 ALA B O 1
ATOM 2380 N N . ALA B 1 137 ? 30.090 -46.619 29.587 1.00 8.89 137 ALA B N 1
ATOM 2381 C CA . ALA B 1 137 ? 30.434 -45.222 29.788 1.00 9.14 137 ALA B CA 1
ATOM 2382 C C . ALA B 1 137 ? 29.240 -44.430 30.334 1.00 8.43 137 ALA B C 1
ATOM 2383 O O . ALA B 1 137 ? 29.393 -43.654 31.260 1.00 9.21 137 ALA B O 1
ATOM 2385 N N . TRP B 1 138 ? 28.042 -44.718 29.808 1.00 8.24 138 TRP B N 1
ATOM 2386 C CA . TRP B 1 138 ? 26.844 -44.134 30.382 1.00 8.00 138 TRP B CA 1
ATOM 2387 C C . TRP B 1 138 ? 26.698 -44.525 31.848 1.00 8.00 138 TRP B C 1
ATOM 2388 O O . TRP B 1 138 ? 26.402 -43.678 32.694 1.00 8.03 138 TRP B O 1
ATOM 2399 N N . THR B 1 139 ? 26.841 -45.802 32.147 1.00 8.40 139 THR B N 1
ATOM 2400 C CA . THR B 1 139 ? 26.661 -46.289 33.520 1.00 7.84 139 THR B CA 1
ATOM 2401 C C . THR B 1 139 ? 27.654 -45.588 34.458 1.00 7.90 139 THR B C 1
ATOM 2402 O O . THR B 1 139 ? 27.309 -45.138 35.534 1.00 8.08 139 THR B O 1
ATOM 2406 N N . LYS B 1 140 ? 28.913 -45.479 34.022 1.00 8.10 140 LYS B N 1
ATOM 2407 C CA . LYS B 1 140 ? 29.932 -44.862 34.843 1.00 8.51 140 LYS B CA 1
ATOM 2408 C C . LYS B 1 140 ? 29.629 -43.378 35.055 1.00 7.79 140 LYS B C 1
ATOM 2409 O O . LYS B 1 140 ? 29.860 -42.841 36.137 1.00 8.33 140 LYS B O 1
ATOM 2415 N N . THR B 1 141 ? 29.219 -42.672 33.989 1.00 7.74 141 THR B N 1
ATOM 2416 C CA . THR B 1 141 ? 28.847 -41.271 34.048 1.00 7.78 141 THR B CA 1
ATOM 2417 C C . THR B 1 141 ? 27.674 -41.047 35.010 1.00 7.07 141 THR B C 1
ATOM 2418 O O . THR B 1 141 ? 27.709 -40.141 35.882 1.00 7.13 141 THR B O 1
ATOM 2422 N N . LEU B 1 142 ? 26.662 -41.890 34.847 1.00 8.19 142 LEU B N 1
ATOM 2423 C CA . LEU B 1 142 ? 25.510 -41.717 35.738 1.00 8.19 142 LEU B CA 1
ATOM 2424 C C . LEU B 1 142 ? 25.831 -42.123 37.182 1.00 8.65 142 LEU B C 1
ATOM 2425 O O . LEU B 1 142 ? 25.157 -41.642 38.129 1.00 8.85 142 LEU B O 1
ATOM 2430 N N . LYS B 1 143 ? 26.839 -42.980 37.397 1.00 8.71 143 LYS B N 1
ATOM 2431 C CA . LYS B 1 143 ? 27.268 -43.267 38.752 1.00 9.62 143 LYS B CA 1
ATOM 2432 C C . LYS B 1 143 ? 27.959 -42.059 39.366 1.00 9.42 143 LYS B C 1
ATOM 2433 O O . LYS B 1 143 ? 27.799 -41.768 40.547 1.00 8.95 143 LYS B O 1
ATOM 2439 N N . VAL B 1 144 ? 28.729 -41.295 38.561 1.00 8.66 144 VAL B N 1
ATOM 2440 C CA . VAL B 1 144 ? 29.276 -40.058 39.099 1.00 9.87 144 VAL B CA 1
ATOM 2441 C C . VAL B 1 144 ? 28.128 -39.154 39.564 1.00 8.67 144 VAL B C 1
ATOM 2442 O O . VAL B 1 144 ? 28.206 -38.512 40.622 1.00 9.53 144 VAL B 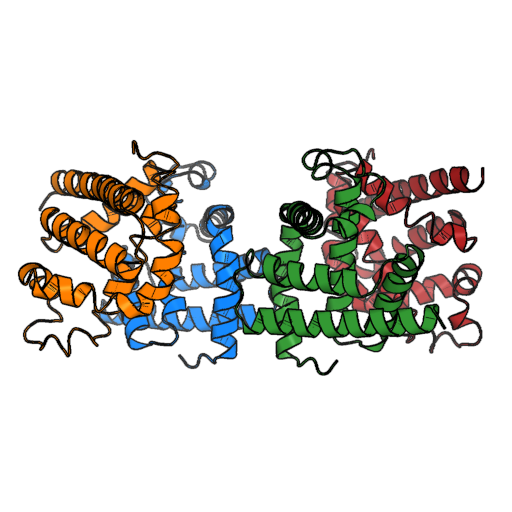O 1
ATOM 2446 N N . VAL B 1 145 ? 27.085 -39.053 38.739 1.00 7.53 145 VAL B N 1
ATOM 2447 C CA . VAL B 1 145 ? 25.962 -38.172 38.998 1.00 7.91 145 VAL B CA 1
ATOM 2448 C C . VAL B 1 145 ? 25.263 -38.672 40.251 1.00 7.54 145 VAL B C 1
ATOM 2449 O O . VAL B 1 145 ? 25.016 -37.869 41.161 1.00 8.41 145 VAL B O 1
ATOM 2453 N N . ALA B 1 146 ? 25.029 -39.983 40.360 1.00 8.41 146 ALA B N 1
ATOM 2454 C CA . ALA B 1 146 ? 24.330 -40.546 41.524 1.00 8.90 146 ALA B CA 1
ATOM 2455 C C . ALA B 1 146 ? 25.155 -40.339 42.786 1.00 9.31 146 ALA B C 1
ATOM 2456 O O . ALA B 1 146 ? 24.604 -40.175 43.882 1.00 9.29 146 ALA B O 1
ATOM 2458 N N . ASP B 1 147 ? 26.485 -40.414 42.652 1.00 9.51 147 ASP B N 1
ATOM 2459 C CA . ASP B 1 147 ? 27.365 -40.220 43.794 1.00 10.21 147 ASP B CA 1
ATOM 2460 C C . ASP B 1 147 ? 27.190 -38.808 44.354 1.00 9.59 147 ASP B C 1
ATOM 2461 O O . ASP B 1 147 ? 27.113 -38.627 45.579 1.00 9.47 147 ASP B O 1
ATOM 2466 N N . VAL B 1 148 ? 27.083 -37.811 43.462 1.00 8.25 148 VAL B N 1
ATOM 2467 C CA . VAL B 1 148 ? 26.888 -36.443 43.885 1.00 8.42 148 VAL B CA 1
ATOM 2468 C C . VAL B 1 148 ? 25.520 -36.293 44.554 1.00 8.72 148 VAL B C 1
ATOM 2469 O O . VAL B 1 148 ? 25.373 -35.659 45.614 1.00 9.07 148 VAL B O 1
ATOM 2473 N N . ILE B 1 149 ? 24.488 -36.865 43.934 1.00 8.32 149 ILE B N 1
ATOM 2474 C CA . ILE B 1 149 ? 23.139 -36.798 44.474 1.00 7.96 149 ILE B CA 1
ATOM 2475 C C . ILE B 1 149 ? 23.105 -37.376 45.870 1.00 7.65 149 ILE B C 1
ATOM 2476 O O . ILE B 1 149 ? 22.590 -36.755 46.804 1.00 7.76 149 ILE B O 1
ATOM 2481 N N . GLY B 1 150 ? 23.621 -38.601 46.008 1.00 8.06 150 GLY B N 1
ATOM 2482 C CA . GLY B 1 150 ? 23.553 -39.309 47.259 1.00 8.68 150 GLY B CA 1
ATOM 2483 C C . GLY B 1 150 ? 24.277 -38.547 48.367 1.00 9.34 150 GLY B C 1
ATOM 2484 O O . GLY B 1 150 ? 23.809 -38.522 49.501 1.00 9.36 150 GLY B O 1
ATOM 2485 N N . GLY B 1 151 ? 25.474 -38.054 48.036 1.00 9.20 151 GLY B N 1
ATOM 2486 C CA . GLY B 1 151 ? 26.244 -37.357 49.043 1.00 9.52 151 GLY B CA 1
ATOM 2487 C C . GLY B 1 151 ? 25.556 -36.077 49.473 1.00 10.16 151 GLY B C 1
ATOM 2488 O O . GLY B 1 151 ? 25.504 -35.755 50.664 1.00 10.22 151 GLY B O 1
ATOM 2489 N N . HIS B 1 152 ? 24.943 -35.388 48.515 1.00 9.18 152 HIS B N 1
ATOM 2490 C CA . HIS B 1 152 ? 24.274 -34.147 48.871 1.00 9.43 152 HIS B CA 1
ATOM 2491 C C . HIS B 1 152 ? 23.020 -34.402 49.700 1.00 10.02 152 HIS B C 1
ATOM 2492 O O . HIS B 1 152 ? 22.743 -33.633 50.633 1.00 9.10 152 HIS B O 1
ATOM 2499 N N . MET B 1 153 ? 22.254 -35.435 49.351 1.00 9.25 153 MET B N 1
ATOM 2500 C CA . MET B 1 153 ? 21.090 -35.773 50.165 1.00 10.34 153 MET B CA 1
ATOM 2501 C C . MET B 1 153 ? 21.478 -36.079 51.612 1.00 10.79 153 MET B C 1
ATOM 2502 O O . MET B 1 153 ? 20.755 -35.655 52.519 1.00 11.38 153 MET B O 1
ATOM 2507 N N . GLN B 1 154 ? 22.660 -36.675 51.835 1.00 10.08 154 GLN B N 1
ATOM 2508 C CA . GLN B 1 154 ? 23.131 -36.949 53.186 1.00 11.19 154 GLN B CA 1
ATOM 2509 C C . GLN B 1 154 ? 23.506 -35.653 53.905 1.00 10.42 154 GLN B C 1
ATOM 2510 O O . GLN B 1 154 ? 23.414 -35.598 55.110 1.00 10.88 154 GLN B O 1
ATOM 2516 N N . THR B 1 155 ? 23.906 -34.604 53.167 1.00 9.68 155 THR B N 1
ATOM 2517 C CA . THR B 1 155 ? 24.213 -33.322 53.772 1.00 9.69 155 THR B CA 1
ATOM 2518 C C . THR B 1 155 ? 22.968 -32.589 54.251 1.00 10.64 155 THR B C 1
ATOM 2519 O O . THR B 1 155 ? 23.045 -31.770 55.154 1.00 12.46 155 THR B O 1
ATOM 2523 N N . LEU B 1 156 ? 21.839 -32.770 53.565 1.00 11.15 156 LEU B N 1
ATOM 2524 C CA . LEU B 1 156 ? 20.671 -31.942 53.789 1.00 11.96 156 LEU B CA 1
ATOM 2525 C C . LEU B 1 156 ? 19.840 -32.444 54.979 1.00 12.65 156 LEU B C 1
ATOM 2526 O O . LEU B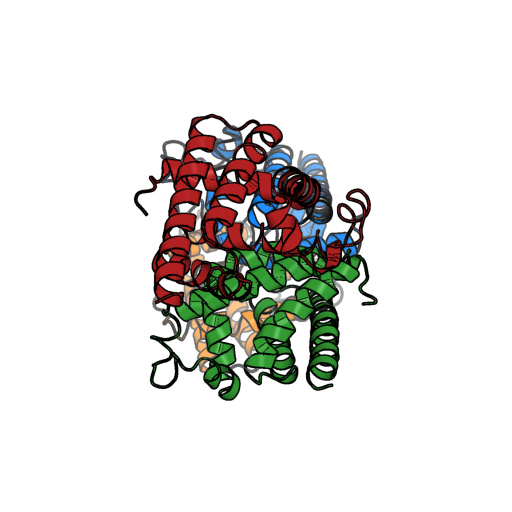 1 156 ? 19.675 -33.636 55.208 1.00 13.19 156 LEU B O 1
ATOM 2531 N N . GLN B 1 157 ? 19.277 -31.488 55.702 1.00 14.42 157 GLN B N 1
ATOM 2532 C CA . GLN B 1 157 ? 18.333 -31.796 56.760 1.00 16.67 157 GLN B CA 1
ATOM 2533 C C . GLN B 1 157 ? 16.971 -32.118 56.139 1.00 17.59 157 GLN B C 1
ATOM 2534 O O . GLN B 1 157 ? 16.446 -31.306 55.378 1.00 17.12 157 GLN B O 1
ATOM 2540 N N . LYS B 1 158 ? 16.352 -33.232 56.574 1.00 18.43 158 LYS B N 1
ATOM 2541 C CA . LYS B 1 158 ? 14.956 -33.471 56.234 1.00 21.98 158 LYS B CA 1
ATOM 2542 C C . LYS B 1 158 ? 14.090 -32.506 57.060 1.00 24.95 158 LYS B C 1
ATOM 2543 O O . LYS B 1 158 ? 13.246 -31.908 56.365 1.00 34.18 158 LYS B O 1
ATOM 2549 N N . THR C 1 8 ? 17.135 -15.958 -10.903 1.00 78.60 8 THR C N 1
ATOM 2550 C CA . THR C 1 8 ? 16.713 -16.280 -9.513 1.00 78.59 8 THR C CA 1
ATOM 2551 C C . THR C 1 8 ? 15.208 -16.143 -9.321 1.00 74.53 8 THR C C 1
ATOM 2552 O O . THR C 1 8 ? 14.644 -15.126 -9.767 1.00 74.68 8 THR C O 1
ATOM 2556 N N . LYS C 1 9 ? 14.576 -17.134 -8.701 1.00 59.43 9 LYS C N 1
ATOM 2557 C CA . LYS C 1 9 ? 13.163 -16.990 -8.301 1.00 41.51 9 LYS C CA 1
ATOM 2558 C C . LYS C 1 9 ? 13.240 -17.033 -6.772 1.00 28.96 9 LYS C C 1
ATOM 2559 O O . LYS C 1 9 ? 12.358 -17.611 -6.158 1.00 23.18 9 LYS C O 1
ATOM 2565 N N . LEU C 1 10 ? 14.320 -16.464 -6.229 1.00 21.70 10 LEU C N 1
ATOM 2566 C CA . LEU C 1 10 ? 14.502 -16.485 -4.761 1.00 19.91 10 LEU C CA 1
ATOM 2567 C C . LEU C 1 10 ? 13.362 -15.700 -4.110 1.00 18.08 10 LEU C C 1
ATOM 2568 O O . LEU C 1 10 ? 13.130 -14.566 -4.500 1.00 20.24 10 LEU C O 1
ATOM 2573 N N . THR C 1 11 ? 12.710 -16.302 -3.134 1.00 16.95 11 THR C N 1
ATOM 2574 C CA . THR C 1 11 ? 11.679 -15.600 -2.386 1.00 15.70 11 THR C CA 1
ATOM 2575 C C . THR C 1 11 ? 12.323 -14.723 -1.308 1.00 14.87 11 THR C C 1
ATOM 2576 O O . THR C 1 11 ? 13.478 -14.950 -0.940 1.00 15.37 11 THR C O 1
ATOM 2580 N N . LYS C 1 12 ? 11.528 -13.771 -0.792 1.00 15.47 12 LYS C N 1
ATOM 2581 C CA . LYS C 1 12 ? 11.983 -12.945 0.309 1.00 16.97 12 LYS C CA 1
ATOM 2582 C C . LYS C 1 12 ? 12.419 -13.847 1.468 1.00 15.12 12 LYS C C 1
ATOM 2583 O O . LYS C 1 12 ? 13.428 -13.587 2.099 1.00 13.42 12 LYS C O 1
ATOM 2589 N N . ALA C 1 13 ? 11.603 -14.856 1.800 1.00 16.37 13 ALA C N 1
ATOM 2590 C CA . ALA C 1 13 ? 11.903 -15.706 2.940 1.00 16.07 13 ALA C CA 1
ATOM 2591 C C . ALA C 1 13 ? 13.226 -16.442 2.737 1.00 16.12 13 ALA C C 1
ATOM 2592 O O . ALA C 1 13 ? 13.972 -16.584 3.705 1.00 15.47 13 ALA C O 1
ATOM 2594 N N . GLU C 1 14 ? 13.450 -16.938 1.518 1.00 15.52 14 GLU C N 1
ATOM 2595 C CA . GLU C 1 14 ? 14.709 -17.576 1.160 1.00 14.95 14 GLU C CA 1
ATOM 2596 C C . GLU C 1 14 ? 15.886 -16.623 1.378 1.00 13.71 14 GLU C C 1
ATOM 2597 O O . GLU C 1 14 ? 16.903 -17.000 1.965 1.00 12.64 14 GLU C O 1
ATOM 2603 N N . LYS C 1 15 ? 15.818 -15.423 0.798 1.00 12.90 15 LYS C N 1
ATOM 2604 C CA . LYS C 1 15 ? 16.898 -14.458 0.887 1.00 13.59 15 LYS C CA 1
ATOM 2605 C C . LYS C 1 15 ? 17.133 -14.062 2.349 1.00 13.91 15 LYS C C 1
ATOM 2606 O O . LYS C 1 15 ? 18.283 -13.952 2.795 1.00 12.50 15 LYS C O 1
ATOM 2612 N N . ASP C 1 16 ? 16.049 -13.881 3.109 1.00 13.92 16 ASP C N 1
ATOM 2613 C CA . ASP C 1 16 ? 16.198 -13.510 4.510 1.00 14.19 16 ASP C CA 1
ATOM 2614 C C . ASP C 1 16 ? 16.857 -14.622 5.313 1.00 12.63 16 ASP C C 1
ATOM 2615 O O . ASP C 1 16 ? 17.618 -14.341 6.233 1.00 13.47 16 ASP C O 1
ATOM 2620 N N . ALA C 1 17 ? 16.506 -15.878 5.035 1.00 12.86 17 ALA C N 1
ATOM 2621 C CA . ALA C 1 17 ? 17.072 -17.010 5.773 1.00 13.19 17 ALA C CA 1
ATOM 2622 C C . ALA C 1 17 ? 18.578 -17.063 5.508 1.00 12.09 17 ALA C C 1
ATOM 2623 O O . ALA C 1 17 ? 19.376 -17.286 6.404 1.00 11.51 17 ALA C O 1
ATOM 2625 N N . VAL C 1 18 ? 18.980 -16.820 4.251 1.00 11.33 18 VAL C N 1
ATOM 2626 C CA . VAL C 1 18 ? 20.381 -16.826 3.902 1.00 11.84 18 VAL C CA 1
ATOM 2627 C C . VAL C 1 18 ? 21.107 -15.636 4.550 1.00 11.16 18 VAL C C 1
ATOM 2628 O O . VAL C 1 18 ? 22.156 -15.792 5.126 1.00 10.53 18 VAL C O 1
ATOM 2632 N N . ALA C 1 19 ? 20.521 -14.441 4.473 1.00 12.61 19 ALA C N 1
ATOM 2633 C CA . ALA C 1 19 ? 21.157 -13.258 5.010 1.00 11.42 19 ALA C CA 1
ATOM 2634 C C . ALA C 1 19 ? 21.339 -13.387 6.528 1.00 11.77 19 ALA C C 1
ATOM 2635 O O . ALA C 1 19 ? 22.402 -13.045 7.042 1.00 11.26 19 ALA C O 1
ATOM 2637 N N . ASN C 1 20 ? 20.315 -13.893 7.237 1.00 11.84 20 ASN C N 1
ATOM 2638 C CA . ASN C 1 20 ? 20.418 -14.036 8.688 1.00 11.52 20 ASN C CA 1
ATOM 2639 C C . ASN C 1 20 ? 21.469 -15.055 9.100 1.00 11.81 20 ASN C C 1
ATOM 2640 O O . ASN C 1 20 ? 22.322 -14.781 9.948 1.00 13.14 20 ASN C O 1
ATOM 2645 N N . SER C 1 21 ? 21.475 -16.200 8.415 1.00 12.85 21 SER C N 1
ATOM 2646 C CA . SER C 1 21 ? 22.444 -17.220 8.744 1.00 12.72 21 SER C CA 1
ATOM 2647 C C . SER C 1 21 ? 23.844 -16.739 8.406 1.00 11.21 21 SER C C 1
ATOM 2648 O O . SER C 1 21 ? 24.761 -16.975 9.168 1.00 10.71 21 SER C O 1
ATOM 2651 N N . TRP C 1 22 ? 24.011 -16.044 7.269 1.00 10.60 22 TRP C N 1
ATOM 2652 C CA . TRP C 1 22 ? 25.293 -15.507 6.874 1.00 10.40 22 TRP C CA 1
ATOM 2653 C C . TRP C 1 22 ? 25.779 -14.431 7.853 1.00 10.34 22 TRP C C 1
ATOM 2654 O O . TRP C 1 22 ? 26.938 -14.410 8.185 1.00 11.36 22 TRP C O 1
ATOM 2665 N N . ALA C 1 23 ? 24.883 -13.594 8.396 1.00 11.00 23 ALA C N 1
ATOM 2666 C CA . ALA C 1 23 ? 25.335 -12.543 9.307 1.00 11.00 23 ALA C CA 1
ATOM 2667 C C . ALA C 1 23 ? 26.020 -13.153 10.532 1.00 12.46 23 ALA C C 1
ATOM 2668 O O . ALA C 1 23 ? 26.963 -12.573 11.079 1.00 12.58 23 ALA C O 1
ATOM 2670 N N . ALA C 1 24 ? 25.546 -14.341 10.943 1.00 12.54 24 ALA C N 1
ATOM 2671 C CA . ALA C 1 24 ? 26.185 -15.050 12.046 1.00 13.95 24 ALA C CA 1
ATOM 2672 C C . ALA C 1 24 ? 27.438 -15.779 11.583 1.00 14.64 24 ALA C C 1
ATOM 2673 O O . ALA C 1 24 ? 28.491 -15.630 12.169 1.00 18.91 24 ALA C O 1
ATOM 2675 N N . LEU C 1 25 ? 27.327 -16.564 10.516 1.00 14.04 25 LEU C N 1
ATOM 2676 C CA . LEU C 1 25 ? 28.460 -17.332 10.014 1.00 17.06 25 LEU C CA 1
ATOM 2677 C C . LEU C 1 25 ? 29.694 -16.486 9.705 1.00 17.49 25 LEU C C 1
ATOM 2678 O O . LEU C 1 25 ? 30.805 -16.909 10.017 1.00 17.24 25 LEU C O 1
ATOM 2683 N N . LYS C 1 26 ? 29.508 -15.322 9.042 1.00 16.76 26 LYS C N 1
ATOM 2684 C CA . LYS C 1 26 ? 30.600 -14.485 8.530 1.00 19.76 26 LYS C CA 1
ATOM 2685 C C . LYS C 1 26 ? 31.560 -14.131 9.672 1.00 18.20 26 LYS C C 1
ATOM 2686 O O . LYS C 1 26 ? 32.773 -13.967 9.502 1.00 19.10 26 LYS C O 1
ATOM 2692 N N . GLN C 1 27 ? 30.969 -13.939 10.851 1.00 18.38 27 GLN C N 1
ATOM 2693 C CA . GLN C 1 27 ? 31.735 -13.491 11.997 1.00 17.39 27 GLN C CA 1
ATOM 2694 C C . GLN C 1 27 ? 32.600 -14.621 12.541 1.00 18.42 27 GLN C C 1
ATOM 2695 O O . GLN C 1 27 ? 33.591 -14.381 13.209 1.00 22.91 27 GLN C O 1
ATOM 2701 N N . ASP C 1 28 ? 32.186 -15.858 12.281 1.00 17.14 28 ASP C N 1
ATOM 2702 C CA . ASP C 1 28 ? 32.953 -17.033 12.652 1.00 18.66 28 ASP C CA 1
ATOM 2703 C C . ASP C 1 28 ? 33.948 -17.461 11.583 1.00 16.35 28 ASP C C 1
ATOM 2704 O O . ASP C 1 28 ? 34.756 -18.349 11.847 1.00 15.49 28 ASP C O 1
ATOM 2709 N N . TRP C 1 29 ? 33.934 -16.829 10.396 1.00 16.09 29 TRP C N 1
ATOM 2710 C CA . TRP C 1 29 ? 34.699 -17.354 9.277 1.00 14.32 29 TRP C CA 1
ATOM 2711 C C . TRP C 1 29 ? 36.183 -17.267 9.550 1.00 14.85 29 TRP C C 1
ATOM 2712 O O . TRP C 1 29 ? 36.958 -18.071 9.084 1.00 14.93 29 TRP C O 1
ATOM 2723 N N . LYS C 1 30 ? 36.593 -16.280 10.328 1.00 17.28 30 LYS C N 1
ATOM 2724 C CA . LYS C 1 30 ? 38.032 -16.210 10.673 1.00 20.13 30 LYS C CA 1
ATOM 2725 C C . LYS C 1 30 ? 38.437 -17.462 11.459 1.00 19.62 30 LYS C C 1
ATOM 2726 O O . LYS C 1 30 ? 39.570 -17.888 11.312 1.00 23.22 30 LYS C O 1
ATOM 2732 N N . THR C 1 31 ? 37.524 -17.996 12.265 1.00 20.69 31 THR C N 1
ATOM 2733 C CA . THR C 1 31 ? 37.778 -19.193 13.055 1.00 22.55 31 THR C CA 1
ATOM 2734 C C . THR C 1 31 ? 37.642 -20.471 12.226 1.00 20.58 31 THR C C 1
ATOM 2735 O O . THR C 1 31 ? 38.432 -21.399 12.408 1.00 21.51 31 THR C O 1
ATOM 2739 N N . ILE C 1 32 ? 36.627 -20.567 11.379 1.00 17.94 32 ILE C N 1
ATOM 2740 C CA . ILE C 1 32 ? 36.242 -21.858 10.805 1.00 17.04 32 ILE C CA 1
ATOM 2741 C C . ILE C 1 32 ? 36.577 -21.940 9.310 1.00 17.20 32 ILE C C 1
ATOM 2742 O O . ILE C 1 32 ? 36.461 -23.020 8.695 1.00 17.48 32 ILE C O 1
ATOM 2747 N N . GLY C 1 33 ? 36.976 -20.822 8.695 1.00 14.12 33 GLY C N 1
ATOM 2748 C CA . GLY C 1 33 ? 37.139 -20.836 7.253 1.00 14.57 33 GLY C CA 1
ATOM 2749 C C . GLY C 1 33 ? 38.275 -21.754 6.796 1.00 14.62 33 GLY C C 1
ATOM 2750 O O . GLY C 1 33 ? 38.157 -22.450 5.768 1.00 13.67 33 GLY C O 1
ATOM 2751 N N . ALA C 1 34 ? 39.444 -21.659 7.462 1.00 15.22 34 ALA C N 1
ATOM 2752 C CA . ALA C 1 34 ? 40.552 -22.504 7.043 1.00 16.49 34 ALA C CA 1
ATOM 2753 C C . ALA C 1 34 ? 40.170 -23.987 7.097 1.00 14.68 34 ALA C C 1
ATOM 2754 O O . ALA C 1 34 ? 40.553 -24.726 6.181 1.00 15.98 34 ALA C O 1
ATOM 2756 N N . ASP C 1 35 ? 39.425 -24.409 8.120 1.00 16.15 35 ASP C N 1
ATOM 2757 C CA . ASP C 1 35 ? 39.033 -25.812 8.240 1.00 16.57 35 ASP C CA 1
ATOM 2758 C C . ASP C 1 35 ? 38.084 -26.224 7.104 1.00 15.65 35 ASP C C 1
ATOM 2759 O O . ASP C 1 35 ? 38.082 -27.393 6.696 1.00 14.98 35 ASP C O 1
ATOM 2764 N N . PHE C 1 36 ? 37.270 -25.286 6.624 1.00 14.74 36 PHE C N 1
ATOM 2765 C CA . PHE C 1 36 ? 36.439 -25.560 5.473 1.00 12.93 36 PHE C CA 1
ATOM 2766 C C . PHE C 1 36 ? 37.321 -25.893 4.276 1.00 11.94 36 PHE C C 1
ATOM 2767 O O . PHE C 1 36 ? 37.060 -26.866 3.572 1.00 11.77 36 PHE C O 1
ATOM 2775 N N . PHE C 1 37 ? 38.339 -25.076 4.006 1.00 11.68 37 PHE C N 1
ATOM 2776 C CA . PHE C 1 37 ? 39.190 -25.287 2.844 1.00 11.96 37 PHE C CA 1
ATOM 2777 C C . PHE C 1 37 ? 40.017 -26.572 3.003 1.00 12.19 37 PHE C C 1
ATOM 2778 O O . PHE C 1 37 ? 40.204 -27.306 2.031 1.00 13.27 37 PHE C O 1
ATOM 2786 N N . VAL C 1 38 ? 40.445 -26.897 4.234 1.00 13.04 38 VAL C N 1
ATOM 2787 C CA . VAL C 1 38 ? 41.096 -28.190 4.478 1.00 13.66 38 VAL C CA 1
ATOM 2788 C C . VAL C 1 38 ? 40.147 -29.343 4.092 1.00 12.86 38 VAL C C 1
ATOM 2789 O O . VAL C 1 38 ? 40.563 -30.261 3.359 1.00 12.98 38 VAL C O 1
ATOM 2793 N N . LYS C 1 39 ? 38.878 -29.299 4.521 1.00 12.59 39 LYS C N 1
ATOM 2794 C CA . LYS C 1 39 ? 37.911 -30.333 4.157 1.00 14.35 39 LYS C CA 1
ATOM 2795 C C . LYS C 1 39 ? 37.704 -30.369 2.644 1.00 13.34 39 LYS C C 1
ATOM 2796 O O . LYS C 1 39 ? 37.641 -31.430 2.000 1.00 12.51 39 LYS C O 1
ATOM 2802 N N . LEU C 1 40 ? 37.587 -29.186 2.033 1.00 11.16 40 LEU C N 1
ATOM 2803 C CA . LEU C 1 40 ? 37.423 -29.147 0.586 1.00 11.76 40 LEU C CA 1
ATOM 2804 C C . LEU C 1 40 ? 38.602 -29.807 -0.126 1.00 11.53 40 LEU C C 1
ATOM 2805 O O . LEU C 1 40 ? 38.426 -30.584 -1.062 1.00 12.85 40 LEU C O 1
ATOM 2810 N N . PHE C 1 41 ? 39.834 -29.504 0.303 1.00 11.87 41 PHE C N 1
ATOM 2811 C CA . PHE C 1 41 ? 41.027 -29.997 -0.353 1.00 12.41 41 PHE C CA 1
ATOM 2812 C C . PHE C 1 41 ? 41.205 -31.500 -0.125 1.00 12.38 41 PHE C C 1
ATOM 2813 O O . PHE C 1 41 ? 41.712 -32.228 -1.000 1.00 13.13 41 PHE C O 1
ATOM 2821 N N . GLU C 1 42 ? 40.809 -31.960 1.057 1.00 13.37 42 GLU C N 1
ATOM 2822 C CA . GLU C 1 42 ? 40.878 -33.392 1.368 1.00 13.09 42 GLU C CA 1
ATOM 2823 C C . GLU C 1 42 ? 39.842 -34.198 0.585 1.00 14.18 42 GLU C C 1
ATOM 2824 O O . GLU C 1 42 ? 40.115 -35.348 0.186 1.00 17.91 42 GLU C O 1
ATOM 2830 N N . THR C 1 43 ? 38.679 -33.603 0.372 1.00 10.72 43 THR C N 1
ATOM 2831 C CA . THR C 1 43 ? 37.570 -34.260 -0.292 1.00 11.46 43 THR C CA 1
ATOM 2832 C C . THR C 1 43 ? 37.818 -34.273 -1.799 1.00 11.83 43 THR C C 1
ATOM 2833 O O . THR C 1 43 ? 37.503 -35.271 -2.472 1.00 12.40 43 THR C O 1
ATOM 2837 N N . TYR C 1 44 ? 38.407 -33.174 -2.297 1.00 11.92 44 TYR C N 1
ATOM 2838 C CA . TYR C 1 44 ? 38.591 -32.949 -3.736 1.00 11.34 44 TYR C CA 1
ATOM 2839 C C . TYR C 1 44 ? 40.034 -32.602 -4.003 1.00 11.79 44 TYR C C 1
ATOM 2840 O O . TYR C 1 44 ? 40.423 -31.429 -4.117 1.00 12.84 44 TYR C O 1
ATOM 2849 N N . PRO C 1 45 ? 40.883 -33.623 -4.165 1.00 12.61 45 PRO C N 1
ATOM 2850 C CA . PRO C 1 45 ? 42.280 -33.369 -4.461 1.00 13.95 45 PRO C CA 1
ATOM 2851 C C . PRO C 1 45 ? 42.526 -32.477 -5.675 1.00 12.57 45 PRO C C 1
ATOM 2852 O O . PRO C 1 45 ? 43.525 -31.766 -5.680 1.00 13.88 45 PRO C O 1
ATOM 2856 N N . ASN C 1 46 ? 41.637 -32.473 -6.662 1.00 12.57 46 ASN C N 1
ATOM 2857 C CA . ASN C 1 46 ? 41.878 -31.642 -7.858 1.00 12.72 46 ASN C CA 1
ATOM 2858 C C . ASN C 1 46 ? 41.671 -30.175 -7.517 1.00 13.04 46 ASN C C 1
ATOM 2859 O O . ASN C 1 46 ? 42.251 -29.328 -8.171 1.00 13.62 46 ASN C O 1
ATOM 2864 N N . ILE C 1 47 ? 40.807 -29.886 -6.541 1.00 12.30 47 ILE C N 1
ATOM 2865 C CA . ILE C 1 47 ? 40.613 -28.496 -6.153 1.00 11.99 47 ILE C CA 1
ATOM 2866 C C . ILE C 1 47 ? 41.874 -28.016 -5.445 1.00 12.62 47 ILE C C 1
ATOM 2867 O O . ILE C 1 47 ? 42.357 -26.926 -5.706 1.00 13.50 47 ILE C O 1
ATOM 2872 N N . LYS C 1 48 ? 42.417 -28.850 -4.555 1.00 13.50 48 LYS C N 1
ATOM 2873 C CA . LYS C 1 48 ? 43.681 -28.533 -3.907 1.00 15.11 48 LYS C CA 1
ATOM 2874 C C . LYS C 1 48 ? 44.752 -28.183 -4.938 1.00 15.10 48 LYS C C 1
ATOM 2875 O O . LYS C 1 48 ? 45.544 -27.268 -4.725 1.00 16.91 48 LYS C O 1
ATOM 2881 N N . ALA C 1 49 ? 44.801 -28.938 -6.047 1.00 14.58 49 ALA C N 1
ATOM 2882 C CA . ALA C 1 49 ? 45.872 -28.833 -7.033 1.00 14.69 49 ALA C CA 1
ATOM 2883 C C . ALA C 1 49 ? 45.868 -27.497 -7.765 1.00 15.57 49 ALA C C 1
ATOM 2884 O O . ALA C 1 49 ? 46.861 -27.162 -8.412 1.00 16.83 49 ALA C O 1
ATOM 2886 N N . TYR C 1 50 ? 44.742 -26.762 -7.773 1.00 15.83 50 TYR C N 1
ATOM 2887 C CA . TYR C 1 50 ? 44.741 -25.454 -8.409 1.00 15.14 50 TYR C CA 1
ATOM 2888 C C . TYR C 1 50 ? 45.662 -24.492 -7.667 1.00 16.13 50 TYR C C 1
ATOM 2889 O O . TYR C 1 50 ? 46.108 -23.532 -8.285 1.00 16.81 50 TYR C O 1
ATOM 2898 N N . PHE C 1 51 ? 45.880 -24.719 -6.369 1.00 17.79 51 PHE C N 1
ATOM 2899 C CA . PHE C 1 51 ? 46.737 -23.896 -5.518 1.00 20.04 51 PHE C CA 1
ATOM 2900 C C . PHE C 1 51 ? 48.157 -24.461 -5.569 1.00 23.53 51 PHE C C 1
ATOM 2901 O O . PHE C 1 51 ? 48.530 -25.302 -4.751 1.00 24.43 51 PHE C O 1
ATOM 2909 N N . LYS C 1 52 ? 48.918 -24.032 -6.574 1.00 27.38 52 LYS C N 1
ATOM 2910 C CA A LYS C 1 52 ? 50.203 -24.647 -6.873 0.50 31.30 52 LYS C CA 1
ATOM 2911 C CA B LYS C 1 52 ? 50.204 -24.642 -6.874 0.50 30.12 52 LYS C CA 1
ATOM 2912 C C . LYS C 1 52 ? 51.156 -24.444 -5.693 1.00 33.95 52 LYS C C 1
ATOM 2913 O O . LYS C 1 52 ? 52.016 -25.287 -5.444 1.00 37.14 52 LYS C O 1
ATOM 2924 N N . SER C 1 53 ? 50.959 -23.362 -4.927 1.00 36.45 53 SER C N 1
ATOM 2925 C CA . SER C 1 53 ? 51.810 -23.074 -3.773 1.00 37.56 53 SER C CA 1
ATOM 2926 C C . SER C 1 53 ? 51.615 -24.077 -2.636 1.00 38.18 53 SER C C 1
ATOM 2927 O O . SER C 1 53 ? 52.362 -24.018 -1.667 1.00 40.92 53 SER C O 1
ATOM 2930 N N . PHE C 1 54 ? 50.647 -25.007 -2.745 1.00 30.64 54 PHE C N 1
ATOM 2931 C CA . PHE C 1 54 ? 50.446 -26.031 -1.734 1.00 27.63 54 PHE C CA 1
ATOM 2932 C C . PHE C 1 54 ? 50.884 -27.438 -2.185 1.00 27.32 54 PHE C C 1
ATOM 2933 O O . PHE C 1 54 ? 50.596 -28.407 -1.488 1.00 26.76 54 PHE C O 1
ATOM 2941 N N . ASP C 1 55 ? 51.572 -27.574 -3.324 1.00 30.77 55 ASP C N 1
ATOM 2942 C CA . ASP C 1 55 ? 51.823 -28.884 -3.919 1.00 36.03 55 ASP C CA 1
ATOM 2943 C C . ASP C 1 55 ? 52.541 -29.850 -2.963 1.00 43.72 55 ASP C C 1
ATOM 2944 O O . ASP C 1 55 ? 52.046 -30.952 -2.680 1.00 46.79 55 ASP C O 1
ATOM 2949 N N . ASN C 1 56 ? 53.708 -29.456 -2.460 1.00 42.68 56 ASN C N 1
ATOM 2950 C CA . ASN C 1 56 ? 54.530 -30.392 -1.693 1.00 45.12 56 ASN C CA 1
ATOM 2951 C C . ASN C 1 56 ? 54.362 -30.123 -0.192 1.00 44.69 56 ASN C C 1
ATOM 2952 O O . ASN C 1 56 ? 55.181 -30.515 0.638 1.00 43.76 56 ASN C O 1
ATOM 2957 N N . MET C 1 57 ? 53.236 -29.501 0.168 1.00 38.13 57 MET C N 1
ATOM 2958 C CA . MET C 1 57 ? 53.064 -28.946 1.493 1.00 32.49 57 MET C CA 1
ATOM 2959 C C . MET C 1 57 ? 52.136 -29.853 2.296 1.00 34.13 57 MET C C 1
ATOM 2960 O O . MET C 1 57 ? 51.168 -30.372 1.748 1.00 33.09 57 MET C O 1
ATOM 2965 N N . ASP C 1 58 ? 52.465 -30.062 3.584 1.00 34.09 58 ASP C N 1
ATOM 2966 C CA . ASP C 1 58 ? 51.612 -30.738 4.555 1.00 36.03 58 ASP C CA 1
ATOM 2967 C C . ASP C 1 58 ? 50.339 -29.938 4.771 1.00 35.48 58 ASP C C 1
ATOM 2968 O O . ASP C 1 58 ? 50.389 -28.721 4.675 1.00 29.96 58 ASP C O 1
ATOM 2973 N N . MET C 1 59 ? 49.269 -30.600 5.222 1.00 29.77 59 MET C N 1
ATOM 2974 C CA . MET C 1 59 ? 47.977 -29.943 5.348 1.00 30.24 59 MET C CA 1
ATOM 2975 C C . MET C 1 59 ? 48.025 -29.011 6.553 1.00 28.36 59 MET C C 1
ATOM 2976 O O . MET C 1 59 ? 47.386 -27.961 6.564 1.00 25.02 59 MET C O 1
ATOM 2981 N N . SER C 1 60 ? 48.822 -29.406 7.553 1.00 26.97 60 SER C N 1
ATOM 2982 C CA A SER C 1 60 ? 49.105 -28.591 8.722 0.50 27.35 60 SER C CA 1
ATOM 2983 C CA B SER C 1 60 ? 49.079 -28.583 8.720 0.50 27.59 60 SER C CA 1
ATOM 2984 C C . SER C 1 60 ? 49.692 -27.244 8.311 1.00 24.91 60 SER C C 1
ATOM 2985 O O . SER C 1 60 ? 49.338 -26.227 8.881 1.00 32.01 60 SER C O 1
ATOM 2990 N N . GLU C 1 61 ? 50.614 -27.259 7.337 1.00 24.49 61 GLU C N 1
ATOM 2991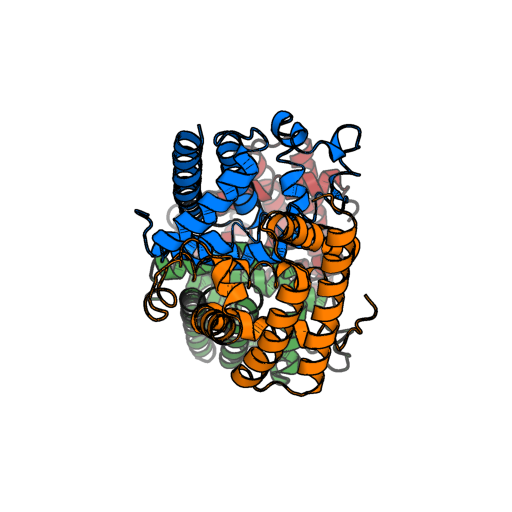 C CA A GLU C 1 61 ? 51.280 -26.063 6.835 0.50 23.67 61 GLU C CA 1
ATOM 2992 C CA B GLU C 1 61 ? 51.244 -26.026 6.899 0.50 24.13 61 GLU C CA 1
ATOM 2993 C C . GLU C 1 61 ? 50.303 -25.282 5.950 1.00 24.15 61 GLU C C 1
ATOM 2994 O O . GLU C 1 61 ? 50.264 -24.054 5.945 1.00 22.07 61 GLU C O 1
ATOM 3005 N N . ILE C 1 62 ? 49.519 -26.018 5.147 1.00 22.36 62 ILE C N 1
ATOM 3006 C CA . ILE C 1 62 ? 48.536 -25.350 4.292 1.00 21.99 62 ILE C CA 1
ATOM 3007 C C . ILE C 1 62 ? 47.558 -24.568 5.166 1.00 19.60 62 ILE C C 1
ATOM 3008 O O . ILE C 1 62 ? 47.236 -23.403 4.871 1.00 19.81 62 ILE C O 1
ATOM 3013 N N . LYS C 1 63 ? 47.017 -25.231 6.187 1.00 18.46 63 LYS C N 1
ATOM 3014 C CA . LYS C 1 63 ? 46.039 -24.659 7.090 1.00 23.04 63 LYS C CA 1
ATOM 3015 C C . LYS C 1 63 ? 46.515 -23.331 7.692 1.00 24.78 63 LYS C C 1
ATOM 3016 O O . LYS C 1 63 ? 45.708 -22.420 7.836 1.00 24.19 63 LYS C O 1
ATOM 3022 N N . GLN C 1 64 ? 47.822 -23.200 7.945 1.00 23.45 64 GLN C N 1
ATOM 3023 C CA . GLN C 1 64 ? 48.412 -22.039 8.595 1.00 25.60 64 GLN C CA 1
ATOM 3024 C C . GLN C 1 64 ? 48.943 -21.010 7.592 1.00 24.75 64 GLN C C 1
ATOM 3025 O O . GLN C 1 64 ? 49.498 -19.978 7.990 1.00 28.80 64 GLN C O 1
ATOM 3031 N N . SER C 1 65 ? 48.836 -21.305 6.300 1.00 19.40 65 SER C N 1
ATOM 3032 C CA A SER C 1 65 ? 49.468 -20.463 5.306 0.50 18.68 65 SER C CA 1
ATOM 3033 C CA B SER C 1 65 ? 49.433 -20.487 5.268 0.50 19.59 65 SER C CA 1
ATOM 3034 C C . SER C 1 65 ? 48.703 -19.149 5.216 1.00 19.46 65 SER C C 1
ATOM 3035 O O . SER C 1 65 ? 47.476 -19.121 5.265 1.00 18.02 65 SER C O 1
ATOM 3040 N N . PRO C 1 66 ? 49.425 -18.023 5.093 1.00 20.30 66 PRO C N 1
ATOM 3041 C CA . PRO C 1 66 ? 48.762 -16.748 4.777 1.00 18.84 66 PRO C CA 1
ATOM 3042 C C . PRO C 1 66 ? 47.991 -16.814 3.457 1.00 18.29 66 PRO C C 1
ATOM 3043 O O . PRO C 1 66 ? 46.975 -16.122 3.305 1.00 18.10 66 PRO C O 1
ATOM 3047 N N . LYS C 1 67 ? 48.505 -17.580 2.493 1.00 15.92 67 LYS C N 1
ATOM 3048 C CA . LYS C 1 67 ? 47.849 -17.761 1.204 1.00 19.17 67 LYS C CA 1
ATOM 3049 C C . LYS C 1 67 ? 46.461 -18.362 1.388 1.00 16.99 67 LYS C C 1
ATOM 3050 O O . LYS C 1 67 ? 45.518 -17.946 0.698 1.00 14.31 67 LYS C O 1
ATOM 3056 N N . LEU C 1 68 ? 46.346 -19.406 2.214 1.00 15.94 68 LEU C N 1
ATOM 3057 C CA . LEU C 1 68 ? 45.019 -19.983 2.426 1.00 16.00 68 LEU C CA 1
ATOM 3058 C C . LEU C 1 68 ? 44.115 -18.985 3.120 1.00 16.05 68 LEU C C 1
ATOM 3059 O O . LEU C 1 68 ? 42.962 -18.875 2.781 1.00 14.18 68 LEU C O 1
ATOM 3064 N N . ARG C 1 69 ? 44.655 -18.242 4.103 1.00 13.67 69 ARG C N 1
ATOM 3065 C CA . ARG C 1 69 ? 43.850 -17.283 4.823 1.00 15.47 69 ARG C CA 1
ATOM 3066 C C . ARG C 1 69 ? 43.387 -16.188 3.869 1.00 12.29 69 ARG C C 1
ATOM 3067 O O . ARG C 1 69 ? 42.239 -15.761 3.937 1.00 12.91 69 ARG C O 1
ATOM 3075 N N . ALA C 1 70 ? 44.252 -15.760 2.965 1.00 13.58 70 ALA C N 1
ATOM 3076 C CA . ALA C 1 70 ? 43.853 -14.715 2.016 1.00 12.88 70 ALA C CA 1
ATOM 3077 C C . ALA C 1 70 ? 42.752 -15.233 1.087 1.00 12.36 70 ALA C C 1
ATOM 3078 O O . ALA C 1 70 ? 41.732 -14.553 0.892 1.00 11.09 70 ALA C O 1
ATOM 3080 N N . HIS C 1 71 ? 42.863 -16.485 0.617 1.00 10.84 71 HIS C N 1
ATOM 3081 C CA . HIS C 1 71 ? 41.812 -16.991 -0.252 1.00 10.89 71 HIS C CA 1
ATOM 3082 C C . HIS C 1 71 ? 40.514 -17.173 0.528 1.00 10.95 71 HIS C C 1
ATOM 3083 O O . HIS C 1 71 ? 39.435 -17.009 -0.031 1.00 10.00 71 HIS C O 1
ATOM 3090 N N . SER C 1 72 ? 40.606 -17.581 1.799 1.00 10.39 72 SER C N 1
ATOM 3091 C CA . SER C 1 72 ? 39.455 -17.741 2.666 1.00 10.95 72 SER C CA 1
ATOM 3092 C C . SER C 1 72 ? 38.738 -16.412 2.885 1.00 11.59 72 SER C C 1
ATOM 3093 O O . SER C 1 72 ? 37.515 -16.357 2.853 1.00 11.19 72 SER C O 1
ATOM 3096 N N . ILE C 1 73 ? 39.504 -15.329 2.996 1.00 11.60 73 ILE C N 1
ATOM 3097 C CA . ILE C 1 73 ? 38.918 -13.994 3.043 1.00 13.11 73 ILE C CA 1
ATOM 3098 C C . ILE C 1 73 ? 38.275 -13.603 1.722 1.00 12.24 73 ILE C C 1
ATOM 3099 O O . ILE C 1 73 ? 37.163 -13.031 1.715 1.00 12.02 73 ILE C O 1
ATOM 3104 N N . ASN C 1 74 ? 38.971 -13.869 0.619 1.00 11.96 74 ASN C N 1
ATOM 3105 C CA . ASN C 1 74 ? 38.442 -13.669 -0.707 1.00 13.08 74 ASN C CA 1
ATOM 3106 C C . ASN C 1 74 ? 37.114 -14.415 -0.890 1.00 13.34 74 ASN C C 1
ATOM 3107 O O . ASN C 1 74 ? 36.163 -13.836 -1.403 1.00 11.84 74 ASN C O 1
ATOM 3112 N N . PHE C 1 75 ? 37.005 -15.645 -0.356 1.00 11.08 75 PHE C N 1
ATOM 3113 C CA . PHE C 1 75 ? 35.798 -16.427 -0.462 1.00 11.43 75 PHE C CA 1
ATOM 3114 C C . PHE C 1 75 ? 34.667 -15.778 0.323 1.00 10.28 75 PHE C C 1
ATOM 3115 O O . PHE C 1 75 ? 33.533 -15.639 -0.134 1.00 9.75 75 PHE C O 1
ATOM 3123 N N . CYS C 1 76 ? 34.940 -15.403 1.564 1.00 10.49 76 CYS C N 1
ATOM 3124 C CA . CYS C 1 76 ? 33.825 -14.922 2.360 1.00 11.99 76 CYS C CA 1
ATOM 3125 C C . CYS C 1 76 ? 33.412 -13.526 1.906 1.00 10.24 76 CYS C C 1
ATOM 3126 O O . CYS C 1 76 ? 32.242 -13.177 1.938 1.00 10.62 76 CYS C O 1
ATOM 3129 N N . HIS C 1 77 ? 34.379 -12.742 1.428 1.00 10.06 77 HIS C N 1
ATOM 3130 C CA . HIS C 1 77 ? 33.994 -11.419 0.914 1.00 10.49 77 HIS C CA 1
ATOM 3131 C C . HIS C 1 77 ? 33.212 -11.520 -0.395 1.00 10.82 77 HIS C C 1
ATOM 3132 O O . HIS C 1 77 ? 32.299 -10.725 -0.631 1.00 10.99 77 HIS C O 1
ATOM 3139 N N . GLY C 1 78 ? 33.616 -12.433 -1.274 1.00 9.85 78 GLY C N 1
ATOM 3140 C CA . GLY C 1 78 ? 32.846 -12.668 -2.480 1.00 10.55 78 GLY C CA 1
ATOM 3141 C C . GLY C 1 78 ? 31.438 -13.129 -2.162 1.00 9.81 78 GLY C C 1
ATOM 3142 O O . GLY C 1 78 ? 30.481 -12.549 -2.646 1.00 9.67 78 GLY C O 1
ATOM 3143 N N . LEU C 1 79 ? 31.301 -14.123 -1.260 1.00 11.52 79 LEU C N 1
ATOM 3144 C CA . LEU C 1 79 ? 29.971 -14.554 -0.881 1.00 11.79 79 LEU C CA 1
ATOM 3145 C C . LEU C 1 79 ? 29.190 -13.373 -0.347 1.00 10.91 79 LEU C C 1
ATOM 3146 O O . LEU C 1 79 ? 27.998 -13.211 -0.623 1.00 11.10 79 LEU C O 1
ATOM 3151 N N . ASN C 1 80 ? 29.824 -12.587 0.540 1.00 10.87 80 ASN C N 1
ATOM 3152 C CA . ASN C 1 80 ? 29.125 -11.471 1.137 1.00 9.75 80 ASN C CA 1
ATOM 3153 C C . ASN C 1 80 ? 28.590 -10.527 0.063 1.00 9.87 80 ASN C C 1
ATOM 3154 O O . ASN C 1 80 ? 27.452 -10.048 0.115 1.00 9.96 80 ASN C O 1
ATOM 3159 N N . SER C 1 81 ? 29.416 -10.277 -0.950 1.00 10.40 81 SER C N 1
ATOM 3160 C CA . SER C 1 81 ? 29.043 -9.339 -1.989 1.00 9.95 81 SER C CA 1
ATOM 3161 C C . SER C 1 81 ? 27.831 -9.855 -2.758 1.00 10.13 81 SER C C 1
ATOM 3162 O O . SER C 1 81 ? 26.951 -9.114 -3.180 1.00 11.03 81 SER C O 1
ATOM 3165 N N . PHE C 1 82 ? 27.802 -11.176 -2.952 1.00 9.06 82 PHE C N 1
ATOM 3166 C CA . PHE C 1 82 ? 26.660 -11.771 -3.624 1.00 9.94 82 PHE C CA 1
ATOM 3167 C C . PHE C 1 82 ? 25.391 -11.703 -2.772 1.00 9.65 82 PHE C C 1
ATOM 3168 O O . PHE C 1 82 ? 24.321 -11.359 -3.260 1.00 11.77 82 PHE C O 1
ATOM 3176 N N . ILE C 1 83 ? 25.494 -12.039 -1.498 1.00 10.44 83 ILE C N 1
ATOM 3177 C CA . ILE C 1 83 ? 24.308 -12.071 -0.648 1.00 11.64 83 ILE C CA 1
ATOM 3178 C C . ILE C 1 83 ? 23.749 -10.653 -0.456 1.00 12.60 83 ILE C C 1
ATOM 3179 O O . ILE C 1 83 ? 22.521 -10.404 -0.463 1.00 13.91 83 ILE C O 1
ATOM 3184 N N . GLN C 1 84 ? 24.660 -9.696 -0.310 1.00 12.99 84 GLN C N 1
ATOM 3185 C CA . GLN C 1 84 ? 24.304 -8.280 -0.278 1.00 14.90 84 GLN C CA 1
ATOM 3186 C C . GLN C 1 84 ? 23.482 -7.856 -1.508 1.00 13.99 84 GLN C C 1
ATOM 3187 O O . GLN C 1 84 ? 22.679 -6.924 -1.402 1.00 13.82 84 GLN C O 1
ATOM 3193 N N . SER C 1 85 ? 23.705 -8.501 -2.658 1.00 13.44 85 SER C N 1
ATOM 3194 C CA . SER C 1 85 ? 23.149 -8.101 -3.950 1.00 13.97 85 SER C CA 1
ATOM 3195 C C . SER C 1 85 ? 21.969 -8.958 -4.392 1.00 12.64 85 SER C C 1
ATOM 3196 O O . SER C 1 85 ? 21.519 -8.856 -5.524 1.00 11.62 85 SER C O 1
ATOM 3199 N N . LEU C 1 86 ? 21.404 -9.815 -3.505 1.00 13.00 86 LEU C N 1
ATOM 3200 C CA . LEU C 1 86 ? 20.314 -10.674 -3.945 1.00 14.08 86 LEU C CA 1
ATOM 3201 C C . LEU C 1 86 ? 19.065 -9.907 -4.372 1.00 13.90 86 LEU C C 1
ATOM 3202 O O . LEU C 1 86 ? 18.291 -10.441 -5.161 1.00 15.52 86 LEU C O 1
ATOM 3207 N N . ASP C 1 87 ? 18.893 -8.668 -3.909 1.00 15.65 87 ASP C N 1
ATOM 3208 C CA . ASP C 1 87 ? 17.781 -7.831 -4.347 1.00 17.37 87 ASP C CA 1
ATOM 3209 C C . ASP C 1 87 ? 18.160 -6.967 -5.555 1.00 17.93 87 ASP C C 1
ATOM 3210 O O . ASP C 1 87 ? 17.313 -6.203 -6.037 1.00 17.91 87 ASP C O 1
ATOM 3215 N N . GLU C 1 88 ? 19.381 -7.127 -6.049 1.00 15.08 88 GLU C N 1
ATOM 3216 C CA . GLU C 1 88 ? 19.887 -6.366 -7.198 1.00 17.82 88 GLU C CA 1
ATOM 3217 C C . GLU C 1 88 ? 20.479 -7.351 -8.183 1.00 15.13 88 GLU C C 1
ATOM 3218 O O . GLU C 1 88 ? 21.712 -7.408 -8.337 1.00 13.84 88 GLU C O 1
ATOM 3224 N N . PRO C 1 89 ? 19.627 -8.139 -8.879 1.00 16.27 89 PRO C N 1
ATOM 3225 C CA . PRO C 1 89 ? 20.107 -9.242 -9.709 1.00 16.08 89 PRO C CA 1
ATOM 3226 C C . PRO C 1 89 ? 21.074 -8.839 -10.808 1.00 13.38 89 PRO C C 1
ATOM 3227 O O . PRO C 1 89 ? 21.954 -9.602 -11.140 1.00 12.93 89 PRO C O 1
ATOM 3231 N N . ASP C 1 90 ? 20.924 -7.630 -11.336 1.00 12.01 90 ASP C N 1
ATOM 3232 C CA . ASP C 1 90 ? 21.872 -7.189 -12.369 1.00 13.01 90 ASP C CA 1
ATOM 3233 C C . ASP C 1 90 ? 23.257 -6.949 -11.771 1.00 11.80 90 ASP C C 1
ATOM 3234 O O . ASP C 1 90 ? 24.243 -7.336 -12.394 1.00 11.34 90 ASP C O 1
ATOM 3239 N N . VAL C 1 91 ? 23.317 -6.424 -10.532 1.00 11.11 91 VAL C N 1
ATOM 3240 C CA . VAL C 1 91 ? 24.594 -6.253 -9.857 1.00 10.37 91 VAL C CA 1
ATOM 3241 C C . VAL C 1 91 ? 25.207 -7.602 -9.479 1.00 10.70 91 VAL C C 1
ATOM 3242 O O . VAL C 1 91 ? 26.403 -7.861 -9.676 1.00 11.83 91 VAL C O 1
ATOM 3246 N N . LEU C 1 92 ? 24.361 -8.504 -8.972 1.00 11.35 92 LEU C N 1
ATOM 3247 C CA . LEU C 1 92 ? 24.816 -9.856 -8.663 1.00 11.81 92 LEU C CA 1
ATOM 3248 C C . LEU C 1 92 ? 25.519 -10.473 -9.860 1.00 12.21 92 LEU C C 1
ATOM 3249 O O . LEU C 1 92 ? 26.602 -11.016 -9.722 1.00 10.88 92 LEU C O 1
ATOM 3254 N N . VAL C 1 93 ? 24.893 -10.378 -11.046 1.00 11.75 93 VAL C N 1
ATOM 3255 C CA . VAL C 1 93 ? 25.404 -11.037 -12.240 1.00 12.25 93 VAL C CA 1
ATOM 3256 C C . VAL C 1 93 ? 26.768 -10.435 -12.576 1.00 10.81 93 VAL C C 1
ATOM 3257 O O . VAL C 1 93 ? 27.735 -11.165 -12.802 1.00 11.37 93 VAL C O 1
ATOM 3261 N N . ILE C 1 94 ? 26.892 -9.098 -12.486 1.00 10.05 94 ILE C N 1
ATOM 3262 C CA . ILE C 1 94 ? 28.170 -8.458 -12.744 1.00 10.63 94 ILE C CA 1
ATOM 3263 C C . ILE C 1 94 ? 29.220 -9.009 -11.793 1.00 11.48 94 ILE C C 1
ATOM 3264 O O . ILE C 1 94 ? 30.322 -9.329 -12.236 1.00 11.67 94 ILE C O 1
ATOM 3269 N N . LEU C 1 95 ? 28.914 -8.997 -10.501 1.00 10.57 95 LEU C N 1
ATOM 3270 C CA . LEU C 1 95 ? 29.903 -9.408 -9.513 1.00 11.46 95 LEU C CA 1
ATOM 3271 C C . LEU C 1 95 ? 30.327 -10.857 -9.752 1.00 11.17 95 LEU C C 1
ATOM 3272 O O . LEU C 1 95 ? 31.497 -11.189 -9.653 1.00 10.81 95 LEU C O 1
ATOM 3277 N N . VAL C 1 96 ? 29.371 -11.732 -10.057 1.00 11.15 96 VAL C N 1
ATOM 3278 C CA . VAL C 1 96 ? 29.680 -13.141 -10.234 1.00 12.22 96 VAL C CA 1
ATOM 3279 C C . VAL C 1 96 ? 30.457 -13.360 -11.541 1.00 13.05 96 VAL C C 1
ATOM 3280 O O . VAL C 1 96 ? 31.340 -14.188 -11.605 1.00 12.73 96 VAL C O 1
ATOM 3284 N N . GLN C 1 97 ? 30.187 -12.549 -12.575 1.00 12.14 97 GLN C N 1
ATOM 3285 C CA . GLN C 1 97 ? 30.961 -12.607 -13.811 1.00 13.01 97 GLN C CA 1
ATOM 3286 C C . GLN C 1 97 ? 32.434 -12.289 -13.613 1.00 12.30 97 GLN C C 1
ATOM 3287 O O . GLN C 1 97 ? 33.240 -12.978 -14.206 1.00 13.42 97 GLN C O 1
ATOM 3293 N N . LYS C 1 98 ? 32.770 -11.323 -12.753 1.00 12.27 98 LYS C N 1
ATOM 3294 C CA . LYS C 1 98 ? 34.167 -10.982 -12.507 1.00 14.75 98 LYS C CA 1
ATOM 3295 C C . LYS C 1 98 ? 34.887 -12.149 -11.837 1.00 15.77 98 LYS C C 1
ATOM 3296 O O . LYS C 1 98 ? 35.977 -12.538 -12.256 1.00 17.39 98 LYS C O 1
ATOM 3302 N N . LEU C 1 99 ? 34.232 -12.748 -10.831 1.00 15.34 99 LEU C N 1
ATOM 3303 C CA . LEU C 1 99 ? 34.752 -13.971 -10.212 1.00 14.82 99 LEU C CA 1
ATOM 3304 C C . LEU C 1 99 ? 35.028 -15.035 -11.276 1.00 13.85 99 LEU C C 1
ATOM 3305 O O . LEU C 1 99 ? 36.026 -15.770 -11.257 1.00 17.55 99 LEU C O 1
ATOM 3310 N N . THR C 1 100 ? 34.071 -15.205 -12.170 1.00 12.74 100 THR C N 1
ATOM 3311 C CA . THR C 1 100 ? 34.105 -16.238 -13.173 1.00 14.04 100 THR C CA 1
ATOM 3312 C C . THR C 1 100 ? 35.311 -16.047 -14.094 1.00 16.34 100 THR C C 1
ATOM 3313 O O . THR C 1 100 ? 35.999 -17.012 -14.399 1.00 16.84 100 THR C O 1
ATOM 3317 N N . VAL C 1 101 ? 35.549 -14.816 -14.551 1.00 16.66 101 VAL C N 1
ATOM 3318 C CA . VAL C 1 101 ? 36.651 -14.596 -15.498 1.00 17.84 101 VAL C CA 1
ATOM 3319 C C . VAL C 1 101 ? 37.984 -15.040 -14.911 1.00 16.44 101 VAL C C 1
ATOM 3320 O O . VAL C 1 101 ? 38.785 -15.753 -15.524 1.00 17.23 101 VAL C O 1
ATOM 3324 N N . ASN C 1 102 ? 38.225 -14.616 -13.670 1.00 17.87 102 ASN C N 1
ATOM 3325 C CA . ASN C 1 102 ? 39.492 -14.837 -13.027 1.00 20.49 102 ASN C CA 1
ATOM 3326 C C . ASN C 1 102 ? 39.735 -16.337 -12.833 1.00 18.93 102 ASN C C 1
ATOM 3327 O O . ASN C 1 102 ? 40.824 -16.840 -13.081 1.00 18.39 102 ASN C O 1
ATOM 3332 N N . HIS C 1 103 ? 38.703 -17.070 -12.401 1.00 16.37 103 HIS C N 1
ATOM 3333 C CA . HIS C 1 103 ? 38.880 -18.517 -12.229 1.00 13.70 103 HIS C CA 1
ATOM 3334 C C . HIS C 1 103 ? 38.896 -19.300 -13.547 1.00 14.07 103 HIS C C 1
ATOM 3335 O O . HIS C 1 103 ? 39.620 -20.317 -13.643 1.00 14.88 103 HIS C O 1
ATOM 3342 N N . PHE C 1 104 ? 38.097 -18.856 -14.549 1.00 14.69 104 PHE C N 1
ATOM 3343 C CA . PHE C 1 104 ? 38.113 -19.419 -15.893 1.00 14.97 104 PHE C CA 1
ATOM 3344 C C . PHE C 1 104 ? 39.536 -19.374 -16.464 1.00 15.77 104 PHE C C 1
ATOM 3345 O O . PHE C 1 104 ? 39.975 -20.306 -17.128 1.00 14.51 104 PHE C O 1
ATOM 3353 N N . ARG C 1 105 ? 40.247 -18.300 -16.195 1.00 17.86 105 ARG C N 1
ATOM 3354 C CA . ARG C 1 105 ? 41.606 -18.135 -16.700 1.00 21.10 105 ARG C CA 1
ATOM 3355 C C . ARG C 1 105 ? 42.543 -19.185 -16.092 1.00 21.81 105 ARG C C 1
ATOM 3356 O O . ARG C 1 105 ? 43.541 -19.544 -16.702 1.00 20.54 105 ARG C O 1
ATOM 3364 N N . ARG C 1 106 ? 42.178 -19.722 -14.920 1.00 19.31 106 ARG C N 1
ATOM 3365 C CA . ARG C 1 106 ? 42.942 -20.778 -14.274 1.00 18.94 106 ARG C CA 1
ATOM 3366 C C . ARG C 1 106 ? 42.466 -22.172 -14.644 1.00 18.18 106 ARG C C 1
ATOM 3367 O O . ARG C 1 106 ? 42.942 -23.124 -14.030 1.00 18.51 106 ARG C O 1
ATOM 3375 N N . LYS C 1 107 ? 41.537 -22.283 -15.608 1.00 15.67 107 LYS C N 1
ATOM 3376 C CA . LYS C 1 107 ? 41.029 -23.530 -16.135 1.00 18.22 107 LYS C CA 1
ATOM 3377 C C . LYS C 1 107 ? 40.208 -24.264 -15.080 1.00 15.16 107 LYS C C 1
ATOM 3378 O O . LYS C 1 107 ? 40.121 -25.489 -15.106 1.00 15.88 107 LYS C O 1
ATOM 3384 N N . ILE C 1 108 ? 39.598 -23.478 -14.182 1.00 14.81 108 ILE C N 1
ATOM 3385 C CA . ILE C 1 108 ? 38.648 -24.008 -13.215 1.00 13.98 108 ILE C CA 1
ATOM 3386 C C . ILE C 1 108 ? 37.281 -23.977 -13.862 1.00 15.09 108 ILE C C 1
ATOM 3387 O O . ILE C 1 108 ? 36.834 -22.929 -14.353 1.00 14.51 108 ILE C O 1
ATOM 3392 N N . ALA C 1 109 ? 36.661 -25.147 -13.889 1.00 13.80 109 ALA C N 1
ATOM 3393 C CA . ALA C 1 109 ? 35.313 -25.350 -14.389 1.00 13.09 109 ALA C CA 1
ATOM 3394 C C . ALA C 1 109 ? 34.261 -24.968 -13.345 1.00 12.68 109 ALA C C 1
ATOM 3395 O O . ALA C 1 109 ? 34.532 -24.984 -12.129 1.00 13.25 109 ALA C O 1
ATOM 3397 N N . VAL C 1 110 ? 33.036 -24.689 -13.824 1.00 11.85 110 VAL C N 1
ATOM 3398 C CA . VAL C 1 110 ? 31.934 -24.398 -12.915 1.00 10.71 110 VAL C CA 1
ATOM 3399 C C . VAL C 1 110 ? 31.707 -25.582 -11.971 1.00 11.17 110 VAL C C 1
ATOM 3400 O O . VAL C 1 110 ? 31.272 -25.376 -10.832 1.00 11.14 110 VAL C O 1
ATOM 3404 N N . ASP C 1 111 ? 31.994 -26.787 -12.460 1.00 11.66 111 ASP C N 1
ATOM 3405 C CA . ASP C 1 111 ? 31.851 -27.987 -11.639 1.00 11.60 111 ASP C CA 1
ATOM 3406 C C . ASP C 1 111 ? 32.557 -27.846 -10.284 1.00 10.27 111 ASP C C 1
ATOM 3407 O O . ASP C 1 111 ? 32.054 -28.368 -9.271 1.00 11.61 111 ASP C O 1
ATOM 3412 N N . ARG C 1 112 ? 33.722 -27.200 -10.262 1.00 9.98 112 ARG C N 1
ATOM 3413 C CA . ARG C 1 112 ? 34.510 -27.062 -9.035 1.00 10.38 112 ARG C CA 1
ATOM 3414 C C . ARG C 1 112 ? 33.782 -26.133 -8.053 1.00 11.00 112 ARG C C 1
ATOM 3415 O O . ARG C 1 112 ? 33.756 -26.362 -6.848 1.00 10.21 112 ARG C O 1
ATOM 3423 N N . PHE C 1 113 ? 33.167 -25.073 -8.573 1.00 10.01 113 PHE C N 1
ATOM 3424 C CA . PHE C 1 113 ? 32.353 -24.230 -7.711 1.00 9.88 113 PHE C CA 1
ATOM 3425 C C . PHE C 1 113 ? 31.159 -25.010 -7.169 1.00 9.46 113 PHE C C 1
ATOM 3426 O O . PHE C 1 113 ? 30.794 -24.812 -5.997 1.00 9.74 113 PHE C O 1
ATOM 3434 N N . GLN C 1 114 ? 30.522 -25.860 -7.996 1.00 9.44 114 GLN C N 1
ATOM 3435 C CA . GLN C 1 114 ? 29.389 -26.632 -7.551 1.00 9.83 114 GLN C CA 1
ATOM 3436 C C . GLN C 1 114 ? 29.821 -27.528 -6.390 1.00 8.78 114 GLN C C 1
ATOM 3437 O O . GLN C 1 114 ? 29.113 -27.685 -5.386 1.00 8.93 114 GLN C O 1
ATOM 3443 N N . GLU C 1 115 ? 31.019 -28.077 -6.494 1.00 8.69 115 GLU C N 1
ATOM 3444 C CA . GLU C 1 115 ? 31.536 -28.945 -5.428 1.00 8.86 115 GLU C CA 1
ATOM 3445 C C . GLU C 1 115 ? 31.744 -28.141 -4.141 1.00 8.64 115 GLU C C 1
ATOM 3446 O O . GLU C 1 115 ? 31.351 -28.570 -3.039 1.00 9.06 115 GLU C O 1
ATOM 3452 N N . ALA C 1 116 ? 32.388 -26.985 -4.263 1.00 9.03 116 ALA C N 1
ATOM 3453 C CA . ALA C 1 116 ? 32.715 -26.134 -3.128 1.00 9.67 116 ALA C CA 1
ATOM 3454 C C . ALA C 1 116 ? 31.428 -25.644 -2.456 1.00 9.78 116 ALA C C 1
ATOM 3455 O O . ALA C 1 116 ? 31.279 -25.677 -1.226 1.00 9.38 116 ALA C O 1
ATOM 3457 N N . PHE C 1 117 ? 30.440 -25.258 -3.284 1.00 9.98 117 PHE C N 1
ATOM 3458 C CA . PHE C 1 117 ? 29.199 -24.719 -2.761 1.00 9.33 117 PHE C CA 1
ATOM 3459 C C . PHE C 1 117 ? 28.440 -25.786 -1.987 1.00 9.52 117 PHE C C 1
ATOM 3460 O O . PHE C 1 117 ? 27.932 -25.501 -0.904 1.00 9.70 117 PHE C O 1
ATOM 3468 N N . ALA C 1 118 ? 28.350 -26.999 -2.550 1.00 9.84 118 ALA C N 1
ATOM 3469 C CA . ALA C 1 118 ? 27.633 -28.076 -1.843 1.00 10.40 118 ALA C CA 1
ATOM 3470 C C . ALA C 1 118 ? 28.293 -28.404 -0.502 1.00 10.23 118 ALA C C 1
ATOM 3471 O O . ALA C 1 118 ? 27.602 -28.647 0.497 1.00 10.61 118 ALA C O 1
ATOM 3473 N N . LEU C 1 119 ? 29.627 -28.500 -0.500 1.00 10.19 119 LEU C N 1
ATOM 3474 C CA . LEU C 1 119 ? 30.347 -28.801 0.717 1.00 11.14 119 LEU C CA 1
ATOM 3475 C C . LEU C 1 119 ? 30.192 -27.647 1.703 1.00 10.44 119 LEU C C 1
ATOM 3476 O O . LEU C 1 119 ? 29.975 -27.893 2.891 1.00 10.76 119 LEU C O 1
ATOM 3481 N N . TYR C 1 120 ? 30.184 -26.408 1.195 1.00 9.62 120 TYR C N 1
ATOM 3482 C CA . TYR C 1 120 ? 29.944 -25.247 2.058 1.00 9.82 120 TYR C CA 1
ATOM 3483 C C . TYR C 1 120 ? 28.569 -25.304 2.752 1.00 9.73 120 TYR C C 1
ATOM 3484 O O . TYR C 1 120 ? 28.458 -25.045 3.945 1.00 9.24 120 TYR C O 1
ATOM 3493 N N . VAL C 1 121 ? 27.490 -25.641 2.041 1.00 9.79 121 VAL C N 1
ATOM 3494 C CA . VAL C 1 121 ? 26.161 -25.608 2.651 1.00 11.00 121 VAL C CA 1
ATOM 3495 C C . VAL C 1 121 ? 26.132 -26.629 3.796 1.00 11.28 121 VAL C C 1
ATOM 3496 O O . VAL C 1 121 ? 25.589 -26.349 4.877 1.00 11.79 121 VAL C O 1
ATOM 3500 N N . SER C 1 122 ? 26.727 -27.814 3.546 1.00 11.22 122 SER C N 1
ATOM 3501 C CA . SER C 1 122 ? 26.776 -28.873 4.566 1.00 11.89 122 SER C CA 1
ATOM 3502 C C . SER C 1 122 ? 27.562 -28.416 5.803 1.00 12.16 122 SER C C 1
ATOM 3503 O O . SER C 1 122 ? 27.144 -28.637 6.957 1.00 13.61 122 SER C O 1
ATOM 3506 N N . TYR C 1 123 ? 28.683 -27.757 5.564 1.00 10.82 123 TYR C N 1
ATOM 3507 C CA . TYR C 1 123 ? 29.618 -27.314 6.581 1.00 11.76 123 TYR C CA 1
ATOM 3508 C C . TYR C 1 123 ? 28.987 -26.208 7.411 1.00 12.59 123 TYR C C 1
ATOM 3509 O O . TYR C 1 123 ? 29.038 -26.264 8.656 1.00 14.13 123 TYR C O 1
ATOM 3518 N N . ALA C 1 124 ? 28.274 -25.284 6.722 1.00 11.49 124 ALA C N 1
ATOM 3519 C CA . ALA C 1 124 ? 27.581 -24.201 7.394 1.00 11.18 124 ALA C CA 1
ATOM 3520 C C . ALA C 1 124 ? 26.461 -24.756 8.273 1.00 12.78 124 ALA C C 1
ATOM 3521 O O . ALA C 1 124 ? 26.306 -24.282 9.407 1.00 13.13 124 ALA C O 1
ATOM 3523 N N . GLN C 1 125 ? 25.728 -25.736 7.759 1.00 12.15 125 GLN C N 1
ATOM 3524 C CA . GLN C 1 125 ? 24.588 -26.300 8.485 1.00 12.70 125 GLN C CA 1
ATOM 3525 C C . GLN C 1 125 ? 25.105 -27.028 9.719 1.00 14.55 125 GLN C C 1
ATOM 3526 O O . GLN C 1 125 ? 24.550 -26.877 10.813 1.00 14.25 125 GLN C O 1
ATOM 3532 N N . ASP C 1 126 ? 26.245 -27.705 9.591 1.00 15.64 126 ASP C N 1
ATOM 3533 C CA A ASP C 1 126 ? 26.780 -28.445 10.719 0.50 15.79 126 ASP C CA 1
ATOM 3534 C CA B ASP C 1 126 ? 26.792 -28.448 10.711 0.50 15.69 126 ASP C CA 1
ATOM 3535 C C . ASP C 1 126 ? 27.305 -27.494 11.787 1.00 15.71 126 ASP C C 1
ATOM 3536 O O . ASP C 1 126 ? 27.202 -27.804 12.986 1.00 16.11 126 ASP C O 1
ATOM 3545 N N . HIS C 1 127 ? 27.880 -26.372 11.364 1.00 14.03 127 HIS C N 1
ATOM 3546 C CA . HIS C 1 127 ? 28.386 -25.336 12.270 1.00 13.79 127 HIS C CA 1
ATOM 3547 C C . HIS C 1 127 ? 27.232 -24.628 12.996 1.00 14.52 127 HIS C C 1
ATOM 3548 O O . HIS C 1 127 ? 27.223 -24.590 14.244 1.00 13.62 127 HIS C O 1
ATOM 3555 N N . ALA C 1 128 ? 26.286 -24.077 12.231 1.00 12.03 128 ALA C N 1
ATOM 3556 C CA . ALA C 1 128 ? 25.271 -23.170 12.783 1.00 12.66 128 ALA C CA 1
ATOM 3557 C C . ALA C 1 128 ? 24.016 -23.904 13.247 1.00 13.04 128 ALA C C 1
ATOM 3558 O O . ALA C 1 128 ? 23.210 -23.362 14.013 1.00 13.58 128 ALA C O 1
ATOM 3560 N N . LYS C 1 129 ? 23.770 -25.113 12.706 1.00 13.39 129 LYS C N 1
ATOM 3561 C CA . LYS C 1 129 ? 22.619 -25.961 12.997 1.00 13.92 129 LYS C CA 1
ATOM 3562 C C . LYS C 1 129 ? 21.296 -25.283 12.659 1.00 12.04 129 LYS C C 1
ATOM 3563 O O . LYS C 1 129 ? 20.277 -25.507 13.293 1.00 11.07 129 LYS C O 1
ATOM 3569 N N . PHE C 1 130 ? 21.285 -24.544 11.538 1.00 12.42 130 PHE C N 1
ATOM 3570 C CA . PHE C 1 130 ? 20.064 -24.014 11.012 1.00 11.30 130 PHE C CA 1
ATOM 3571 C C . PHE C 1 130 ? 19.214 -25.145 10.409 1.00 11.83 130 PHE C C 1
ATOM 3572 O O . PHE C 1 130 ? 19.708 -26.276 10.168 1.00 13.77 130 PHE C O 1
ATOM 3580 N N . ASP C 1 131 ? 17.964 -24.803 10.160 1.00 12.34 131 ASP C N 1
ATOM 3581 C CA . ASP C 1 131 ? 16.936 -25.717 9.717 1.00 12.72 131 ASP C CA 1
ATOM 3582 C C . ASP C 1 131 ? 17.098 -26.064 8.244 1.00 12.93 131 ASP C C 1
ATOM 3583 O O . ASP C 1 131 ? 17.884 -25.469 7.506 1.00 12.20 131 ASP C O 1
ATOM 3588 N N . ASP C 1 132 ? 16.357 -27.091 7.826 1.00 13.81 132 ASP C N 1
ATOM 3589 C CA . ASP C 1 132 ? 16.427 -27.532 6.441 1.00 14.84 132 ASP C CA 1
ATOM 3590 C C . ASP C 1 132 ? 15.899 -26.459 5.480 1.00 14.32 132 ASP C C 1
ATOM 3591 O O . ASP C 1 132 ? 16.343 -26.392 4.324 1.00 13.42 132 ASP C O 1
ATOM 3596 N N . PHE C 1 133 ? 14.959 -25.618 5.918 1.00 13.46 133 PHE C N 1
ATOM 3597 C CA . PHE C 1 133 ? 14.532 -24.512 5.066 1.00 12.72 133 PHE C CA 1
ATOM 3598 C C . PHE C 1 133 ? 15.749 -23.650 4.697 1.00 12.59 133 PHE C C 1
ATOM 3599 O O . PHE C 1 133 ? 15.885 -23.213 3.551 1.00 13.18 133 PHE C O 1
ATOM 3607 N N . THR C 1 134 ? 16.538 -23.289 5.712 1.00 11.16 134 THR C N 1
ATOM 3608 C CA . THR C 1 134 ? 17.683 -22.410 5.537 1.00 11.22 134 THR C CA 1
ATOM 3609 C C . THR C 1 134 ? 18.707 -23.095 4.642 1.00 10.60 134 THR C C 1
ATOM 3610 O O . THR C 1 134 ? 19.279 -22.457 3.751 1.00 10.45 134 THR C O 1
ATOM 3614 N N . ALA C 1 135 ? 18.972 -24.390 4.870 1.00 10.89 135 ALA C N 1
ATOM 3615 C CA . ALA C 1 135 ? 19.884 -25.131 4.010 1.00 11.38 135 ALA C CA 1
ATOM 3616 C C . ALA C 1 135 ? 19.406 -25.086 2.541 1.00 11.55 135 ALA C C 1
ATOM 3617 O O . ALA C 1 135 ? 20.216 -24.858 1.650 1.00 10.91 135 ALA C O 1
ATOM 3619 N N . ALA C 1 136 ? 18.125 -25.364 2.293 1.00 11.60 136 ALA C N 1
ATOM 3620 C CA . ALA C 1 136 ? 17.558 -25.340 0.960 1.00 12.59 136 ALA C CA 1
ATOM 3621 C C . ALA C 1 136 ? 17.709 -23.950 0.327 1.00 11.92 136 ALA C C 1
ATOM 3622 O O . ALA C 1 136 ? 18.037 -23.849 -0.867 1.00 11.68 136 ALA C O 1
ATOM 3624 N N . ALA C 1 137 ? 17.539 -22.899 1.152 1.00 11.73 137 ALA C N 1
ATOM 3625 C CA . ALA C 1 137 ? 17.639 -21.530 0.662 1.00 11.87 137 ALA C CA 1
ATOM 3626 C C . ALA C 1 137 ? 19.077 -21.234 0.246 1.00 10.94 137 ALA C C 1
ATOM 3627 O O . ALA C 1 137 ? 19.293 -20.592 -0.802 1.00 9.79 137 ALA C O 1
ATOM 3629 N N . TRP C 1 138 ? 20.060 -21.708 1.038 1.00 10.35 138 TRP C N 1
ATOM 3630 C CA . TRP C 1 138 ? 21.451 -21.582 0.658 1.00 10.82 138 TRP C CA 1
ATOM 3631 C C . TRP C 1 138 ? 21.704 -22.284 -0.669 1.00 10.76 138 TRP C C 1
ATOM 3632 O O . TRP C 1 138 ? 22.388 -21.723 -1.530 1.00 11.21 138 TRP C O 1
ATOM 3643 N N . THR C 1 139 ? 21.233 -23.528 -0.775 1.00 10.55 139 THR C N 1
ATOM 3644 C CA . THR C 1 139 ? 21.464 -24.328 -1.967 1.00 11.30 139 THR C CA 1
ATOM 3645 C C . THR C 1 139 ? 20.920 -23.595 -3.201 1.00 11.07 139 THR C C 1
ATOM 3646 O O . THR C 1 139 ? 21.570 -23.511 -4.251 1.00 12.43 139 THR C O 1
ATOM 3650 N N . LYS C 1 140 ? 19.706 -23.054 -3.072 1.00 10.79 140 LYS C N 1
ATOM 3651 C CA . LYS C 1 140 ? 19.050 -22.364 -4.159 1.00 11.58 140 LYS C CA 1
ATOM 3652 C C . LYS C 1 140 ? 19.816 -21.094 -4.546 1.00 12.41 140 LYS C C 1
ATOM 3653 O O . LYS C 1 140 ? 19.991 -20.817 -5.726 1.00 12.13 140 LYS C O 1
ATOM 3659 N N . THR C 1 141 ? 20.263 -20.314 -3.539 1.00 11.11 141 THR C N 1
ATOM 3660 C CA . THR C 1 141 ? 21.034 -19.093 -3.730 1.00 11.24 141 THR C CA 1
ATOM 3661 C C . THR C 1 141 ? 22.347 -19.390 -4.451 1.00 11.32 141 THR C C 1
ATOM 3662 O O . THR C 1 141 ? 22.712 -18.714 -5.411 1.00 10.82 141 THR C O 1
ATOM 3666 N N . LEU C 1 142 ? 23.035 -20.448 -4.029 1.00 10.79 142 LEU C N 1
ATOM 3667 C CA . LEU C 1 142 ? 24.295 -20.780 -4.647 1.00 11.41 142 LEU C CA 1
ATOM 3668 C C . LEU C 1 142 ? 24.076 -21.422 -6.011 1.00 11.65 142 LEU C C 1
ATOM 3669 O O . LEU C 1 142 ? 24.995 -21.364 -6.835 1.00 11.96 142 LEU C O 1
ATOM 3674 N N . LYS C 1 143 ? 22.890 -21.986 -6.268 1.00 11.80 143 LYS C N 1
ATOM 3675 C CA . LYS C 1 143 ? 22.595 -22.446 -7.614 1.00 13.61 143 LYS C CA 1
ATOM 3676 C C . LYS C 1 143 ? 22.389 -21.234 -8.537 1.00 14.34 143 LYS C C 1
ATOM 3677 O O . LYS C 1 143 ? 22.848 -21.261 -9.680 1.00 14.65 143 LYS C O 1
ATOM 3683 N N . VAL C 1 144 ? 21.770 -20.157 -8.040 1.00 12.86 144 VAL C N 1
ATOM 3684 C CA . VAL C 1 144 ? 21.720 -18.917 -8.823 1.00 13.66 144 VAL C CA 1
ATOM 3685 C C . VAL C 1 144 ? 23.121 -18.476 -9.220 1.00 14.00 144 VAL C C 1
ATOM 3686 O O . VAL C 1 144 ? 23.407 -18.168 -10.404 1.00 14.32 144 VAL C O 1
ATOM 3690 N N . VAL C 1 145 ? 24.026 -18.488 -8.237 1.00 11.23 145 VAL C N 1
ATOM 3691 C CA . VAL C 1 145 ? 25.395 -18.061 -8.475 1.00 11.67 145 VAL C CA 1
ATOM 3692 C C . VAL C 1 145 ? 26.056 -18.996 -9.487 1.00 10.09 145 VAL C C 1
ATOM 3693 O O . VAL C 1 145 ? 26.678 -18.529 -10.435 1.00 10.70 145 VAL C O 1
ATOM 3697 N N . ALA C 1 146 ? 25.988 -20.329 -9.282 1.00 10.27 146 ALA C N 1
ATOM 3698 C CA . ALA C 1 146 ? 26.617 -21.282 -10.189 1.00 10.73 146 ALA C CA 1
ATOM 3699 C C . ALA C 1 146 ? 26.039 -21.214 -11.607 1.00 11.33 146 ALA C C 1
ATOM 3700 O O . ALA C 1 146 ? 26.800 -21.411 -12.566 1.00 10.93 146 ALA C O 1
ATOM 3702 N N . ASP C 1 147 ? 24.747 -20.910 -11.733 1.00 11.91 147 ASP C N 1
ATOM 3703 C CA . ASP C 1 147 ? 24.107 -20.719 -13.030 1.00 14.20 147 ASP C CA 1
ATOM 3704 C C . ASP C 1 147 ? 24.808 -19.574 -13.760 1.00 13.70 147 ASP C C 1
ATOM 3705 O O . ASP C 1 147 ? 25.139 -19.728 -14.940 1.00 13.19 147 ASP C O 1
ATOM 3710 N N . VAL C 1 148 ? 25.083 -18.469 -13.039 1.00 11.90 148 VAL C N 1
ATOM 3711 C CA . VAL C 1 148 ? 25.786 -17.332 -13.642 1.00 12.03 148 VAL C CA 1
ATOM 3712 C C . VAL C 1 148 ? 27.187 -17.740 -14.050 1.00 11.94 148 VAL C C 1
ATOM 3713 O O . VAL C 1 148 ? 27.667 -17.409 -15.159 1.00 12.01 148 VAL C O 1
ATOM 3717 N N . ILE C 1 149 ? 27.895 -18.420 -13.134 1.00 11.44 149 ILE C N 1
ATOM 3718 C CA . ILE C 1 149 ? 29.246 -18.821 -13.412 1.00 11.59 149 ILE C CA 1
ATOM 3719 C C . ILE C 1 149 ? 29.289 -19.688 -14.669 1.00 12.64 149 ILE C C 1
ATOM 3720 O O . ILE C 1 149 ? 30.099 -19.396 -15.561 1.00 14.19 149 ILE C O 1
ATOM 3725 N N . GLY C 1 150 ? 28.451 -20.739 -14.709 1.00 12.81 150 GLY C N 1
ATOM 3726 C CA . GLY C 1 150 ? 28.462 -21.678 -15.819 1.00 13.13 150 GLY C CA 1
ATOM 3727 C C . GLY C 1 150 ? 28.165 -20.991 -17.154 1.00 15.43 150 GLY C C 1
ATOM 3728 O O . GLY C 1 150 ? 28.877 -21.217 -18.129 1.00 17.37 150 GLY C O 1
ATOM 3729 N N . GLY C 1 151 ? 27.116 -20.156 -17.201 1.00 14.94 151 GLY C N 1
ATOM 3730 C CA . GLY C 1 151 ? 26.782 -19.488 -18.448 1.00 17.47 151 GLY C CA 1
ATOM 3731 C C . GLY C 1 151 ? 27.908 -18.570 -18.882 1.00 17.20 151 GLY C C 1
ATOM 3732 O O . GLY C 1 151 ? 28.188 -18.420 -20.078 1.00 17.51 151 GLY C O 1
ATOM 3733 N N . HIS C 1 152 ? 28.531 -17.871 -17.935 1.00 15.95 152 HIS C N 1
ATOM 3734 C CA . HIS C 1 152 ? 29.559 -16.916 -18.317 1.00 15.95 152 HIS C CA 1
ATOM 3735 C C . HIS C 1 152 ? 30.809 -17.655 -18.797 1.00 16.21 152 HIS C C 1
ATOM 3736 O O . HIS C 1 152 ? 31.550 -17.199 -19.692 1.00 16.08 152 HIS C O 1
ATOM 3743 N N . MET C 1 153 ? 31.073 -18.844 -18.229 1.00 15.74 153 MET C N 1
ATOM 3744 C CA . MET C 1 153 ? 32.209 -19.600 -18.709 1.00 15.62 153 MET C CA 1
ATOM 3745 C C . MET C 1 153 ? 31.974 -20.063 -20.162 1.00 17.09 153 MET C C 1
ATOM 3746 O O . MET C 1 153 ? 32.913 -20.119 -20.948 1.00 20.84 153 MET C O 1
ATOM 3751 N N . GLN C 1 154 ? 30.716 -20.330 -20.510 1.00 20.54 154 GLN C N 1
ATOM 3752 C CA . GLN C 1 154 ? 30.306 -20.711 -21.862 1.00 22.07 154 GLN C CA 1
ATOM 3753 C C . GLN C 1 154 ? 30.575 -19.530 -22.805 1.00 22.98 154 GLN C C 1
ATOM 3754 O O . GLN C 1 154 ? 31.113 -19.716 -23.904 1.00 25.02 154 GLN C O 1
ATOM 3760 N N . THR C 1 155 ? 30.249 -18.317 -22.345 1.00 20.59 155 THR C N 1
ATOM 3761 C CA . THR C 1 155 ? 30.477 -17.101 -23.127 1.00 21.50 155 THR C CA 1
ATOM 3762 C C . THR C 1 155 ? 31.970 -16.898 -23.343 1.00 24.53 155 THR C C 1
ATOM 3763 O O . THR C 1 155 ? 32.427 -16.686 -24.481 1.00 25.99 155 THR C O 1
ATOM 3767 N N . LEU C 1 156 ? 32.746 -16.996 -22.259 1.00 19.48 156 LEU C N 1
ATOM 3768 C CA . LEU C 1 156 ? 34.190 -16.842 -22.364 1.00 20.55 156 LEU C CA 1
ATOM 3769 C C . LEU C 1 156 ? 34.771 -17.909 -23.304 1.00 22.04 156 LEU C C 1
ATOM 3770 O O . LEU C 1 156 ? 35.689 -17.619 -24.057 1.00 23.52 156 LEU C O 1
ATOM 3775 N N . GLN C 1 157 ? 34.288 -19.149 -23.239 1.00 22.62 157 GLN C N 1
ATOM 3776 C CA . GLN C 1 157 ? 34.781 -20.189 -24.129 1.00 25.74 157 GLN C CA 1
ATOM 3777 C C . GLN C 1 157 ? 34.471 -19.800 -25.585 1.00 29.96 157 GLN C C 1
ATOM 3778 O O . GLN C 1 157 ? 35.304 -20.042 -26.455 1.00 32.45 157 GLN C O 1
ATOM 3784 N N . LYS C 1 158 ? 33.286 -19.182 -25.766 1.00 31.78 158 LYS C N 1
ATOM 3785 C CA A LYS C 1 158 ? 32.719 -18.620 -26.990 0.50 33.57 158 LYS C CA 1
ATOM 3786 C CA B LYS C 1 158 ? 32.766 -18.626 -27.011 0.50 35.15 158 LYS C CA 1
ATOM 3787 C C . LYS C 1 158 ? 32.200 -19.765 -27.866 1.00 40.78 158 LYS C C 1
ATOM 3788 O O . LYS C 1 158 ? 31.122 -20.296 -27.486 1.00 43.93 158 LYS C O 1
ATOM 3799 N N . THR D 1 8 ? 53.296 -2.409 9.297 1.00 83.81 8 THR D N 1
ATOM 3800 C CA . THR D 1 8 ? 52.400 -1.300 9.729 1.00 81.04 8 THR D CA 1
ATOM 3801 C C . THR D 1 8 ? 52.850 -0.815 11.114 1.00 78.85 8 THR D C 1
ATOM 3802 O O . THR D 1 8 ? 53.018 -1.610 12.041 1.00 77.89 8 THR D O 1
ATOM 3806 N N . LYS D 1 9 ? 53.070 0.506 11.221 1.00 69.84 9 LYS D N 1
ATOM 3807 C CA . LYS D 1 9 ? 53.396 1.196 12.465 1.00 52.51 9 LYS D CA 1
ATOM 3808 C C . LYS D 1 9 ? 52.139 1.934 12.934 1.00 40.00 9 LYS D C 1
ATOM 3809 O O . LYS D 1 9 ? 52.189 2.944 13.642 1.00 33.83 9 LYS D O 1
ATOM 3815 N N . LEU D 1 10 ? 50.987 1.407 12.515 1.00 29.28 10 LEU D N 1
ATOM 3816 C CA . LEU D 1 10 ? 49.708 1.852 13.020 1.00 27.41 10 LEU D CA 1
ATOM 3817 C C . LEU D 1 10 ? 49.607 1.490 14.494 1.00 25.83 10 LEU D C 1
ATOM 3818 O O . LEU D 1 10 ? 49.934 0.366 14.879 1.00 29.40 10 LEU D O 1
ATOM 3823 N N . THR D 1 11 ? 49.093 2.429 15.292 1.00 26.44 11 THR D N 1
ATOM 3824 C CA . THR D 1 11 ? 48.864 2.161 16.699 1.00 27.11 11 THR D CA 1
ATOM 3825 C C . THR D 1 11 ? 47.520 1.473 16.891 1.00 28.68 11 THR D C 1
ATOM 3826 O O . THR D 1 11 ? 46.634 1.483 16.029 1.00 25.89 11 THR D O 1
ATOM 3830 N N . LYS D 1 12 ? 47.368 0.820 18.036 1.00 27.61 12 LYS D N 1
ATOM 3831 C CA . LYS D 1 12 ? 46.100 0.184 18.302 1.00 27.68 12 LYS D CA 1
ATOM 3832 C C . LYS D 1 12 ? 44.976 1.217 18.257 1.00 24.36 12 LYS D C 1
ATOM 3833 O O . LYS D 1 12 ? 43.886 0.920 17.783 1.00 26.81 12 LYS D O 1
ATOM 3839 N N . ALA D 1 13 ? 45.206 2.426 18.783 1.00 24.12 13 ALA D N 1
ATOM 3840 C CA . ALA D 1 13 ? 44.160 3.435 18.788 1.00 23.00 13 ALA D CA 1
ATOM 3841 C C . ALA D 1 13 ? 43.797 3.839 17.350 1.00 20.21 13 ALA D C 1
ATOM 3842 O O . ALA D 1 13 ? 42.646 4.132 17.066 1.00 18.07 13 ALA D O 1
ATOM 3844 N N . GLU D 1 14 ? 44.801 3.936 16.480 1.00 22.09 14 GLU D N 1
ATOM 3845 C CA . GLU D 1 14 ? 44.547 4.304 15.081 1.00 22.20 14 GLU D CA 1
ATOM 3846 C C . GLU D 1 14 ? 43.736 3.219 14.358 1.00 21.38 14 GLU D C 1
ATOM 3847 O O . GLU D 1 14 ? 42.780 3.527 13.655 1.00 18.18 14 GLU D O 1
ATOM 3853 N N . LYS D 1 15 ? 44.149 1.960 14.480 1.00 20.80 15 LYS D N 1
ATOM 3854 C CA . LYS D 1 15 ? 43.418 0.841 13.902 1.00 21.30 15 LYS D CA 1
ATOM 3855 C C . LYS D 1 15 ? 42.011 0.754 14.480 1.00 22.07 15 LYS D C 1
ATOM 3856 O O . LYS D 1 15 ? 41.065 0.514 13.764 1.00 19.88 15 LYS D O 1
ATOM 3862 N N . ASP D 1 16 ? 41.832 0.937 15.800 1.00 23.33 16 ASP D N 1
ATOM 3863 C CA . ASP D 1 16 ? 40.496 0.892 16.381 1.00 23.13 16 ASP D CA 1
ATOM 3864 C C . ASP D 1 16 ? 39.603 2.003 15.837 1.00 19.99 16 ASP D C 1
ATOM 3865 O O . ASP D 1 16 ? 38.422 1.806 15.646 1.00 19.67 16 ASP D O 1
ATOM 3870 N N . ALA D 1 17 ? 40.185 3.184 15.607 1.00 19.86 17 ALA D N 1
ATOM 3871 C CA . ALA D 1 17 ? 39.455 4.331 15.125 1.00 18.97 17 ALA D CA 1
ATOM 3872 C C . ALA D 1 17 ? 38.956 4.075 13.704 1.00 16.46 17 ALA D C 1
ATOM 3873 O O . ALA D 1 17 ? 37.805 4.377 13.398 1.00 16.93 17 ALA D O 1
ATOM 3875 N N . VAL D 1 18 ? 39.814 3.466 12.899 1.00 15.82 18 VAL D N 1
ATOM 3876 C CA . VAL D 1 18 ? 39.461 3.072 11.537 1.00 15.31 18 VAL D CA 1
ATOM 3877 C C . VAL D 1 18 ? 38.415 1.959 11.541 1.00 15.87 18 VAL D C 1
ATOM 3878 O O . VAL D 1 18 ? 37.410 2.119 10.887 1.00 17.47 18 VAL D O 1
ATOM 3882 N N . ALA D 1 19 ? 38.594 0.900 12.354 1.00 19.18 19 ALA D N 1
ATOM 3883 C CA . ALA D 1 19 ? 37.651 -0.207 12.390 1.00 20.42 19 ALA D CA 1
ATOM 3884 C C . ALA D 1 19 ? 36.291 0.268 12.874 1.00 20.80 19 ALA D C 1
ATOM 3885 O O . ALA D 1 19 ? 35.264 -0.141 12.352 1.00 19.09 19 ALA D O 1
ATOM 3887 N N . ASN D 1 20 ? 36.283 1.071 13.947 1.00 20.79 20 ASN D N 1
ATOM 3888 C CA . ASN D 1 20 ? 35.037 1.578 14.487 1.00 21.61 20 ASN D CA 1
ATOM 3889 C C . ASN D 1 20 ? 34.298 2.447 13.472 1.00 19.31 20 ASN D C 1
ATOM 3890 O O . ASN D 1 20 ? 33.102 2.271 13.261 1.00 21.12 20 ASN D O 1
ATOM 3895 N N . SER D 1 21 ? 35.025 3.356 12.817 1.00 17.85 21 SER D N 1
ATOM 3896 C CA A SER D 1 21 ? 34.353 4.227 11.863 0.50 17.26 21 SER D CA 1
ATOM 3897 C CA B SER D 1 21 ? 34.503 4.238 11.786 0.50 16.32 21 SER D CA 1
ATOM 3898 C C . SER D 1 21 ? 33.917 3.424 10.639 1.00 15.34 21 SER D C 1
ATOM 3899 O O . SER D 1 21 ? 32.828 3.683 10.136 1.00 15.29 21 SER D O 1
ATOM 3904 N N . TRP D 1 22 ? 34.731 2.471 10.190 1.00 16.06 22 TRP D N 1
ATOM 3905 C CA . TRP D 1 22 ? 34.398 1.635 9.038 1.00 15.82 22 TRP D CA 1
ATOM 3906 C C . TRP D 1 22 ? 33.142 0.825 9.355 1.00 18.15 22 TRP D C 1
ATOM 3907 O O . TRP D 1 22 ? 32.253 0.697 8.528 1.00 17.00 22 TRP D O 1
ATOM 3918 N N . ALA D 1 23 ? 33.052 0.303 10.583 1.00 20.62 23 ALA D N 1
ATOM 3919 C CA . ALA D 1 23 ? 31.887 -0.493 10.914 1.00 21.00 23 ALA D CA 1
ATOM 3920 C C . ALA D 1 23 ? 30.588 0.296 10.724 1.00 20.52 23 ALA D C 1
ATOM 3921 O O . ALA D 1 23 ? 29.588 -0.302 10.349 1.00 24.28 23 ALA D O 1
ATOM 3923 N N . ALA D 1 24 ? 30.557 1.621 10.939 1.00 22.12 24 ALA D N 1
ATOM 3924 C CA . ALA D 1 24 ? 29.357 2.401 10.642 1.00 24.92 24 ALA D CA 1
ATOM 3925 C C . ALA D 1 24 ? 29.252 2.708 9.147 1.00 25.35 24 ALA D C 1
ATOM 3926 O O . ALA D 1 24 ? 28.200 2.568 8.511 1.00 30.18 24 ALA D O 1
ATOM 3928 N N . LEU D 1 25 ? 30.360 3.166 8.580 1.00 23.31 25 LEU D N 1
ATOM 3929 C CA . LEU D 1 25 ? 30.345 3.629 7.198 1.00 24.13 25 LEU D CA 1
ATOM 3930 C C . LEU D 1 25 ? 29.901 2.516 6.241 1.00 24.30 25 LEU D C 1
ATOM 3931 O O . LEU D 1 25 ? 29.142 2.777 5.301 1.00 24.28 25 LEU D O 1
ATOM 3936 N N . LYS D 1 26 ? 30.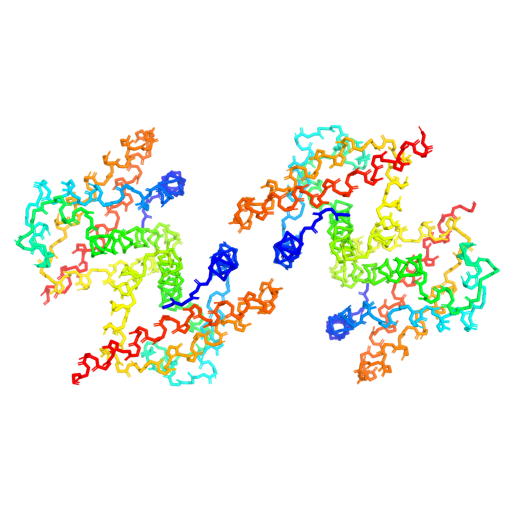361 1.281 6.487 1.00 22.95 26 LYS D N 1
ATOM 3937 C CA . LYS D 1 26 ? 30.139 0.200 5.529 1.00 23.68 26 LYS D CA 1
ATOM 3938 C C . LYS D 1 26 ? 28.638 -0.032 5.319 1.00 24.58 26 LYS D C 1
ATOM 3939 O O . LYS D 1 26 ? 28.211 -0.416 4.227 1.00 23.51 26 LYS D O 1
ATOM 3945 N N . GLN D 1 27 ? 27.806 0.250 6.331 1.00 25.93 27 GLN D N 1
ATOM 3946 C CA . GLN D 1 27 ? 26.375 0.035 6.220 1.00 25.21 27 GLN D CA 1
ATOM 3947 C C . GLN D 1 27 ? 25.757 1.078 5.285 1.00 24.04 27 GLN D C 1
ATOM 3948 O O . GLN D 1 27 ? 24.866 0.778 4.513 1.00 30.97 27 GLN D O 1
ATOM 3954 N N . ASP D 1 28 ? 26.268 2.310 5.322 1.00 19.45 28 ASP D N 1
ATOM 3955 C CA . ASP D 1 28 ? 25.742 3.394 4.511 1.00 20.12 28 ASP D CA 1
ATOM 3956 C C . ASP D 1 28 ? 26.353 3.338 3.104 1.00 16.16 28 ASP D C 1
ATOM 3957 O O . ASP D 1 28 ? 25.827 3.964 2.199 1.00 18.32 28 ASP D O 1
ATOM 3962 N N . TRP D 1 29 ? 27.489 2.661 2.956 1.00 17.49 29 TRP D N 1
ATOM 3963 C CA . TRP D 1 29 ? 28.201 2.661 1.676 1.00 15.69 29 TRP D CA 1
ATOM 3964 C C . TRP D 1 29 ? 27.308 2.120 0.571 1.00 16.62 29 TRP D C 1
ATOM 3965 O O . TRP D 1 29 ? 27.426 2.449 -0.609 1.00 15.67 29 TRP D O 1
ATOM 3976 N N . LYS D 1 30 ? 26.413 1.206 0.964 1.00 18.91 30 LYS D N 1
ATOM 3977 C CA . LYS D 1 30 ? 25.514 0.584 0.033 1.00 21.10 30 LYS D CA 1
ATOM 3978 C C . LYS D 1 30 ? 24.722 1.696 -0.660 1.00 20.28 30 LYS D C 1
ATOM 3979 O O . LYS D 1 30 ? 24.522 1.589 -1.862 1.00 24.94 30 LYS D O 1
ATOM 3985 N N . THR D 1 31 ? 24.429 2.790 0.084 1.00 21.39 31 THR D N 1
ATOM 3986 C CA . THR D 1 31 ? 23.652 3.971 -0.296 1.00 23.56 31 THR D CA 1
ATOM 3987 C C . THR D 1 31 ? 24.506 5.111 -0.872 1.00 22.17 31 THR D C 1
ATOM 3988 O O . THR D 1 31 ? 24.046 5.830 -1.769 1.00 25.76 31 THR D O 1
ATOM 3992 N N . ILE D 1 32 ? 25.678 5.356 -0.291 1.00 17.23 32 ILE D N 1
ATOM 3993 C CA . ILE D 1 32 ? 26.461 6.549 -0.603 1.00 15.84 32 ILE D CA 1
ATOM 3994 C C . ILE D 1 32 ? 27.641 6.257 -1.524 1.00 13.45 32 ILE D C 1
ATOM 3995 O O . ILE D 1 32 ? 28.267 7.213 -1.988 1.00 13.50 32 ILE D O 1
ATOM 4000 N N . GLY D 1 33 ? 27.952 4.983 -1.778 1.00 12.80 33 GLY D N 1
ATOM 4001 C CA . GLY D 1 33 ? 29.147 4.651 -2.550 1.00 12.76 33 GLY D CA 1
ATOM 4002 C C . GLY D 1 33 ? 29.130 5.135 -4.004 1.00 13.10 33 GLY D C 1
ATOM 4003 O O . GLY D 1 33 ? 30.129 5.649 -4.521 1.00 12.41 33 GLY D O 1
ATOM 4004 N N . ALA D 1 34 ? 27.980 4.987 -4.683 1.00 14.54 34 ALA D N 1
ATOM 4005 C CA . ALA D 1 34 ? 27.875 5.452 -6.062 1.00 16.41 34 ALA D CA 1
ATOM 4006 C C . ALA D 1 34 ? 28.171 6.946 -6.171 1.00 15.74 34 ALA D C 1
ATOM 4007 O O . ALA D 1 34 ? 28.941 7.355 -7.042 1.00 14.69 34 ALA D O 1
ATOM 4009 N N . ASP D 1 35 ? 27.627 7.750 -5.250 1.00 15.00 35 ASP D N 1
ATOM 4010 C CA . ASP D 1 35 ? 27.854 9.181 -5.214 1.00 15.51 35 ASP D CA 1
ATOM 4011 C C . ASP D 1 35 ? 29.342 9.479 -5.011 1.00 13.44 35 ASP D C 1
ATOM 4012 O O . ASP D 1 35 ? 29.846 10.460 -5.558 1.00 12.82 35 ASP D O 1
ATOM 4017 N N . PHE D 1 36 ? 30.039 8.670 -4.220 1.00 11.47 36 PHE D N 1
ATOM 4018 C CA . PHE D 1 36 ? 31.469 8.887 -4.074 1.00 10.28 36 PHE D CA 1
ATOM 4019 C C . PHE D 1 36 ? 32.195 8.728 -5.414 1.00 9.70 36 PHE D C 1
ATOM 4020 O O . PHE D 1 36 ? 33.043 9.536 -5.787 1.00 10.66 36 PHE D O 1
ATOM 4028 N N . PHE D 1 37 ? 31.823 7.692 -6.173 1.00 10.70 37 PHE D N 1
ATOM 4029 C CA . PHE D 1 37 ? 32.488 7.442 -7.435 1.00 10.64 37 PHE D CA 1
ATOM 4030 C C . PHE D 1 37 ? 32.118 8.527 -8.441 1.00 10.70 37 PHE D C 1
ATOM 4031 O O . PHE D 1 37 ? 32.938 8.869 -9.265 1.00 10.45 37 PHE D O 1
ATOM 4039 N N . VAL D 1 38 ? 30.882 9.006 -8.400 1.00 11.30 38 VAL D N 1
ATOM 4040 C CA . VAL D 1 38 ? 30.541 10.123 -9.277 1.00 11.98 38 VAL D CA 1
ATOM 4041 C C . VAL D 1 38 ? 31.475 11.293 -8.985 1.00 12.07 38 VAL D C 1
ATOM 4042 O O . VAL D 1 38 ? 31.992 11.960 -9.905 1.00 12.36 38 VAL D O 1
ATOM 4046 N N . LYS D 1 39 ? 31.625 11.611 -7.700 1.00 11.28 39 LYS D N 1
ATOM 4047 C CA . LYS D 1 39 ? 32.486 12.713 -7.306 1.00 13.46 39 LYS D CA 1
ATOM 4048 C C . LYS D 1 39 ? 33.921 12.493 -7.754 1.00 11.15 39 LYS D C 1
ATOM 4049 O O . LYS D 1 39 ? 34.550 13.404 -8.298 1.00 10.60 39 LYS D O 1
ATOM 4055 N N . LEU D 1 40 ? 34.392 11.254 -7.616 1.00 9.89 40 LEU D N 1
ATOM 4056 C CA . LEU D 1 40 ? 35.724 10.877 -8.075 1.00 10.20 40 LEU D CA 1
ATOM 4057 C C . LEU D 1 40 ? 35.856 11.118 -9.586 1.00 10.44 40 LEU D C 1
ATOM 4058 O O . LEU D 1 40 ? 36.890 11.625 -10.071 1.00 9.89 40 LEU D O 1
ATOM 4063 N N . PHE D 1 41 ? 34.883 10.615 -10.350 1.00 10.33 41 PHE D N 1
ATOM 4064 C CA . PHE D 1 41 ? 34.923 10.749 -11.799 1.00 10.05 41 PHE D CA 1
ATOM 4065 C C . PHE D 1 41 ? 34.876 12.209 -12.233 1.00 11.36 41 PHE D C 1
ATOM 4066 O O . PHE D 1 41 ? 35.466 12.555 -13.271 1.00 12.10 41 PHE D O 1
ATOM 4074 N N . GLU D 1 42 ? 34.088 13.017 -11.523 1.00 11.98 42 GLU D N 1
ATOM 4075 C CA . GLU D 1 42 ? 33.945 14.425 -11.859 1.00 14.01 42 GLU D CA 1
ATOM 4076 C C . GLU D 1 42 ? 35.262 15.164 -11.647 1.00 14.04 42 GLU D C 1
ATOM 4077 O O . GLU D 1 42 ? 35.658 15.956 -12.506 1.00 12.05 42 GLU D O 1
ATOM 4083 N N . THR D 1 43 ? 35.958 14.891 -10.543 1.00 11.14 43 THR D N 1
ATOM 4084 C CA . THR D 1 43 ? 37.269 15.472 -10.293 1.00 11.96 43 THR D CA 1
ATOM 4085 C C . THR D 1 43 ? 38.326 14.953 -11.258 1.00 12.77 43 THR D C 1
ATOM 4086 O O . THR D 1 43 ? 39.237 15.703 -11.676 1.00 13.30 43 THR D O 1
ATOM 4090 N N . TYR D 1 44 ? 38.277 13.643 -11.527 1.00 11.80 44 TYR D N 1
ATOM 4091 C CA . TYR D 1 44 ? 39.341 12.950 -12.223 1.00 11.11 44 TYR D CA 1
ATOM 4092 C C . TYR D 1 44 ? 38.771 12.252 -13.451 1.00 11.34 44 TYR D C 1
ATOM 4093 O O . TYR D 1 44 ? 38.468 11.057 -13.463 1.00 11.92 44 TYR D O 1
ATOM 4102 N N . PRO D 1 45 ? 38.662 12.973 -14.580 1.00 11.96 45 PRO D N 1
ATOM 4103 C CA . PRO D 1 45 ? 38.128 12.337 -15.791 1.00 12.33 45 PRO D CA 1
ATOM 4104 C C . PRO D 1 45 ? 39.011 11.167 -16.250 1.00 12.62 45 PRO D C 1
ATOM 4105 O O . PRO D 1 45 ? 38.530 10.247 -16.932 1.00 13.33 45 PRO D O 1
ATOM 4109 N N . ASN D 1 46 ? 40.302 11.198 -15.925 1.00 12.51 46 ASN D N 1
ATOM 4110 C CA . ASN D 1 46 ? 41.185 10.106 -16.325 1.00 12.97 46 ASN D CA 1
ATOM 4111 C C . ASN D 1 46 ? 40.843 8.822 -15.555 1.00 13.15 46 ASN D C 1
ATOM 4112 O O . ASN D 1 46 ? 41.002 7.717 -16.070 1.00 13.58 46 ASN D O 1
ATOM 4117 N N . ILE D 1 47 ? 40.325 8.959 -14.338 1.00 10.80 47 ILE D N 1
ATOM 4118 C CA . ILE D 1 47 ? 39.865 7.782 -13.580 1.00 9.96 47 ILE D CA 1
ATOM 4119 C C . ILE D 1 47 ? 38.623 7.214 -14.242 1.00 9.93 47 ILE D C 1
ATOM 4120 O O . ILE D 1 47 ? 38.487 6.003 -14.459 1.00 9.06 47 ILE D O 1
ATOM 4125 N N . LYS D 1 48 ? 37.704 8.111 -14.603 1.00 10.12 48 LYS D N 1
ATOM 4126 C CA . LYS D 1 48 ? 36.476 7.727 -15.275 1.00 10.85 48 LYS D CA 1
ATOM 4127 C C . LYS D 1 48 ? 36.798 6.948 -16.546 1.00 11.44 48 LYS D C 1
ATOM 4128 O O . LYS D 1 48 ? 36.142 5.965 -16.835 1.00 11.48 48 LYS D O 1
ATOM 4134 N N . ALA D 1 49 ? 37.803 7.427 -17.273 1.00 11.88 49 ALA D N 1
ATOM 4135 C CA . ALA D 1 49 ? 38.171 6.846 -18.563 1.00 11.08 49 ALA D CA 1
ATOM 4136 C C . ALA D 1 49 ? 38.632 5.393 -18.472 1.00 12.32 49 ALA D C 1
ATOM 4137 O O . ALA D 1 49 ? 38.607 4.682 -19.504 1.00 12.71 49 ALA D O 1
ATOM 4139 N N . TYR D 1 50 ? 39.120 4.910 -17.322 1.00 10.96 50 TYR D N 1
ATOM 4140 C CA . TYR D 1 50 ? 39.480 3.495 -17.187 1.00 11.41 50 TYR D CA 1
ATOM 4141 C C . TYR D 1 50 ? 38.260 2.560 -17.300 1.00 12.28 50 TYR D C 1
ATOM 4142 O O . TYR D 1 50 ? 38.412 1.375 -17.636 1.00 13.52 50 TYR D O 1
ATOM 4151 N N . PHE D 1 51 ? 37.073 3.099 -17.019 1.00 11.54 51 PHE D N 1
ATOM 4152 C CA . PHE D 1 51 ? 35.800 2.400 -17.106 1.00 10.93 51 PHE D CA 1
ATOM 4153 C C . PHE D 1 51 ? 35.210 2.685 -18.483 1.00 12.17 51 PHE D C 1
ATOM 4154 O O . PHE D 1 51 ? 34.322 3.527 -18.618 1.00 12.41 51 PHE D O 1
ATOM 4162 N N . LYS D 1 52 ? 35.660 1.879 -19.464 1.00 14.00 52 LYS D N 1
ATOM 4163 C CA . LYS D 1 52 ? 35.263 2.095 -20.843 1.00 15.20 52 LYS D CA 1
ATOM 4164 C C . LYS D 1 52 ? 33.759 1.930 -21.038 1.00 12.93 52 LYS D C 1
ATOM 4165 O O . LYS D 1 52 ? 33.174 2.581 -21.891 1.00 14.41 52 LYS D O 1
ATOM 4171 N N . SER D 1 53 ? 33.071 1.228 -20.141 1.00 11.63 53 SER D N 1
ATOM 4172 C CA . SER D 1 53 ? 31.628 1.093 -20.244 1.00 11.34 53 SER D CA 1
ATOM 4173 C C . SER D 1 53 ? 30.916 2.434 -20.199 1.00 11.26 53 SER D C 1
ATOM 4174 O O . SER D 1 53 ? 29.817 2.565 -20.733 1.00 11.48 53 SER D O 1
ATOM 4177 N N . PHE D 1 54 ? 31.530 3.428 -19.533 1.00 11.33 54 PHE D N 1
ATOM 4178 C CA . PHE D 1 54 ? 30.870 4.698 -19.343 1.00 11.64 54 PHE D CA 1
ATOM 4179 C C . PHE D 1 54 ? 31.237 5.731 -20.405 1.00 14.22 54 PHE D C 1
ATOM 4180 O O . PHE D 1 54 ? 30.785 6.869 -20.313 1.00 14.64 54 PHE D O 1
ATOM 4188 N N . ASP D 1 55 ? 32.014 5.342 -21.411 1.00 15.57 55 ASP D N 1
ATOM 4189 C CA . ASP D 1 55 ? 32.503 6.333 -22.383 1.00 19.48 55 ASP D CA 1
ATOM 4190 C C . ASP D 1 55 ? 31.406 7.220 -22.996 1.00 22.83 55 ASP D C 1
ATOM 4191 O O . ASP D 1 55 ? 31.625 8.406 -23.302 1.00 23.21 55 ASP D O 1
ATOM 4196 N N . ASN D 1 56 ? 30.213 6.700 -23.252 1.00 21.95 56 ASN D N 1
ATOM 4197 C CA . ASN D 1 56 ? 29.336 7.579 -24.026 1.00 24.04 56 ASN D CA 1
ATOM 4198 C C . ASN D 1 56 ? 28.163 8.067 -23.199 1.00 26.18 56 ASN D C 1
ATOM 4199 O O . ASN D 1 56 ? 27.155 8.516 -23.744 1.00 32.88 56 ASN D O 1
ATOM 4204 N N . MET D 1 57 ? 28.295 8.018 -21.871 1.00 19.12 57 MET D N 1
ATOM 4205 C CA . MET D 1 57 ? 27.128 8.142 -21.049 1.00 19.44 57 MET D CA 1
ATOM 4206 C C . MET D 1 57 ? 27.236 9.453 -20.270 1.00 19.61 57 MET D C 1
ATOM 4207 O O . MET D 1 57 ? 28.327 9.899 -19.942 1.00 20.40 57 MET D O 1
ATOM 4212 N N . ASP D 1 58 ? 26.073 10.024 -20.028 1.00 20.89 58 ASP D N 1
ATOM 4213 C CA A ASP D 1 58 ? 25.904 11.144 -19.124 0.50 21.24 58 ASP D CA 1
ATOM 4214 C CA B ASP D 1 58 ? 25.964 11.158 -19.131 0.50 21.93 58 ASP D CA 1
ATOM 4215 C C . ASP D 1 58 ? 26.113 10.648 -17.699 1.00 20.71 58 ASP D C 1
ATOM 4216 O O . ASP D 1 58 ? 25.830 9.494 -17.395 1.00 19.04 58 ASP D O 1
ATOM 4225 N N . MET D 1 59 ? 26.541 11.541 -16.821 1.00 19.44 59 MET D N 1
ATOM 4226 C CA . MET D 1 59 ? 26.852 11.147 -15.466 1.00 16.89 59 MET D CA 1
ATOM 4227 C C . MET D 1 59 ? 25.613 10.681 -14.703 1.00 18.67 59 MET D C 1
ATOM 4228 O O . MET D 1 59 ? 25.753 9.846 -13.816 1.00 17.71 59 MET D O 1
ATOM 4233 N N . SER D 1 60 ? 24.404 11.192 -15.024 1.00 19.01 60 SER D N 1
ATOM 4234 C CA . SER D 1 60 ? 23.172 10.774 -14.356 1.00 21.16 60 SER D CA 1
ATOM 4235 C C . SER D 1 60 ? 22.879 9.290 -14.577 1.00 19.86 60 SER 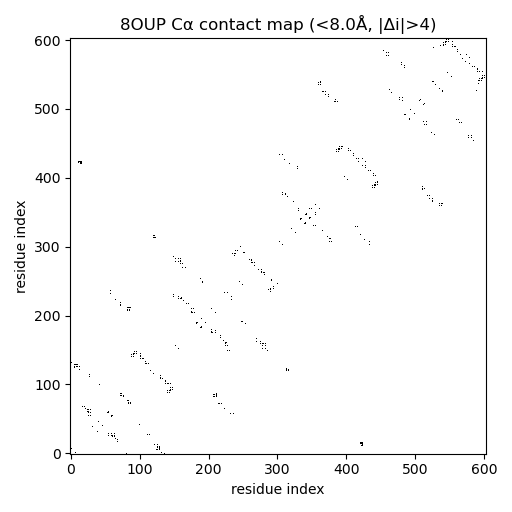D C 1
ATOM 4236 O O . SER D 1 60 ? 22.420 8.632 -13.644 1.00 21.22 60 SER D O 1
ATOM 4239 N N . GLU D 1 61 ? 23.241 8.785 -15.762 1.00 18.77 61 GLU D N 1
ATOM 4240 C CA . GLU D 1 61 ? 23.095 7.368 -16.100 1.00 18.83 61 GLU D CA 1
ATOM 4241 C C . GLU D 1 61 ? 24.240 6.525 -15.523 1.00 14.88 61 GLU D C 1
ATOM 4242 O O . GLU D 1 61 ? 23.980 5.403 -15.087 1.00 15.38 61 GLU D O 1
ATOM 4248 N N . ILE D 1 62 ? 25.478 7.052 -15.518 1.00 14.17 62 ILE D N 1
ATOM 4249 C CA . ILE D 1 62 ? 26.611 6.378 -14.878 1.00 12.40 62 ILE D CA 1
ATOM 4250 C C . ILE D 1 62 ? 26.276 6.143 -13.412 1.00 13.77 62 ILE D C 1
ATOM 4251 O O . ILE D 1 62 ? 26.512 5.058 -12.865 1.00 12.42 62 ILE D O 1
ATOM 4256 N N . LYS D 1 63 ? 25.774 7.202 -12.746 1.00 13.67 63 LYS D N 1
ATOM 4257 C CA A LYS D 1 63 ? 25.415 7.138 -11.332 0.50 16.35 63 LYS D CA 1
ATOM 4258 C CA B LYS D 1 63 ? 25.477 7.093 -11.323 0.50 15.06 63 LYS D CA 1
ATOM 4259 C C . LYS D 1 63 ? 24.531 5.929 -11.020 1.00 15.54 63 LYS D C 1
ATOM 4260 O O . LYS D 1 63 ? 24.663 5.304 -9.952 1.00 16.66 63 LYS D O 1
ATOM 4271 N N . GLN D 1 64 ? 23.572 5.624 -11.937 1.00 15.13 64 GLN D N 1
ATOM 4272 C CA . GLN D 1 64 ? 22.603 4.563 -11.723 1.00 17.43 64 GLN D CA 1
ATOM 4273 C C . GLN D 1 64 ? 23.090 3.206 -12.244 1.00 13.96 64 GLN D C 1
ATOM 4274 O O . GLN D 1 64 ? 22.405 2.216 -12.033 1.00 13.75 64 GLN D O 1
ATOM 4280 N N . SER D 1 65 ? 24.289 3.125 -12.832 1.00 12.03 65 SER D N 1
ATOM 4281 C CA . SER D 1 65 ? 24.726 1.934 -13.552 1.00 11.36 65 SER D CA 1
ATOM 4282 C C . SER D 1 65 ? 24.950 0.791 -12.582 1.00 11.20 65 SER D C 1
ATOM 4283 O O . SER D 1 65 ? 25.654 0.977 -11.587 1.00 11.30 65 SER D O 1
ATOM 4286 N N . PRO D 1 66 ? 24.448 -0.419 -12.877 1.00 10.60 66 PRO D N 1
ATOM 4287 C CA . PRO D 1 66 ? 24.822 -1.592 -12.069 1.00 10.70 66 PRO D CA 1
ATOM 4288 C C . PRO D 1 66 ? 26.338 -1.803 -12.038 1.00 10.25 66 PRO D C 1
ATOM 4289 O O . PRO D 1 66 ? 26.867 -2.430 -11.131 1.00 10.34 66 PRO D O 1
ATOM 4293 N N . LYS D 1 67 ? 27.046 -1.394 -13.088 1.00 8.87 67 LYS D N 1
ATOM 4294 C CA . LYS D 1 67 ? 28.489 -1.564 -13.104 1.00 9.71 67 LYS D CA 1
ATOM 4295 C C . LYS D 1 67 ? 29.191 -0.639 -12.122 1.00 8.58 67 LYS D C 1
ATOM 4296 O O . LYS D 1 67 ? 30.212 -1.009 -11.539 1.00 8.98 67 LYS D O 1
ATOM 4302 N N . LEU D 1 68 ? 28.657 0.571 -11.971 1.00 9.03 68 LEU D N 1
ATOM 4303 C CA . LEU D 1 68 ? 29.201 1.507 -11.000 1.00 9.44 68 LEU D CA 1
ATOM 4304 C C . LEU D 1 68 ? 28.949 0.948 -9.599 1.00 10.13 68 LEU D C 1
ATOM 4305 O O . LEU D 1 68 ? 29.843 0.917 -8.767 1.00 10.04 68 LEU D O 1
ATOM 4310 N N . ARG D 1 69 ? 27.718 0.477 -9.353 1.00 10.21 69 ARG D N 1
ATOM 4311 C CA A ARG D 1 69 ? 27.389 -0.111 -8.061 0.50 11.48 69 ARG D CA 1
ATOM 4312 C CA B ARG D 1 69 ? 27.376 -0.118 -8.067 0.50 10.96 69 ARG D CA 1
ATOM 4313 C C . ARG D 1 69 ? 28.267 -1.331 -7.783 1.00 10.98 69 ARG D C 1
ATOM 4314 O O . ARG D 1 69 ? 28.750 -1.523 -6.650 1.00 10.18 69 ARG D O 1
ATOM 4329 N N . ALA D 1 70 ? 28.501 -2.159 -8.805 1.00 10.12 70 ALA D N 1
ATOM 4330 C CA . ALA D 1 70 ? 29.353 -3.327 -8.629 1.00 9.95 70 ALA D CA 1
ATOM 4331 C C . ALA D 1 70 ? 30.765 -2.922 -8.220 1.00 10.71 70 ALA D C 1
ATOM 4332 O O . ALA D 1 70 ? 31.348 -3.518 -7.311 1.00 10.24 70 ALA D O 1
ATOM 4334 N N . HIS D 1 71 ? 31.352 -1.909 -8.881 1.00 9.14 71 HIS D N 1
ATOM 4335 C CA . HIS D 1 71 ? 32.699 -1.552 -8.511 1.00 9.91 71 HIS D CA 1
ATOM 4336 C C . HIS D 1 71 ? 32.707 -0.935 -7.110 1.00 9.11 71 HIS D C 1
ATOM 4337 O O . HIS D 1 71 ? 33.701 -0.999 -6.409 1.00 8.82 71 HIS D O 1
ATOM 4344 N N . SER D 1 72 ? 31.632 -0.237 -6.744 1.00 8.43 72 SER D N 1
ATOM 4345 C CA . SER D 1 72 ? 31.539 0.403 -5.443 1.00 9.03 72 SER D CA 1
ATOM 4346 C C . SER D 1 72 ? 31.502 -0.655 -4.333 1.00 8.95 72 SER D C 1
ATOM 4347 O O . SER D 1 72 ? 32.154 -0.520 -3.288 1.00 8.79 72 SER D O 1
ATOM 4350 N N . ILE D 1 73 ? 30.795 -1.740 -4.623 1.00 8.58 73 ILE D N 1
ATOM 4351 C CA . ILE D 1 73 ? 30.795 -2.920 -3.748 1.00 9.99 73 ILE D CA 1
ATOM 4352 C C . ILE D 1 73 ? 32.178 -3.573 -3.712 1.00 9.51 73 ILE D C 1
ATOM 4353 O O . ILE D 1 73 ? 32.670 -3.934 -2.623 1.00 10.26 73 ILE D O 1
ATOM 4358 N N . ASN D 1 74 ? 32.848 -3.690 -4.854 1.00 9.49 74 ASN D N 1
ATOM 4359 C CA . ASN D 1 74 ? 34.219 -4.225 -4.913 1.00 10.42 74 ASN D CA 1
ATOM 4360 C C . ASN D 1 74 ? 35.174 -3.336 -4.085 1.00 9.53 74 ASN D C 1
ATOM 4361 O O . ASN D 1 74 ? 35.998 -3.823 -3.304 1.00 8.04 74 ASN D O 1
ATOM 4366 N N . PHE D 1 75 ? 34.994 -1.993 -4.159 1.00 8.98 75 PHE D N 1
ATOM 4367 C CA . PHE D 1 75 ? 35.774 -1.084 -3.325 1.00 9.00 75 PHE D CA 1
ATOM 4368 C C . PHE D 1 75 ? 35.549 -1.320 -1.826 1.00 9.79 75 PHE D C 1
ATOM 4369 O O . PHE D 1 75 ? 36.469 -1.448 -1.017 1.00 9.92 75 PHE D O 1
ATOM 4377 N N . CYS D 1 76 ? 34.308 -1.367 -1.404 1.00 9.40 76 CYS D N 1
ATOM 4378 C CA A CYS D 1 76 ? 34.135 -1.449 0.031 0.50 10.84 76 CYS D CA 1
ATOM 4379 C CA B CYS D 1 76 ? 33.967 -1.518 -0.007 0.50 11.30 76 CYS D CA 1
ATOM 4380 C C . CYS D 1 76 ? 34.501 -2.842 0.527 1.00 10.20 76 CYS D C 1
ATOM 4381 O O . CYS D 1 76 ? 34.998 -2.955 1.630 1.00 9.85 76 CYS D O 1
ATOM 4386 N N . HIS D 1 77 ? 34.303 -3.887 -0.268 1.00 10.34 77 HIS D N 1
ATOM 4387 C CA . HIS D 1 77 ? 34.739 -5.194 0.220 1.00 10.35 77 HIS D CA 1
ATOM 4388 C C . HIS D 1 77 ? 36.257 -5.256 0.275 1.00 10.31 77 HIS D C 1
ATOM 4389 O O . HIS D 1 77 ? 36.816 -5.958 1.122 1.00 10.99 77 HIS D O 1
ATOM 4396 N N . GLY D 1 78 ? 36.930 -4.688 -0.718 1.00 9.86 78 GLY D N 1
ATOM 4397 C CA . GLY D 1 78 ? 38.374 -4.642 -0.687 1.00 10.56 78 GLY D CA 1
ATOM 4398 C C . GLY D 1 78 ? 38.846 -3.925 0.570 1.00 10.56 78 GLY D C 1
ATOM 4399 O O . GLY D 1 78 ? 39.701 -4.436 1.311 1.00 11.62 78 GLY D O 1
ATOM 4400 N N . LEU D 1 79 ? 38.324 -2.716 0.807 1.00 10.43 79 LEU D N 1
ATOM 4401 C CA . LEU D 1 79 ? 38.744 -1.969 2.002 1.00 12.52 79 LEU D CA 1
ATOM 4402 C C . LEU D 1 79 ? 38.437 -2.798 3.262 1.00 12.28 79 LEU D C 1
ATOM 4403 O O . LEU D 1 79 ? 39.267 -2.924 4.166 1.00 13.65 79 LEU D O 1
ATOM 4408 N N . ASN D 1 80 ? 37.282 -3.455 3.269 1.00 11.95 80 ASN D N 1
ATOM 4409 C CA . ASN D 1 80 ? 36.947 -4.267 4.442 1.00 11.71 80 ASN D CA 1
ATOM 4410 C C . ASN D 1 80 ? 38.013 -5.342 4.661 1.00 12.67 80 ASN D C 1
ATOM 4411 O O . ASN D 1 80 ? 38.446 -5.575 5.800 1.00 12.80 80 ASN D O 1
ATOM 4416 N N . SER D 1 81 ? 38.417 -5.982 3.558 1.00 11.38 81 SER D N 1
ATOM 4417 C CA . SER D 1 81 ? 39.363 -7.097 3.612 1.00 11.49 81 SER D CA 1
ATOM 4418 C C . SER D 1 81 ? 40.691 -6.613 4.179 1.00 12.39 81 SER D C 1
ATOM 4419 O O . SER D 1 81 ? 41.358 -7.333 4.940 1.00 13.37 81 SER D O 1
ATOM 4422 N N . PHE D 1 82 ? 41.064 -5.361 3.827 1.00 10.86 82 PHE D N 1
ATOM 4423 C CA . PHE D 1 82 ? 42.309 -4.777 4.279 1.00 12.42 82 PHE D CA 1
ATOM 4424 C C . PHE D 1 82 ? 42.208 -4.437 5.765 1.00 13.05 82 PHE D C 1
ATOM 4425 O O . PHE D 1 82 ? 43.133 -4.756 6.537 1.00 13.95 82 PHE D O 1
ATOM 4433 N N . ILE D 1 83 ? 41.097 -3.802 6.166 1.00 12.79 83 ILE D N 1
ATOM 4434 C CA . ILE D 1 83 ? 40.923 -3.329 7.531 1.00 14.55 83 ILE D CA 1
ATOM 4435 C C . ILE D 1 83 ? 40.874 -4.552 8.455 1.00 17.27 83 ILE D C 1
ATOM 4436 O O . ILE D 1 83 ? 41.515 -4.563 9.500 1.00 18.10 83 ILE D O 1
ATOM 4441 N N . GLN D 1 84 ? 40.203 -5.611 8.029 1.00 16.60 84 GLN D N 1
ATOM 4442 C CA . GLN D 1 84 ? 40.125 -6.823 8.832 1.00 20.21 84 GLN D CA 1
ATOM 4443 C C . GLN D 1 84 ? 41.504 -7.480 8.966 1.00 20.48 84 GLN D C 1
ATOM 4444 O O . GLN D 1 84 ? 41.684 -8.285 9.881 1.00 23.46 84 GLN D O 1
ATOM 4450 N N . SER D 1 85 ? 42.442 -7.240 8.034 1.00 18.02 85 SER D N 1
ATOM 4451 C CA . SER D 1 85 ? 43.749 -7.885 8.043 1.00 19.41 85 SER D CA 1
ATOM 4452 C C . SER D 1 85 ? 44.853 -7.001 8.626 1.00 18.38 85 SER D C 1
ATOM 4453 O O . SER D 1 85 ? 46.003 -7.366 8.479 1.00 17.77 85 SER D O 1
ATOM 4456 N N . LEU D 1 86 ? 44.526 -5.864 9.251 1.00 19.71 86 LEU D N 1
ATOM 4457 C CA . LEU D 1 86 ? 45.553 -4.940 9.714 1.00 18.83 86 LEU D CA 1
ATOM 4458 C C . LEU D 1 86 ? 46.510 -5.628 10.705 1.00 23.68 86 LEU D C 1
ATOM 4459 O O . LEU D 1 86 ? 47.690 -5.280 10.756 1.00 24.37 86 LEU D O 1
ATOM 4464 N N . ASP D 1 87 ? 45.981 -6.594 11.461 1.00 25.04 87 ASP D N 1
ATOM 4465 C CA . ASP D 1 87 ? 46.772 -7.328 12.457 1.00 29.98 87 ASP D CA 1
ATOM 4466 C C . ASP D 1 87 ? 47.383 -8.605 11.880 1.00 32.63 87 ASP D C 1
ATOM 4467 O O . ASP D 1 87 ? 47.962 -9.392 12.639 1.00 32.79 87 ASP D O 1
ATOM 4472 N N . GLU D 1 88 ? 47.257 -8.820 10.561 1.00 27.62 88 GLU D N 1
ATOM 4473 C CA . GLU D 1 88 ? 47.852 -9.960 9.867 1.00 29.47 88 GLU D CA 1
ATOM 4474 C C . GLU D 1 88 ? 48.634 -9.463 8.653 1.00 27.58 88 GLU D C 1
ATOM 4475 O O . GLU D 1 88 ? 48.194 -9.625 7.497 1.00 21.62 88 GLU D O 1
ATOM 4481 N N . PRO D 1 89 ? 49.808 -8.806 8.837 1.00 26.20 89 PRO D N 1
ATOM 4482 C CA . PRO D 1 89 ? 50.496 -8.138 7.729 1.00 25.50 89 PRO D CA 1
ATOM 4483 C C . PRO D 1 89 ? 50.808 -8.979 6.497 1.00 24.34 89 PRO D C 1
ATOM 4484 O O . PRO D 1 89 ? 50.724 -8.462 5.389 1.00 23.20 89 PRO D O 1
ATOM 4488 N N . ASP D 1 90 ? 51.132 -10.285 6.658 1.00 23.78 90 ASP D N 1
ATOM 4489 C CA . ASP D 1 90 ? 51.371 -11.129 5.499 1.00 23.76 90 ASP D CA 1
ATOM 4490 C C . ASP D 1 90 ? 50.094 -11.243 4.669 1.00 17.81 90 ASP D C 1
ATOM 4491 O O . ASP D 1 90 ? 50.178 -11.257 3.444 1.00 19.79 90 ASP D O 1
ATOM 4496 N N . VAL D 1 91 ? 48.951 -11.366 5.365 1.00 18.59 91 VAL D N 1
ATOM 4497 C CA . VAL D 1 91 ? 47.690 -11.550 4.678 1.00 17.79 91 VAL D CA 1
ATOM 4498 C C . VAL D 1 91 ? 47.320 -10.217 4.023 1.00 16.11 91 VAL D C 1
ATOM 4499 O O . VAL D 1 91 ? 47.002 -10.183 2.858 1.00 15.72 91 VAL D O 1
ATOM 4503 N N . LEU D 1 92 ? 47.454 -9.116 4.758 1.00 16.28 92 LEU D N 1
ATOM 4504 C CA . LEU D 1 92 ? 47.199 -7.815 4.143 1.00 15.92 92 LEU D CA 1
ATOM 4505 C C . LEU D 1 92 ? 47.995 -7.628 2.850 1.00 17.26 92 LEU D C 1
ATOM 4506 O O . LEU D 1 92 ? 47.466 -7.139 1.846 1.00 16.13 92 LEU D O 1
ATOM 4511 N N . VAL D 1 93 ? 49.301 -7.956 2.851 1.00 16.70 93 VAL D N 1
ATOM 4512 C CA . VAL D 1 93 ? 50.113 -7.699 1.689 1.00 16.17 93 VAL D CA 1
ATOM 4513 C C . VAL D 1 93 ? 49.645 -8.556 0.521 1.00 15.19 93 VAL D C 1
ATOM 4514 O O . VAL D 1 93 ? 49.639 -8.150 -0.636 1.00 16.95 93 VAL D O 1
ATOM 4518 N N . ILE D 1 94 ? 49.263 -9.806 0.794 1.00 15.07 94 ILE D N 1
ATOM 4519 C CA . ILE D 1 94 ? 48.802 -10.644 -0.284 1.00 14.66 94 ILE D CA 1
ATOM 4520 C C . ILE D 1 94 ? 47.544 -10.022 -0.909 1.00 14.32 94 ILE D C 1
ATOM 4521 O O . ILE D 1 94 ? 47.481 -9.945 -2.119 1.00 17.52 94 ILE D O 1
ATOM 4526 N N . LEU D 1 95 ? 46.587 -9.597 -0.078 1.00 14.30 95 LEU D N 1
ATOM 4527 C CA . LEU D 1 95 ? 45.297 -9.083 -0.560 1.00 15.11 95 LEU D CA 1
ATOM 4528 C C . LEU D 1 95 ? 45.548 -7.819 -1.381 1.00 14.82 95 LEU D C 1
ATOM 4529 O O . LEU D 1 95 ? 44.987 -7.628 -2.448 1.00 14.05 95 LEU D O 1
ATOM 4534 N N . VAL D 1 96 ? 46.420 -6.941 -0.891 1.00 15.41 96 VAL D N 1
ATOM 4535 C CA . VAL D 1 96 ? 46.707 -5.697 -1.580 1.00 14.60 96 VAL D CA 1
ATOM 4536 C C . VAL D 1 96 ? 47.483 -5.944 -2.875 1.00 14.68 96 VAL D C 1
ATOM 4537 O O . VAL D 1 96 ? 47.303 -5.249 -3.864 1.00 15.10 96 VAL D O 1
ATOM 4541 N N . GLN D 1 97 ? 48.439 -6.893 -2.889 1.00 14.92 97 GLN D N 1
ATOM 4542 C CA . GLN D 1 97 ? 49.186 -7.162 -4.113 1.00 15.91 97 GLN D CA 1
ATOM 4543 C C . GLN D 1 97 ? 48.279 -7.745 -5.206 1.00 15.20 97 GLN D C 1
ATOM 4544 O O . GLN D 1 97 ? 48.479 -7.421 -6.371 1.00 16.89 97 GLN D O 1
ATOM 4550 N N . LYS D 1 98 ? 47.244 -8.510 -4.850 1.00 14.63 98 LYS D N 1
ATOM 4551 C CA A LYS D 1 98 ? 46.299 -9.000 -5.852 0.50 16.56 98 LYS D CA 1
ATOM 4552 C CA B LYS D 1 98 ? 46.294 -9.001 -5.852 0.50 15.89 98 LYS D CA 1
ATOM 4553 C C . LYS D 1 98 ? 45.517 -7.834 -6.458 1.00 16.26 98 LYS D C 1
ATOM 4554 O O . LYS D 1 98 ? 45.330 -7.760 -7.682 1.00 15.63 98 LYS D O 1
ATOM 4565 N N . LEU D 1 99 ? 45.058 -6.921 -5.598 1.00 16.75 99 LEU D N 1
ATOM 4566 C CA . LEU D 1 99 ? 44.437 -5.694 -6.082 1.00 16.40 99 LEU D CA 1
ATOM 4567 C C . LEU D 1 99 ? 45.363 -5.005 -7.063 1.00 15.82 99 LEU D C 1
ATOM 4568 O O . LEU D 1 99 ? 44.938 -4.486 -8.099 1.00 15.69 99 LEU D O 1
ATOM 4573 N N . THR D 1 100 ? 46.631 -4.921 -6.679 1.00 14.23 100 THR D N 1
ATOM 4574 C CA . THR D 1 100 ? 47.583 -4.160 -7.456 1.00 14.41 100 THR D CA 1
ATOM 4575 C C . THR D 1 100 ? 47.732 -4.770 -8.863 1.00 15.27 100 THR D C 1
ATOM 4576 O O . THR D 1 100 ? 47.732 -4.035 -9.846 1.00 15.91 100 THR D O 1
ATOM 4580 N N . VAL D 1 101 ? 47.935 -6.092 -8.952 1.00 16.79 101 VAL D N 1
ATOM 4581 C CA A VAL D 1 101 ? 48.127 -6.815 -10.214 0.50 17.25 101 VAL D CA 1
ATOM 4582 C CA B VAL D 1 101 ? 48.196 -6.699 -10.253 0.50 16.83 101 VAL D CA 1
ATOM 4583 C C . VAL D 1 101 ? 46.993 -6.501 -11.177 1.00 17.39 101 VAL D C 1
ATOM 4584 O O . VAL D 1 101 ? 47.190 -6.133 -12.331 1.00 16.33 101 VAL D O 1
ATOM 4591 N N . ASN D 1 102 ? 45.774 -6.681 -10.655 1.00 16.10 102 ASN D N 1
ATOM 4592 C CA . ASN D 1 102 ? 44.554 -6.515 -11.434 1.00 17.39 102 ASN D CA 1
ATOM 4593 C C . ASN D 1 102 ? 44.434 -5.099 -12.006 1.00 16.54 102 ASN D C 1
ATOM 4594 O O . ASN D 1 102 ? 44.165 -4.897 -13.195 1.00 19.33 102 ASN D O 1
ATOM 4599 N N . HIS D 1 103 ? 44.696 -4.085 -11.182 1.00 15.36 103 HIS D N 1
ATOM 4600 C CA . HIS D 1 103 ? 44.642 -2.724 -11.662 1.00 14.87 103 HIS D CA 1
ATOM 4601 C C . HIS D 1 103 ? 45.877 -2.320 -12.483 1.00 14.60 103 HIS D C 1
ATOM 4602 O O . HIS D 1 103 ? 45.763 -1.550 -13.421 1.00 15.36 103 HIS D O 1
ATOM 4609 N N . PHE D 1 104 ? 47.062 -2.831 -12.143 1.00 15.50 104 PHE D N 1
ATOM 4610 C CA . PHE D 1 104 ? 48.275 -2.545 -12.925 1.00 17.68 104 PHE D CA 1
ATOM 4611 C C . PHE D 1 104 ? 48.141 -3.042 -14.365 1.00 18.10 104 PHE D C 1
ATOM 4612 O O . PHE D 1 104 ? 48.548 -2.359 -15.310 1.00 19.99 104 PHE D O 1
ATOM 4620 N N . ARG D 1 105 ? 47.461 -4.169 -14.530 1.00 19.70 105 ARG D N 1
ATOM 4621 C CA . ARG D 1 105 ? 47.149 -4.718 -15.842 1.00 23.78 105 ARG D CA 1
ATOM 4622 C C . ARG D 1 105 ? 46.280 -3.776 -16.668 1.00 23.18 105 ARG D C 1
ATOM 4623 O O . ARG D 1 105 ? 46.313 -3.847 -17.889 1.00 21.24 105 ARG D O 1
ATOM 4631 N N . ARG D 1 106 ? 45.502 -2.892 -16.020 1.00 17.76 106 ARG D N 1
ATOM 4632 C CA . ARG D 1 106 ? 44.694 -1.900 -16.712 1.00 19.25 106 ARG D CA 1
ATOM 4633 C C . ARG D 1 106 ? 45.419 -0.566 -16.856 1.00 18.48 106 ARG D C 1
ATOM 4634 O O . ARG D 1 106 ? 44.802 0.390 -17.258 1.00 17.85 106 ARG D O 1
ATOM 4642 N N . LYS D 1 107 ? 46.743 -0.507 -16.611 1.00 17.11 107 LYS D N 1
ATOM 4643 C CA . LYS D 1 107 ? 47.559 0.687 -16.775 1.00 21.34 107 LYS D CA 1
ATOM 4644 C C . LYS D 1 107 ? 47.153 1.762 -15.772 1.00 17.81 107 LYS D C 1
ATOM 4645 O O . LYS D 1 107 ? 47.378 2.950 -15.992 1.00 16.24 107 LYS D O 1
ATOM 4651 N N . ILE D 1 108 ? 46.667 1.332 -14.606 1.00 15.18 108 ILE D N 1
ATOM 4652 C CA . ILE D 1 108 ? 46.370 2.282 -13.537 1.00 14.72 108 ILE D CA 1
ATOM 4653 C C . ILE D 1 108 ? 47.610 2.416 -12.656 1.00 15.48 108 ILE D C 1
ATOM 4654 O O . ILE D 1 108 ? 48.113 1.422 -12.131 1.00 16.10 108 ILE D O 1
ATOM 4659 N N . ALA D 1 109 ? 48.032 3.656 -12.405 1.00 14.25 109 ALA D N 1
ATOM 4660 C CA . ALA D 1 109 ? 49.185 3.933 -11.564 1.00 14.90 109 ALA D CA 1
ATOM 4661 C C . ALA D 1 109 ? 48.755 4.115 -10.111 1.00 14.42 109 ALA D C 1
ATOM 4662 O O . ALA D 1 109 ? 47.574 4.369 -9.795 1.00 13.25 109 ALA D O 1
ATOM 4664 N N . VAL D 1 110 ? 49.712 3.985 -9.192 1.00 14.43 110 VAL D N 1
ATOM 4665 C CA . VAL D 1 110 ? 49.381 4.118 -7.768 1.00 13.81 110 VAL D CA 1
ATOM 4666 C C . VAL D 1 110 ? 48.807 5.515 -7.496 1.00 13.05 110 VAL D C 1
ATOM 4667 O O . VAL D 1 110 ? 48.038 5.687 -6.542 1.00 11.94 110 VAL D O 1
ATOM 4671 N N . ASP D 1 111 ? 49.198 6.501 -8.315 1.00 12.77 111 ASP D N 1
ATOM 4672 C CA . ASP D 1 111 ? 48.758 7.879 -8.169 1.00 13.78 111 ASP D CA 1
ATOM 4673 C C . ASP D 1 111 ? 47.235 7.941 -8.212 1.00 12.58 111 ASP D C 1
ATOM 4674 O O . ASP D 1 111 ? 46.656 8.784 -7.540 1.00 12.10 111 ASP D O 1
ATOM 4679 N N . ARG D 1 112 ? 46.575 7.073 -9.004 1.00 11.33 112 ARG D N 1
ATOM 4680 C CA . ARG D 1 112 ? 45.120 7.062 -9.058 1.00 11.03 112 ARG D CA 1
ATOM 4681 C C . ARG D 1 112 ? 44.507 6.583 -7.733 1.00 10.83 112 ARG D C 1
ATOM 4682 O O . ARG D 1 112 ? 43.507 7.134 -7.294 1.00 11.42 112 ARG D O 1
ATOM 4690 N N . PHE D 1 113 ? 45.102 5.555 -7.111 1.00 11.44 113 PHE D N 1
ATOM 4691 C CA . PHE D 1 113 ? 44.676 5.139 -5.791 1.00 10.56 113 PHE D CA 1
ATOM 4692 C C . PHE D 1 113 ? 44.896 6.272 -4.780 1.00 10.26 113 PHE D C 1
ATOM 4693 O O . PHE D 1 113 ? 44.036 6.527 -3.956 1.00 10.08 113 PHE D O 1
ATOM 4701 N N . GLN D 1 114 ? 46.039 6.968 -4.857 1.00 10.35 114 GLN D N 1
ATOM 4702 C CA . GLN D 1 114 ? 46.269 8.089 -3.939 1.00 10.81 114 GLN D CA 1
ATOM 4703 C C . GLN D 1 114 ? 45.166 9.154 -4.081 1.00 10.70 114 GLN D C 1
ATOM 4704 O O . GLN D 1 114 ? 44.668 9.679 -3.066 1.00 10.75 114 GLN D O 1
ATOM 4710 N N . GLU D 1 115 ? 44.788 9.470 -5.322 1.00 10.81 115 GLU D N 1
ATOM 4711 C CA . GLU D 1 115 ? 43.690 10.400 -5.569 1.00 10.05 115 GLU D CA 1
ATOM 4712 C C . GLU D 1 115 ? 42.391 9.924 -4.932 1.00 10.48 115 GLU D C 1
ATOM 4713 O O . GLU D 1 115 ? 41.673 10.700 -4.251 1.00 11.37 115 GLU D O 1
ATOM 4719 N N . ALA D 1 116 ? 42.065 8.648 -5.180 1.00 10.02 116 ALA D N 1
ATOM 4720 C CA . ALA D 1 116 ? 40.837 8.092 -4.661 1.00 9.15 116 ALA D CA 1
ATOM 4721 C C . ALA D 1 116 ? 40.837 8.102 -3.119 1.00 9.45 116 ALA D C 1
ATOM 4722 O O . ALA D 1 116 ? 39.819 8.434 -2.531 1.00 8.75 116 ALA D O 1
ATOM 4724 N N . PHE D 1 117 ? 41.948 7.696 -2.491 1.00 9.79 117 PHE D N 1
ATOM 4725 C CA . PHE D 1 117 ? 42.047 7.609 -1.030 1.00 9.92 117 PHE D CA 1
ATOM 4726 C C . PHE D 1 117 ? 41.903 9.000 -0.416 1.00 9.71 117 PHE D C 1
ATOM 4727 O O . PHE D 1 117 ? 41.192 9.158 0.578 1.00 10.49 117 PHE D O 1
ATOM 4735 N N . ALA D 1 118 ? 42.497 10.013 -1.042 1.00 9.91 118 ALA D N 1
ATOM 4736 C CA . ALA D 1 118 ? 42.469 11.372 -0.506 1.00 10.20 118 ALA D CA 1
ATOM 4737 C C . ALA D 1 118 ? 41.040 11.906 -0.536 1.00 10.53 118 ALA D C 1
ATOM 4738 O O . ALA D 1 118 ? 40.558 12.539 0.410 1.00 11.57 118 ALA D O 1
ATOM 4740 N N . LEU D 1 119 ? 40.327 11.608 -1.630 1.00 9.57 119 LEU D N 1
ATOM 4741 C CA . LEU D 1 1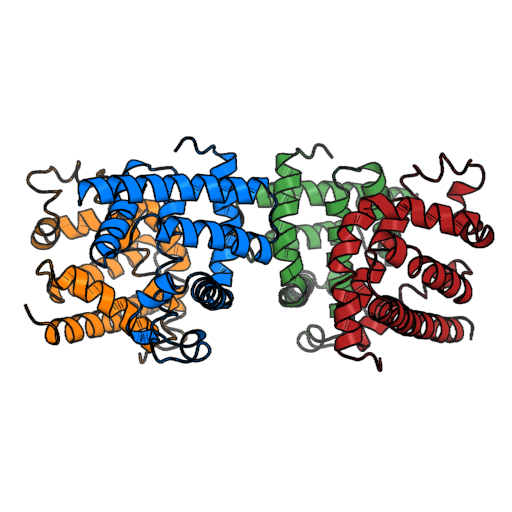19 ? 38.969 12.043 -1.753 1.00 10.08 119 LEU D CA 1
ATOM 4742 C C . LEU D 1 119 ? 38.090 11.258 -0.781 1.00 8.95 119 LEU D C 1
ATOM 4743 O O . LEU D 1 119 ? 37.217 11.831 -0.152 1.00 9.66 119 LEU D O 1
ATOM 4748 N N . TYR D 1 120 ? 38.338 9.934 -0.672 1.00 9.55 120 TYR D N 1
ATOM 4749 C CA . TYR D 1 120 ? 37.555 9.078 0.200 1.00 9.47 120 TYR D CA 1
ATOM 4750 C C . TYR D 1 120 ? 37.596 9.600 1.650 1.00 9.35 120 TYR D C 1
ATOM 4751 O O . TYR D 1 120 ? 36.564 9.644 2.311 1.00 10.56 120 TYR D O 1
ATOM 4760 N N . VAL D 1 121 ? 38.753 9.946 2.185 1.00 11.12 121 VAL D N 1
ATOM 4761 C CA . VAL D 1 121 ? 38.804 10.284 3.609 1.00 11.86 121 VAL D CA 1
ATOM 4762 C C . VAL D 1 121 ? 37.890 11.480 3.875 1.00 11.93 121 VAL D C 1
ATOM 4763 O O . VAL D 1 121 ? 37.107 11.477 4.834 1.00 12.99 121 VAL D O 1
ATOM 4767 N N . SER D 1 122 ? 37.976 12.479 3.000 1.00 12.81 122 SER D N 1
ATOM 4768 C CA A SER D 1 122 ? 37.148 13.683 3.102 0.50 13.61 122 SER D CA 1
ATOM 4769 C CA B SER D 1 122 ? 37.151 13.663 3.171 0.50 12.46 122 SER D CA 1
ATOM 4770 C C . SER D 1 122 ? 35.663 13.353 2.984 1.00 14.33 122 SER D C 1
ATOM 4771 O O . SER D 1 122 ? 34.808 13.869 3.737 1.00 14.79 122 SER D O 1
ATOM 4776 N N . TYR D 1 123 ? 35.326 12.522 1.995 1.00 11.69 123 TYR D N 1
ATOM 4777 C CA . TYR D 1 123 ? 33.957 12.114 1.756 1.00 11.43 123 TYR D CA 1
ATOM 4778 C C . TYR D 1 123 ? 33.371 11.384 2.966 1.00 12.49 123 TYR D C 1
ATOM 4779 O O . TYR D 1 123 ? 32.260 11.657 3.430 1.00 13.79 123 TYR D O 1
ATOM 4788 N N . ALA D 1 124 ? 34.181 10.479 3.510 1.00 11.67 124 ALA D N 1
ATOM 4789 C CA . ALA D 1 124 ? 33.776 9.680 4.656 1.00 13.57 124 ALA D CA 1
ATOM 4790 C C . ALA D 1 124 ? 33.594 10.570 5.888 1.00 14.34 124 ALA D C 1
ATOM 4791 O O . ALA D 1 124 ? 32.650 10.399 6.661 1.00 15.02 124 ALA D O 1
ATOM 4793 N N . GLN D 1 125 ? 34.544 11.479 6.101 1.00 16.02 125 GLN D N 1
ATOM 4794 C CA . GLN D 1 125 ? 34.467 12.355 7.267 1.00 16.44 125 GLN D CA 1
ATOM 4795 C C . GLN D 1 125 ? 33.210 13.217 7.179 1.00 18.37 125 GLN D C 1
ATOM 4796 O O . GLN D 1 125 ? 32.524 13.440 8.189 1.00 18.11 125 GLN D O 1
ATOM 4802 N N . ASP D 1 126 ? 32.911 13.683 5.969 1.00 18.17 126 ASP D N 1
ATOM 4803 C CA . ASP D 1 126 ? 31.765 14.560 5.776 1.00 20.17 126 ASP D CA 1
ATOM 4804 C C . ASP D 1 126 ? 30.463 13.829 6.089 1.00 20.17 126 ASP D C 1
ATOM 4805 O O . ASP D 1 126 ? 29.526 14.401 6.662 1.00 21.31 126 ASP D O 1
ATOM 4810 N N . HIS D 1 127 ? 30.384 12.563 5.655 1.00 18.33 127 HIS D N 1
ATOM 4811 C CA . HIS D 1 127 ? 29.232 11.737 5.910 1.00 16.98 127 HIS D CA 1
ATOM 4812 C C . HIS D 1 127 ? 29.099 11.432 7.396 1.00 18.94 127 HIS D C 1
ATOM 4813 O O . HIS D 1 127 ? 28.005 11.560 7.949 1.00 19.51 127 HIS D O 1
ATOM 4820 N N . ALA D 1 128 ? 30.174 10.925 8.001 1.00 17.82 128 ALA D N 1
ATOM 4821 C CA . ALA D 1 128 ? 30.091 10.301 9.311 1.00 21.01 128 ALA D CA 1
ATOM 4822 C C . ALA D 1 128 ? 30.315 11.331 10.420 1.00 22.12 128 ALA D C 1
ATOM 4823 O O . ALA D 1 128 ? 29.965 11.052 11.564 1.00 23.34 128 ALA D O 1
ATOM 4825 N N . LYS D 1 129 ? 30.966 12.451 10.082 1.00 22.13 129 LYS D N 1
ATOM 4826 C CA . LYS D 1 129 ? 31.361 13.505 11.010 1.00 23.65 129 LYS D CA 1
ATOM 4827 C C . LYS D 1 129 ? 32.256 12.971 12.122 1.00 25.07 129 LYS D C 1
ATOM 4828 O O . LYS D 1 129 ? 32.160 13.429 13.269 1.00 26.62 129 LYS D O 1
ATOM 4834 N N . PHE D 1 130 ? 33.116 11.996 11.805 1.00 21.63 130 PHE D N 1
ATOM 4835 C CA . PHE D 1 130 ? 34.066 11.489 12.774 1.00 21.62 130 PHE D CA 1
ATOM 4836 C C . PHE D 1 130 ? 35.140 12.554 12.993 1.00 19.81 130 PHE D C 1
ATOM 4837 O O . PHE D 1 130 ? 35.264 13.483 12.219 1.00 21.49 130 PHE D O 1
ATOM 4845 N N . ASP D 1 131 ? 35.924 12.401 14.064 1.00 21.14 131 ASP D N 1
ATOM 4846 C CA . ASP D 1 131 ? 36.848 13.437 14.503 1.00 23.87 131 ASP D CA 1
ATOM 4847 C C . ASP D 1 131 ? 38.117 13.438 13.657 1.00 24.17 131 ASP D C 1
ATOM 4848 O O . ASP D 1 131 ? 38.331 12.550 12.817 1.00 22.07 131 ASP D O 1
ATOM 4853 N N . ASP D 1 132 ? 38.969 14.438 13.905 1.00 25.77 132 ASP D N 1
ATOM 4854 C CA . ASP D 1 132 ? 40.203 14.609 13.155 1.00 24.80 132 ASP D CA 1
ATOM 4855 C C . ASP D 1 132 ? 41.237 13.541 13.487 1.00 23.89 132 ASP D C 1
ATOM 4856 O O . ASP D 1 132 ? 42.066 13.221 12.640 1.00 19.74 132 ASP D O 1
ATOM 4861 N N . PHE D 1 133 ? 41.210 12.996 14.710 1.00 19.64 133 PHE D N 1
ATOM 4862 C CA . PHE D 1 133 ? 42.003 11.824 15.031 1.00 19.69 133 PHE D CA 1
ATOM 4863 C C . PHE D 1 133 ? 41.666 10.674 14.063 1.00 16.69 133 PHE D C 1
ATOM 4864 O O . PHE D 1 133 ? 42.561 9.993 13.579 1.00 17.31 133 PHE D O 1
ATOM 4872 N N . THR D 1 134 ? 4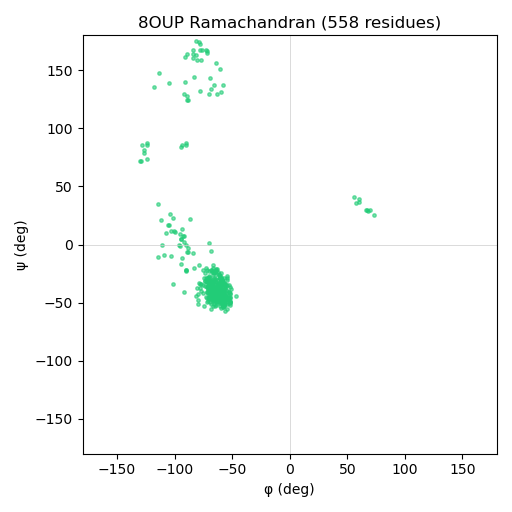0.372 10.493 13.828 1.00 17.44 134 THR D N 1
ATOM 4873 C CA . THR D 1 134 ? 39.900 9.376 13.019 1.00 17.78 134 THR D CA 1
ATOM 4874 C C . THR D 1 134 ? 40.258 9.634 11.558 1.00 16.53 134 THR D C 1
ATOM 4875 O O . THR D 1 134 ? 40.646 8.706 10.849 1.00 16.01 134 THR D O 1
ATOM 4879 N N . ALA D 1 135 ? 40.109 10.878 11.091 1.00 16.20 135 ALA D N 1
ATOM 4880 C CA . ALA D 1 135 ? 40.533 11.207 9.731 1.00 16.47 135 ALA D CA 1
ATOM 4881 C C . ALA D 1 135 ? 42.014 10.924 9.520 1.00 15.83 135 ALA D C 1
ATOM 4882 O O . ALA D 1 135 ? 42.415 10.343 8.509 1.00 13.71 135 ALA D O 1
ATOM 4884 N N . ALA D 1 136 ? 42.854 11.357 10.468 1.00 15.43 136 ALA D N 1
ATOM 4885 C CA . ALA D 1 136 ? 44.266 11.109 10.358 1.00 14.69 136 ALA D CA 1
ATOM 4886 C C . ALA D 1 136 ? 44.543 9.613 10.357 1.00 13.93 136 ALA D C 1
ATOM 4887 O O . ALA D 1 136 ? 45.412 9.175 9.616 1.00 13.78 136 ALA D O 1
ATOM 4889 N N . ALA D 1 137 ? 43.807 8.843 11.171 1.00 13.84 137 ALA D N 1
ATOM 4890 C CA . ALA D 1 137 ? 44.038 7.411 11.246 1.00 14.39 137 ALA D CA 1
ATOM 4891 C C . ALA D 1 137 ? 43.713 6.745 9.897 1.00 13.39 137 ALA D C 1
ATOM 4892 O O . ALA D 1 137 ? 44.449 5.874 9.442 1.00 13.89 137 ALA D O 1
ATOM 4894 N N . TRP D 1 138 ? 42.624 7.199 9.251 1.00 13.03 138 TRP D N 1
ATOM 4895 C CA . TRP D 1 138 ? 42.243 6.716 7.917 1.00 12.36 138 TRP D CA 1
ATOM 4896 C C . TRP D 1 138 ? 43.329 7.036 6.910 1.00 12.90 138 TRP D C 1
ATOM 4897 O O . TRP D 1 138 ? 43.709 6.182 6.109 1.00 12.93 138 TRP D O 1
ATOM 4908 N N . THR D 1 139 ? 43.809 8.279 6.948 1.00 12.45 139 THR D N 1
ATOM 4909 C CA . THR D 1 139 ? 44.858 8.683 6.029 1.00 12.69 139 THR D CA 1
ATOM 4910 C C . THR D 1 139 ? 46.095 7.814 6.202 1.00 13.47 139 THR D C 1
ATOM 4911 O O . THR D 1 139 ? 46.694 7.367 5.213 1.00 13.14 139 THR D O 1
ATOM 4915 N N . LYS D 1 140 ? 46.490 7.585 7.467 1.00 13.45 140 LYS D N 1
ATOM 4916 C CA . LYS D 1 140 ? 47.679 6.785 7.723 1.00 14.56 140 LYS D CA 1
ATOM 4917 C C . LYS D 1 140 ? 47.495 5.328 7.269 1.00 14.65 140 LYS D C 1
ATOM 4918 O O . LYS D 1 140 ? 48.408 4.748 6.682 1.00 15.12 140 LYS D O 1
ATOM 4924 N N . THR D 1 141 ? 46.311 4.768 7.518 1.00 14.89 141 THR D N 1
ATOM 4925 C CA . THR D 1 141 ? 45.982 3.398 7.147 1.00 14.02 141 THR D CA 1
ATOM 4926 C C . THR D 1 141 ? 46.004 3.261 5.632 1.00 14.59 141 THR D C 1
ATOM 4927 O O . THR D 1 141 ? 46.558 2.298 5.069 1.00 14.16 141 THR D O 1
ATOM 4931 N N . LEU D 1 142 ? 45.377 4.231 4.949 1.00 12.02 142 LEU D N 1
ATOM 4932 C CA . LEU D 1 142 ? 45.348 4.126 3.485 1.00 12.77 142 LEU D CA 1
ATOM 4933 C C . LEU D 1 142 ? 46.708 4.425 2.874 1.00 12.20 142 LEU D C 1
ATOM 4934 O O . LEU D 1 142 ? 47.002 3.985 1.768 1.00 13.30 142 LEU D O 1
ATOM 4939 N N . LYS D 1 143 ? 47.579 5.111 3.606 1.00 14.26 143 LYS D N 1
ATOM 4940 C CA . LYS D 1 143 ? 48.941 5.297 3.148 1.00 15.38 143 LYS D CA 1
ATOM 4941 C C . LYS D 1 143 ? 49.709 3.968 3.252 1.00 14.91 143 LYS D C 1
ATOM 4942 O O . LYS D 1 143 ? 50.501 3.646 2.377 1.00 14.45 143 LYS D O 1
ATOM 4948 N N . VAL D 1 144 ? 49.453 3.168 4.286 1.00 14.43 144 VAL D N 1
ATOM 4949 C CA . VAL D 1 144 ? 50.030 1.832 4.346 1.00 15.68 144 VAL D CA 1
ATOM 4950 C C . VAL D 1 144 ? 49.625 1.029 3.102 1.00 13.35 144 VAL D C 1
ATOM 4951 O O . VAL D 1 144 ? 50.466 0.412 2.441 1.00 14.67 144 VAL D O 1
ATOM 4955 N N . VAL D 1 145 ? 48.344 1.114 2.753 1.00 11.94 145 VAL D N 1
ATOM 4956 C CA . VAL D 1 145 ? 47.821 0.376 1.622 1.00 12.21 145 VAL D CA 1
ATOM 4957 C C . VAL D 1 145 ? 48.487 0.880 0.339 1.00 13.73 145 VAL D C 1
ATOM 4958 O O . VAL D 1 145 ? 48.949 0.072 -0.468 1.00 13.79 145 VAL D O 1
ATOM 4962 N N . ALA D 1 146 ? 48.465 2.207 0.120 1.00 12.66 146 ALA D N 1
ATOM 4963 C CA . ALA D 1 146 ? 49.041 2.809 -1.086 1.00 14.25 146 ALA D CA 1
ATOM 4964 C C . ALA D 1 146 ? 50.538 2.477 -1.198 1.00 13.69 146 ALA D C 1
ATOM 4965 O O . ALA D 1 146 ? 51.057 2.301 -2.313 1.00 14.77 146 ALA D O 1
ATOM 4967 N N . ASP D 1 147 ? 51.246 2.439 -0.047 1.00 14.11 147 ASP D N 1
ATOM 4968 C CA . ASP D 1 147 ? 52.664 2.087 -0.056 1.00 16.16 147 ASP D CA 1
ATOM 4969 C C . ASP D 1 147 ? 52.865 0.652 -0.567 1.00 17.58 147 ASP D C 1
ATOM 4970 O O . ASP D 1 147 ? 53.785 0.386 -1.356 1.00 16.86 147 ASP D O 1
ATOM 4975 N N . VAL D 1 148 ? 52.006 -0.279 -0.171 1.00 15.51 148 VAL D N 1
ATOM 4976 C CA . VAL D 1 148 ? 52.102 -1.635 -0.682 1.00 14.82 148 VAL D CA 1
ATOM 4977 C C . VAL D 1 148 ? 51.811 -1.665 -2.186 1.00 15.48 148 VAL D C 1
ATOM 4978 O O . VAL D 1 148 ? 52.507 -2.325 -2.958 1.00 14.58 148 VAL D O 1
ATOM 4982 N N . ILE D 1 149 ? 50.732 -0.994 -2.609 1.00 14.13 149 ILE D N 1
ATOM 4983 C CA . ILE D 1 149 ? 50.398 -0.940 -4.023 1.00 13.03 149 ILE D CA 1
ATOM 4984 C C . ILE D 1 149 ? 51.555 -0.373 -4.835 1.00 13.89 149 ILE D C 1
ATOM 4985 O O . ILE D 1 149 ? 51.935 -0.916 -5.870 1.00 15.53 149 ILE D O 1
ATOM 4990 N N . GLY D 1 150 ? 52.105 0.763 -4.382 1.00 14.51 150 GLY D N 1
ATOM 4991 C CA . GLY D 1 150 ? 53.113 1.472 -5.144 1.00 15.86 150 GLY D CA 1
ATOM 4992 C C . GLY D 1 150 ? 54.387 0.635 -5.243 1.00 17.13 150 GLY D C 1
ATOM 4993 O O . GLY D 1 150 ? 54.978 0.538 -6.325 1.00 17.75 150 GLY D O 1
ATOM 4994 N N . GLY D 1 151 ? 54.730 -0.029 -4.146 1.00 18.21 151 GLY D N 1
ATOM 4995 C CA . GLY D 1 151 ? 55.926 -0.861 -4.148 1.00 19.57 151 GLY D CA 1
ATOM 4996 C C . GLY D 1 151 ? 55.756 -2.027 -5.123 1.00 19.86 151 GLY D C 1
ATOM 4997 O O . GLY D 1 151 ? 56.635 -2.329 -5.932 1.00 20.39 151 GLY D O 1
ATOM 4998 N N . HIS D 1 152 ? 54.583 -2.653 -5.094 1.00 17.61 152 HIS D N 1
ATOM 4999 C CA . HIS D 1 152 ? 54.369 -3.802 -5.947 1.00 19.27 152 HIS D CA 1
ATOM 5000 C C . HIS D 1 152 ? 54.246 -3.390 -7.412 1.00 20.87 152 HIS D C 1
ATOM 5001 O O . HIS D 1 152 ? 54.589 -4.181 -8.302 1.00 22.66 152 HIS D O 1
ATOM 5008 N N . MET D 1 153 ? 53.713 -2.190 -7.701 1.00 19.81 153 MET D N 1
ATOM 5009 C CA . MET D 1 153 ? 53.666 -1.790 -9.085 1.00 20.15 153 MET D CA 1
ATOM 5010 C C . MET D 1 153 ? 55.092 -1.588 -9.613 1.00 22.48 153 MET D C 1
ATOM 5011 O O . MET D 1 153 ? 55.357 -1.903 -10.771 1.00 24.62 153 MET D O 1
ATOM 5016 N N . GLN D 1 154 ? 56.010 -1.116 -8.762 1.00 22.43 154 GLN D N 1
ATOM 5017 C CA . GLN D 1 154 ? 57.396 -0.971 -9.210 1.00 27.19 154 GLN D CA 1
ATOM 5018 C C . GLN D 1 154 ? 57.941 -2.332 -9.640 1.00 27.26 154 GLN D C 1
ATOM 5019 O O . GLN D 1 154 ? 58.566 -2.457 -10.694 1.00 29.92 154 GLN D O 1
ATOM 5025 N N . THR D 1 155 ? 57.701 -3.339 -8.803 1.00 28.02 155 THR D N 1
ATOM 5026 C CA . THR D 1 155 ? 58.068 -4.722 -9.073 1.00 28.70 155 THR D CA 1
ATOM 5027 C C . THR D 1 155 ? 57.521 -5.174 -10.424 1.00 32.32 155 THR D C 1
ATOM 5028 O O . THR D 1 155 ? 58.255 -5.718 -11.251 1.00 31.60 155 THR D O 1
ATOM 5032 N N . LEU D 1 156 ? 56.222 -4.942 -10.650 1.00 28.48 156 LEU D N 1
ATOM 5033 C CA . LEU D 1 156 ? 55.558 -5.410 -11.860 1.00 28.78 156 LEU D CA 1
ATOM 5034 C C . LEU D 1 156 ? 56.127 -4.703 -13.086 1.00 31.21 156 LEU D C 1
ATOM 5035 O O . LEU D 1 156 ? 56.337 -5.352 -14.110 1.00 32.44 156 LEU D O 1
ATOM 5040 N N . GLN D 1 157 ? 56.376 -3.394 -12.983 1.00 34.05 157 GLN D N 1
ATOM 5041 C CA . GLN D 1 157 ? 57.013 -2.631 -14.051 1.00 42.51 157 GLN D CA 1
ATOM 5042 C C . GLN D 1 157 ? 58.374 -3.235 -14.401 1.00 43.99 157 GLN D C 1
ATOM 5043 O O . GLN D 1 157 ? 58.651 -3.503 -15.573 1.00 44.67 157 GLN D O 1
ATOM 5049 N N . LYS D 1 158 ? 59.214 -3.407 -13.372 1.00 42.45 158 LYS D N 1
ATOM 5050 C CA . LYS D 1 158 ? 60.570 -3.927 -13.503 1.00 51.91 158 LYS D CA 1
ATOM 5051 C C . LYS D 1 158 ? 60.540 -5.291 -14.202 1.00 52.89 158 LYS D C 1
ATOM 5052 O O . LYS D 1 158 ? 61.356 -5.472 -15.132 1.00 56.82 158 LYS D O 1
#

Organism: Spisula solidissima (NCBI:txid6584)

Nearest PDB structures (foldseek):
  8oup-assembly1_A  TM=1.001E+00  e=3.416E-19  Spisula solidissima
  3pt7-assembly1_B  TM=9.441E-01  e=4.349E-09  Phacoides pectinatus
  3pt8-assembly1_B  TM=9.420E-01  e=5.865E-09  Phacoides pectinatus
  2fam-assembly1_A  TM=9.075E-01  e=8.049E-06  Aplysia limacina
  3a5a-assembly1_A  TM=9.165E-01  e=5.345E-05  Tokunagayusurika akamusi